Protein AF-0000000076901981 (afdb_homodimer)

pLDDT: mean 86.8, std 10.19, range [47.97, 97.75]

InterPro domains:
  IPR001841 Zinc finger, RING-type [PF13639] (237-276)
  IPR001841 Zinc finger, RING-type [PS50089] (238-276)
  IPR001841 Zinc finger, RING-type [SM00184] (238-275)
  IPR013083 Zinc finger, RING/FYVE/PHD-type [G3DSA:3.30.40.10] (215-286)
  IPR017907 Zinc finger, RING-type, conserved site [PS00518] (253-262)
  IPR044235 E3 ubiquitin-protein ligase 1/2 [PTHR15860] (2-299)

Solvent-accessible surface area (backbone atoms only — not comparable to full-atom values): 32445 Å² total; per-residue (Å²): 114,68,62,60,50,50,52,48,50,52,51,52,49,50,54,50,48,62,65,44,46,62,53,53,50,51,51,48,52,52,50,45,64,74,43,41,69,60,50,52,52,51,51,50,55,48,51,51,48,54,51,50,39,51,53,41,27,52,55,49,70,45,54,71,70,58,54,68,68,59,52,52,51,52,40,52,53,48,50,49,50,50,51,48,54,52,58,74,40,60,89,46,78,53,62,41,26,73,73,65,31,53,51,93,60,69,57,52,68,73,55,46,51,48,44,32,51,51,49,46,51,45,52,52,50,52,50,50,42,53,48,47,53,50,52,62,68,53,38,86,47,66,77,71,46,51,57,53,48,24,46,49,39,26,37,53,48,33,50,46,53,36,51,46,51,50,40,28,48,23,52,52,48,41,46,38,53,42,55,90,76,32,63,65,56,14,52,49,53,36,50,52,51,51,52,55,48,49,56,56,47,50,54,33,50,48,53,31,50,52,42,51,50,61,65,65,47,82,51,50,94,52,28,39,77,46,49,75,67,54,39,61,71,74,43,60,48,12,87,81,79,67,40,73,50,52,70,37,27,25,30,81,85,69,47,64,30,20,42,67,55,48,54,57,48,54,73,75,35,48,41,40,93,84,78,54,48,81,51,53,68,96,61,78,83,78,27,49,54,48,58,69,85,84,73,83,55,78,94,114,67,62,59,50,51,51,50,50,51,50,51,48,50,54,50,48,62,64,43,46,64,54,53,49,50,52,48,51,52,50,45,63,74,41,41,67,61,50,52,51,51,50,50,54,47,51,50,49,52,52,50,39,51,51,41,28,52,54,49,70,44,52,72,70,57,55,69,68,59,53,51,51,52,40,52,52,49,51,50,52,50,52,46,54,53,58,75,40,60,89,45,79,52,62,40,26,74,72,65,30,52,55,92,61,72,57,53,69,71,55,45,53,48,46,32,51,51,49,46,52,46,51,52,50,52,50,49,40,54,49,46,53,50,52,64,69,51,38,85,46,68,75,72,45,51,56,52,48,23,46,49,39,26,37,52,49,33,49,45,53,36,51,48,52,51,40,28,47,23,51,50,49,41,46,37,53,41,56,89,76,32,64,66,55,16,53,50,52,37,50,53,51,50,53,55,48,49,56,55,48,51,54,32,49,50,53,30,50,51,42,50,49,60,65,66,47,82,51,51,92,53,28,38,76,46,51,75,66,54,40,62,70,72,42,59,49,12,86,82,80,68,40,72,49,53,69,37,27,25,30,82,87,68,48,64,30,20,44,68,55,48,54,57,47,53,74,76,36,50,42,40,92,84,79,54,48,81,53,54,66,96,60,76,82,76,27,50,54,47,57,68,85,84,73,83,57,77,98

Organism: Aegilops tauschii subsp. strangulata (NCBI:txid200361)

Secondary structure (DSSP, 8-state):
-HHHHHHHHHHHHHHHHHHHHHHHHHHHHHHHHHTHHHHHHHHHHHHHHHHHHHHHHHHHHTGGG--HHHHHHHHHHHHHHHHHHHHHTTTTTTHHHHTT---SS---HHHHHHHHHHHHHHHHHHHHHHHHHHHHHTTT--THHHHHHHHHHHHHHHHHHHHHHHTHHHHHHHHHT-GGG-HHHHHHHHHHHHHHHHHHHHHHHHHHHHHHHHHH--S-TTEEEPPHHHHHHH-SB-TTT-SB-SSEEEETTS-EEEHHHHHHHHHH-SB-TTT--B-S-S-----TT-----S----/-HHHHHHHHHHHHHHHHHHHHHHHHHHHHHHHHHTHHHHHHHHHHHHHHHHHHHHHHHHHHTGGG--HHHHHHHHHHHHHHHHHHHHHTTTTTTHHHHTT---SS---HHHHHHHHHHHHHHHHHHHHHHHHHHHHHTTT--THHHHHHHHHHHHHHHHHHHHHHHTHHHHHHHHHT-GGG-HHHHHHHHHHHHHHHHHHHHHHHHHHHHHHHHHH--S-TTEEEPPHHHHHHH-SB-TTT-SB-SSEEEETTS-EEEHHHHHHHHHH-SB-TTT--B-S-S-----TT-----S----

Nearest PDB structures (foldseek):
  2olt-assembly1_C  TM=4.031E-01  e=3.319E+00  Shewanella oneidensis MR-1
  7sqc-assembly1_1Y  TM=2.620E-01  e=3.157E+00  Chlamydomonas reinhardtii
  2olt-assembly1_C  TM=4.031E-01  e=3.319E+00  Shewanella oneidensis MR-1
  7sqc-assembly1_1Y  TM=2.621E-01  e=3.157E+00  Chlamydomonas reinhardtii

Sequence (598 aa):
SSSSYQRYDIQQVARWVEQILPFTLLLLVVFIRQHLQGFFVTIWIAAVMFKSNDILRKQTALKGERKMLILVGITILFVVHVSGVYWCYKNGDLIRPLVMLPPKEIPPFWHAIFVILVNDTMVRQTAMIVKCILLMYYRNTKGRSYRRQGQMLTLVEYFLLLYRALLPAPVWYRFFLNKEYGSLFSSLTTGLYLTFKLTSVVEKIQSFFTSLRALSHKDFHYGSYATSEQVAAAGDMCAICQEKMHVPILLRCKHVFCEDCVSEWFERERTCPLCRALVKPADLRSFGDGSTSLFFQLFSSSSYQRYDIQQVARWVEQILPFTLLLLVVFIRQHLQGFFVTIWIAAVMFKSNDILRKQTALKGERKMLILVGITILFVVHVSGVYWCYKNGDLIRPLVMLPPKEIPPFWHAIFVILVNDTMVRQTAMIVKCILLMYYRNTKGRSYRRQGQMLTLVEYFLLLYRALLPAPVWYRFFLNKEYGSLFSSLTTGLYLTFKLTSVVEKIQSFFTSLRALSHKDFHYGSYATSEQVAAAGDMCAICQEKMHVPILLRCKHVFCEDCVSEWFERERTCPLCRALVKPADLRSFGDGSTSLFFQLF

Foldseek 3Di:
DVVVVVVVVVVVVVVVCVVCVVVVVVVVVVVCVVCVVLVVVLVVLLVVLVVLQVVQLVQLVCQQVHDLVVLVVSLVVLVCVLVVVCVVQVVPPLVQLLVPAADPAQDDDVVLQSSLSSSLSSLSSVLLSVLSVLCSVLNPPPDPSLVLNQLVLQLSQLVSVLSNLRSSLRNVLNNLCDPVVDNVRSVVVSVVVVVVSVVVNVVSVVLNVQSVVCNPPPADLFFHFDDPVLCVVQDLAAPQVRHGADRWGQGPVRHIHRPRRVVVVVVPAQADPPPGHRRNPVDDDGCSSNGHDSDRDSD/DVVVVVVVVVVVVVVVCVVCVVVVVVVVVVVCVVCVVLVVVLVVLLVVLVVLQVVQLVQLVCQQVHDLVVLVVSLVVLVCVLVVVCVVQVVPPLVQLLVPAADPAQDDDVVLQSSLSSSLSSLSSVLLSVLSVLCSVLNPPPDPSLVLNQLVLQLSQLVSVLSNLRSSLRNVLNNLCDPVVDNVRSVVVSVVVVVVSVVVNVVSVVLNVQSVVCNPPPADLFFHFDDPVLCVVQDLAAPQVRHGADRWGQGPVRHIHRPRRVVVVVVPAQADPPPGHRRNPVDDDGCSSNGHDSDRDSD

Radius of gyration: 36.84 Å; Cα contacts (8 Å, |Δi|>4): 628; chains: 2; bounding box: 62×117×72 Å

Structure (mmCIF, N/CA/C/O backbone):
data_AF-0000000076901981-model_v1
#
loop_
_entity.id
_entity.type
_entity.pdbx_description
1 polymer 'RING-type domain-containing protein'
#
loop_
_atom_site.group_PDB
_atom_site.id
_atom_site.type_symbol
_atom_site.label_atom_id
_atom_site.label_alt_id
_atom_site.label_comp_id
_atom_site.label_asym_id
_atom_site.label_entity_id
_atom_site.label_seq_id
_atom_site.pdbx_PDB_ins_code
_atom_site.Cartn_x
_atom_site.Cartn_y
_atom_site.Cartn_z
_atom_site.occupancy
_atom_site.B_iso_or_equiv
_atom_site.auth_seq_id
_atom_site.auth_comp_id
_atom_site.auth_asym_id
_atom_site.auth_atom_id
_atom_site.pdbx_PDB_model_num
ATOM 1 N N . SER A 1 1 ? -23.953 -22.469 -14.023 1 48.62 1 SER A N 1
ATOM 2 C CA . SER A 1 1 ? -22.562 -22.812 -14.32 1 48.62 1 SER A CA 1
ATOM 3 C C . SER A 1 1 ? -21.641 -21.641 -14.055 1 48.62 1 SER A C 1
ATOM 5 O O . SER A 1 1 ? -20.562 -21.812 -13.469 1 48.62 1 SER A O 1
ATOM 7 N N . SER A 1 2 ? -22.172 -20.422 -14.375 1 58.78 2 SER A N 1
ATOM 8 C CA . SER A 1 2 ? -21.391 -19.203 -14.211 1 58.78 2 SER A CA 1
ATOM 9 C C . SER A 1 2 ? -21.25 -18.812 -12.742 1 58.78 2 SER A C 1
ATOM 11 O O . SER A 1 2 ? -20.172 -18.406 -12.297 1 58.78 2 SER A O 1
ATOM 13 N N . SER A 1 3 ? -22.281 -19.141 -12.047 1 62.84 3 SER A N 1
ATOM 14 C CA . SER A 1 3 ? -22.281 -18.781 -10.633 1 62.84 3 SER A CA 1
ATOM 15 C C . SER A 1 3 ? -21.312 -19.656 -9.836 1 62.84 3 SER A C 1
ATOM 17 O O . SER A 1 3 ? -20.641 -19.172 -8.93 1 62.84 3 SER A O 1
ATOM 19 N N . SER A 1 4 ? -21.266 -20.875 -10.234 1 62 4 SER A N 1
ATOM 20 C CA . SER A 1 4 ? -20.359 -21.781 -9.539 1 62 4 SER A CA 1
ATOM 21 C C . SER A 1 4 ? -18.906 -21.406 -9.797 1 62 4 SER A C 1
ATOM 23 O O . SER A 1 4 ? -18.062 -21.469 -8.891 1 62 4 SER A O 1
ATOM 25 N N . TYR A 1 5 ? -18.672 -20.891 -10.945 1 63.75 5 TYR A N 1
ATOM 26 C CA . TYR A 1 5 ? -17.312 -20.469 -11.297 1 63.75 5 TYR A CA 1
ATOM 27 C C . TYR A 1 5 ? -16.922 -19.203 -10.531 1 63.75 5 TYR A C 1
ATOM 29 O O . TYR A 1 5 ? -15.789 -19.078 -10.062 1 63.75 5 TYR A O 1
ATOM 37 N N . GLN A 1 6 ? -17.922 -18.391 -10.383 1 68.94 6 GLN A N 1
ATOM 38 C CA . GLN A 1 6 ? -17.656 -17.156 -9.656 1 68.94 6 GLN A CA 1
ATOM 39 C C . GLN A 1 6 ? -17.359 -17.438 -8.18 1 68.94 6 GLN A C 1
ATOM 41 O O . GLN A 1 6 ? -16.469 -16.797 -7.594 1 68.94 6 GLN A O 1
ATOM 46 N N . ARG A 1 7 ? -18.109 -18.312 -7.746 1 71.5 7 ARG A N 1
ATOM 47 C CA . ARG A 1 7 ? -17.891 -18.688 -6.348 1 71.5 7 ARG A CA 1
ATOM 48 C C . ARG A 1 7 ? -16.531 -19.359 -6.164 1 71.5 7 ARG A C 1
ATOM 50 O O . ARG A 1 7 ? -15.844 -19.109 -5.172 1 71.5 7 ARG A O 1
ATOM 57 N N . TYR A 1 8 ? -16.172 -20.062 -7.121 1 69.75 8 TYR A N 1
ATOM 58 C CA . TYR A 1 8 ? -14.875 -20.734 -7.07 1 69.75 8 TYR A CA 1
ATOM 59 C C . TYR A 1 8 ? -13.742 -19.719 -7.16 1 69.75 8 TYR A C 1
ATOM 61 O O . TYR A 1 8 ? -12.742 -19.828 -6.441 1 69.75 8 TYR A O 1
ATOM 69 N N . ASP A 1 9 ? -13.992 -18.672 -7.871 1 76.81 9 ASP A N 1
ATOM 70 C CA . ASP A 1 9 ? -12.961 -17.656 -8.023 1 76.81 9 ASP A CA 1
ATOM 71 C C . ASP A 1 9 ? -12.773 -16.859 -6.734 1 76.81 9 ASP A C 1
ATOM 73 O O . ASP A 1 9 ? -11.641 -16.547 -6.352 1 76.81 9 ASP A O 1
ATOM 77 N N . ILE A 1 10 ? -13.836 -16.656 -6.109 1 78.44 10 ILE A N 1
ATOM 78 C CA . ILE A 1 10 ? -13.758 -15.891 -4.867 1 78.44 10 ILE A CA 1
ATOM 79 C C . ILE A 1 10 ? -13.078 -16.734 -3.791 1 78.44 10 ILE A C 1
ATOM 81 O O . ILE A 1 10 ? -12.289 -16.203 -2.992 1 78.44 10 ILE A O 1
ATOM 85 N N . GLN A 1 11 ? -13.383 -17.984 -3.859 1 78.06 11 GLN A N 1
ATOM 86 C CA . GLN A 1 11 ? -12.758 -18.875 -2.887 1 78.06 11 GLN A CA 1
ATOM 87 C C . GLN A 1 11 ? -11.266 -19.016 -3.15 1 78.06 11 GLN A C 1
ATOM 89 O O . GLN A 1 11 ? -10.461 -19.062 -2.213 1 78.06 11 GLN A O 1
ATOM 94 N N . GLN A 1 12 ? -10.898 -19 -4.359 1 78.81 12 GLN A N 1
ATOM 95 C CA . GLN A 1 12 ? -9.484 -19.094 -4.711 1 78.81 12 GLN A CA 1
ATOM 96 C C . GLN A 1 12 ? -8.742 -17.828 -4.305 1 78.81 12 GLN A C 1
ATOM 98 O O . GLN A 1 12 ? -7.613 -17.906 -3.809 1 78.81 12 GLN A O 1
ATOM 103 N N . VAL A 1 13 ? -9.438 -16.781 -4.438 1 83.19 13 VAL A N 1
ATOM 104 C CA . VAL A 1 13 ? -8.836 -15.5 -4.051 1 83.19 13 VAL A CA 1
ATOM 105 C C . VAL A 1 13 ? -8.688 -15.438 -2.533 1 83.19 13 VAL A C 1
ATOM 107 O O . VAL A 1 13 ? -7.66 -14.992 -2.02 1 83.19 13 VAL A O 1
ATOM 110 N N . ALA A 1 14 ? -9.711 -15.875 -1.895 1 82 14 ALA A N 1
ATOM 111 C CA . ALA A 1 14 ? -9.68 -15.875 -0.434 1 82 14 ALA A CA 1
ATOM 112 C C . ALA A 1 14 ? -8.555 -16.75 0.093 1 82 14 ALA A C 1
ATOM 114 O O . ALA A 1 14 ? -7.844 -16.375 1.029 1 82 14 ALA A O 1
ATOM 115 N N . ARG A 1 15 ? -8.359 -17.891 -0.498 1 79.38 15 ARG A N 1
ATOM 116 C CA . ARG A 1 15 ? -7.273 -18.766 -0.09 1 79.38 15 ARG A CA 1
ATOM 117 C C . ARG A 1 15 ? -5.914 -18.156 -0.399 1 79.38 15 ARG A C 1
ATOM 119 O O . ARG A 1 15 ? -4.973 -18.281 0.39 1 79.38 15 ARG A O 1
ATOM 126 N N . TRP A 1 16 ? -5.898 -17.438 -1.478 1 82.31 16 TRP A N 1
ATOM 127 C CA . TRP A 1 16 ? -4.66 -16.766 -1.859 1 82.31 16 TRP A CA 1
ATOM 128 C C . TRP A 1 16 ? -4.309 -15.664 -0.863 1 82.31 16 TRP A C 1
ATOM 130 O O . TRP A 1 16 ? -3.15 -15.539 -0.454 1 82.31 16 TRP A O 1
ATOM 140 N N . VAL A 1 17 ? -5.281 -14.992 -0.405 1 84.38 17 VAL A N 1
ATOM 141 C CA . VAL A 1 17 ? -5.078 -13.922 0.561 1 84.38 17 VAL A CA 1
ATOM 142 C C . VAL A 1 17 ? -4.664 -14.508 1.909 1 84.38 17 VAL A C 1
ATOM 144 O O . VAL A 1 17 ? -3.783 -13.969 2.584 1 84.38 17 VAL A O 1
ATOM 147 N N . GLU A 1 18 ? -5.301 -15.555 2.162 1 82.62 18 GLU A N 1
ATOM 148 C CA . GLU A 1 18 ? -4.996 -16.203 3.434 1 82.62 18 GLU A CA 1
ATOM 149 C C . GLU A 1 18 ? -3.557 -16.719 3.463 1 82.62 18 GLU A C 1
ATOM 151 O O . GLU A 1 18 ? -2.912 -16.703 4.512 1 82.62 18 GLU A O 1
ATOM 156 N N . GLN A 1 19 ? -3.045 -17.016 2.391 1 80.06 19 GLN A N 1
ATOM 157 C CA . GLN A 1 19 ? -1.686 -17.547 2.328 1 80.06 19 GLN A CA 1
ATOM 158 C C . GLN A 1 19 ? -0.66 -16.406 2.293 1 80.06 19 GLN A C 1
ATOM 160 O O . GLN A 1 19 ? 0.467 -16.578 2.766 1 80.06 19 GLN A O 1
ATOM 165 N N . ILE A 1 20 ? -1.151 -15.266 1.892 1 86.88 20 ILE A N 1
ATOM 166 C CA . ILE A 1 20 ? -0.2 -14.18 1.715 1 86.88 20 ILE A CA 1
ATOM 167 C C . ILE A 1 20 ? -0.14 -13.336 2.986 1 86.88 20 ILE A C 1
ATOM 169 O O . ILE A 1 20 ? 0.881 -12.703 3.275 1 86.88 20 ILE A O 1
ATOM 173 N N . LEU A 1 21 ? -1.132 -13.422 3.771 1 89.12 21 LEU A N 1
ATOM 174 C CA . LEU A 1 21 ? -1.294 -12.516 4.902 1 89.12 21 LEU A CA 1
ATOM 175 C C . LEU A 1 21 ? -0.183 -12.727 5.93 1 89.12 21 LEU A C 1
ATOM 177 O O . LEU A 1 21 ? 0.469 -11.766 6.344 1 89.12 21 LEU A O 1
ATOM 181 N N . PRO A 1 22 ? 0.114 -13.922 6.281 1 88.69 22 PRO A N 1
ATOM 182 C CA . PRO A 1 22 ? 1.182 -14.109 7.266 1 88.69 22 PRO A CA 1
ATOM 183 C C . PRO A 1 22 ? 2.541 -13.633 6.758 1 88.69 22 PRO A C 1
ATOM 185 O O . PRO A 1 22 ? 3.338 -13.094 7.527 1 88.69 22 PRO A O 1
ATOM 188 N N . PHE A 1 23 ? 2.715 -13.703 5.578 1 88.81 23 PHE A N 1
ATOM 189 C CA . PHE A 1 23 ? 3.994 -13.305 5.008 1 88.81 23 PHE A CA 1
ATOM 190 C C . PHE A 1 23 ? 4.094 -11.781 4.918 1 88.81 23 PHE A C 1
ATOM 192 O O . PHE A 1 23 ? 5.152 -11.211 5.184 1 88.81 23 PHE A O 1
ATOM 199 N N . THR A 1 24 ? 2.969 -11.281 4.57 1 92 24 THR A N 1
ATOM 200 C CA . THR A 1 24 ? 2.945 -9.82 4.527 1 92 24 THR A CA 1
ATOM 201 C C . THR A 1 24 ? 3.166 -9.234 5.922 1 92 24 THR A C 1
ATOM 203 O O . THR A 1 24 ? 3.846 -8.219 6.07 1 92 24 THR A O 1
ATOM 206 N N . LEU A 1 25 ? 2.674 -9.906 6.871 1 93 25 LEU A N 1
ATOM 207 C CA . LEU A 1 25 ? 2.857 -9.469 8.25 1 93 25 LEU A CA 1
ATOM 208 C C . LEU A 1 25 ? 4.312 -9.617 8.68 1 93 25 LEU A C 1
ATOM 210 O O . LEU A 1 25 ? 4.852 -8.75 9.375 1 93 25 LEU A O 1
ATOM 214 N N . LEU A 1 26 ? 4.895 -10.633 8.227 1 92.44 26 LEU A N 1
ATOM 215 C CA . LEU A 1 26 ? 6.301 -10.844 8.547 1 92.44 26 LEU A CA 1
ATOM 216 C C . LEU A 1 26 ? 7.172 -9.773 7.898 1 92.44 26 LEU A C 1
ATOM 218 O O . LEU A 1 26 ? 8.094 -9.258 8.531 1 92.44 26 LEU A O 1
ATOM 222 N N . LEU A 1 27 ? 6.828 -9.438 6.742 1 92.25 27 LEU A N 1
ATOM 223 C CA . LEU A 1 27 ? 7.574 -8.391 6.047 1 92.25 27 LEU A CA 1
ATOM 224 C C . LEU A 1 27 ? 7.379 -7.039 6.727 1 92.25 27 LEU A C 1
ATOM 226 O O . LEU A 1 27 ? 8.312 -6.242 6.816 1 92.25 27 LEU A O 1
ATOM 230 N N . LEU A 1 28 ? 6.215 -6.918 7.207 1 93.06 28 LEU A N 1
ATOM 231 C CA . LEU A 1 28 ? 5.918 -5.684 7.922 1 93.06 28 LEU A CA 1
ATOM 232 C C . LEU A 1 28 ? 6.73 -5.594 9.211 1 93.06 28 LEU A C 1
ATOM 234 O O . LEU A 1 28 ? 7.242 -4.527 9.555 1 93.06 28 LEU A O 1
ATOM 238 N N . VAL A 1 29 ? 6.867 -6.684 9.891 1 92.44 29 VAL A N 1
ATOM 239 C CA . VAL A 1 29 ? 7.645 -6.727 11.125 1 92.44 29 VAL A CA 1
ATOM 240 C C . VAL A 1 29 ? 9.109 -6.422 10.82 1 92.44 29 VAL A C 1
ATOM 242 O O . VAL A 1 29 ? 9.758 -5.672 11.555 1 92.44 29 VAL A O 1
ATOM 245 N N . VAL A 1 30 ? 9.609 -6.875 9.812 1 91.12 30 VAL A N 1
ATOM 246 C CA . VAL A 1 30 ? 10.992 -6.617 9.414 1 91.12 30 VAL A CA 1
ATOM 247 C C . VAL A 1 30 ? 11.156 -5.141 9.047 1 91.12 30 VAL A C 1
ATOM 249 O O . VAL A 1 30 ? 12.148 -4.516 9.406 1 91.12 30 VAL A O 1
ATOM 252 N N . PHE A 1 31 ? 10.172 -4.574 8.398 1 91.5 31 PHE A N 1
ATOM 253 C CA . PHE A 1 31 ? 10.203 -3.168 8.023 1 91.5 31 PHE A CA 1
ATOM 254 C C . PHE A 1 31 ? 10.211 -2.275 9.258 1 91.5 31 PHE A C 1
ATOM 256 O O . PHE A 1 31 ? 10.961 -1.304 9.328 1 91.5 31 PHE A O 1
ATOM 263 N N . ILE A 1 32 ? 9.438 -2.656 10.156 1 91.44 32 ILE A N 1
ATOM 264 C CA . ILE A 1 32 ? 9.352 -1.892 11.398 1 91.44 32 ILE A CA 1
ATOM 265 C C . ILE A 1 32 ? 10.672 -1.992 12.156 1 91.44 32 ILE A C 1
ATOM 267 O O . ILE A 1 32 ? 11.156 -1.002 12.711 1 91.44 32 ILE A O 1
ATOM 271 N N . ARG A 1 33 ? 11.266 -3.115 12.172 1 90.88 33 ARG A N 1
ATOM 272 C CA . ARG A 1 33 ? 12.539 -3.297 12.859 1 90.88 33 ARG A CA 1
ATOM 273 C C . ARG A 1 33 ? 13.648 -2.49 12.18 1 90.88 33 ARG A C 1
ATOM 275 O O . ARG A 1 33 ? 14.516 -1.927 12.852 1 90.88 33 ARG A O 1
ATOM 282 N N . GLN A 1 34 ? 13.547 -2.406 10.883 1 88.5 34 GLN A N 1
ATOM 283 C CA . GLN A 1 34 ? 14.539 -1.656 10.125 1 88.5 34 GLN A CA 1
ATOM 284 C C . GLN A 1 34 ? 14.438 -0.162 10.414 1 88.5 34 GLN A C 1
ATOM 286 O O . GLN A 1 34 ? 15.453 0.54 10.445 1 88.5 34 GLN A O 1
ATOM 291 N N . HIS A 1 35 ? 13.266 0.327 10.594 1 91.25 35 HIS A N 1
ATOM 292 C CA . HIS A 1 35 ? 13.023 1.749 10.82 1 91.25 35 HIS A CA 1
ATOM 293 C C . HIS A 1 35 ? 12.492 2.004 12.219 1 91.25 35 HIS A C 1
ATOM 295 O O . HIS A 1 35 ? 11.625 2.859 12.414 1 91.25 35 HIS A O 1
ATOM 301 N N . LEU A 1 36 ? 12.961 1.283 13.18 1 90.62 36 LEU A N 1
ATOM 302 C CA . LEU A 1 36 ? 12.438 1.29 14.539 1 90.62 36 LEU A CA 1
ATOM 303 C C . LEU A 1 36 ? 12.539 2.684 15.148 1 90.62 36 LEU A C 1
ATOM 305 O O . LEU A 1 36 ? 11.57 3.174 15.742 1 90.62 36 LEU A O 1
ATOM 309 N N . GLN A 1 37 ? 13.656 3.342 14.992 1 90.94 37 GLN A N 1
ATOM 310 C CA . GLN A 1 37 ? 13.867 4.656 15.586 1 90.94 37 GLN A CA 1
ATOM 311 C C . GLN A 1 37 ? 12.906 5.684 14.992 1 90.94 37 GLN A C 1
ATOM 313 O O . GLN A 1 37 ? 12.312 6.48 15.727 1 90.94 37 GLN A O 1
ATOM 318 N N . GLY A 1 38 ? 12.734 5.645 13.68 1 92.38 38 GLY A N 1
ATOM 319 C CA . GLY A 1 38 ? 11.812 6.566 13.031 1 92.38 38 GLY A CA 1
ATOM 320 C C . GLY A 1 38 ? 10.375 6.383 13.484 1 92.38 38 GLY A C 1
ATOM 321 O O . GLY A 1 38 ? 9.672 7.363 13.734 1 92.38 38 GLY A O 1
ATOM 322 N N . PHE A 1 39 ? 10.039 5.211 13.68 1 94.38 39 PHE A N 1
ATOM 323 C CA . PHE A 1 39 ? 8.672 4.93 14.094 1 94.38 39 PHE A CA 1
ATOM 324 C C . PHE A 1 39 ? 8.438 5.379 15.531 1 94.38 39 PHE A C 1
ATOM 326 O O . PHE A 1 39 ? 7.402 5.969 15.844 1 94.38 39 PHE A O 1
ATOM 333 N N . PHE A 1 40 ? 9.352 5.152 16.312 1 94.44 40 PHE A N 1
ATOM 334 C CA . PHE A 1 40 ? 9.211 5.531 17.719 1 94.44 40 PHE A CA 1
ATOM 335 C C . PHE A 1 40 ? 9.094 7.043 17.859 1 94.44 40 PHE A C 1
ATOM 337 O O . PHE A 1 40 ? 8.219 7.539 18.562 1 94.44 40 PHE A O 1
ATOM 344 N N . VAL A 1 41 ? 9.945 7.746 17.156 1 94.75 41 VAL A N 1
ATOM 345 C CA . VAL A 1 41 ? 9.938 9.203 17.25 1 94.75 41 VAL A CA 1
ATOM 346 C C . VAL A 1 41 ? 8.641 9.75 16.656 1 94.75 41 VAL A C 1
ATOM 348 O O . VAL A 1 41 ? 8.008 10.633 17.25 1 94.75 41 VAL A O 1
ATOM 351 N N . THR A 1 42 ? 8.211 9.203 15.586 1 95 42 THR A N 1
ATOM 352 C CA . THR A 1 42 ? 6.992 9.68 14.945 1 95 42 THR A CA 1
ATOM 353 C C . THR A 1 42 ? 5.781 9.43 15.836 1 95 42 THR A C 1
ATOM 355 O O . THR A 1 42 ? 4.902 10.281 15.953 1 95 42 THR A O 1
ATOM 358 N N . ILE A 1 43 ? 5.785 8.367 16.484 1 95.75 43 ILE A N 1
ATOM 359 C CA . ILE A 1 43 ? 4.668 8.047 17.359 1 95.75 43 ILE A CA 1
ATOM 360 C C . ILE A 1 43 ? 4.684 8.969 18.578 1 95.75 43 ILE A C 1
ATOM 362 O O . ILE A 1 43 ? 3.645 9.484 18.984 1 95.75 43 ILE A O 1
ATOM 366 N N . TRP A 1 44 ? 5.848 9.188 19.047 1 96.56 44 TRP A N 1
ATOM 367 C CA . TRP A 1 44 ? 6 10.062 20.219 1 96.56 44 TRP A CA 1
ATOM 368 C C . TRP A 1 44 ? 5.547 11.477 19.891 1 96.56 44 TRP A C 1
ATOM 370 O O . TRP A 1 44 ? 4.711 12.047 20.594 1 96.56 44 TRP A O 1
ATOM 380 N N . ILE A 1 45 ? 6.047 11.992 18.828 1 96.12 45 ILE A N 1
ATOM 381 C CA . ILE A 1 45 ? 5.738 13.383 18.516 1 96.12 45 ILE A CA 1
ATOM 382 C C . ILE A 1 45 ? 4.27 13.516 18.125 1 96.12 45 ILE A C 1
ATOM 384 O O . ILE A 1 45 ? 3.633 14.531 18.406 1 96.12 45 ILE A O 1
ATOM 388 N N . ALA A 1 46 ? 3.723 12.516 17.547 1 96.19 46 ALA A N 1
ATOM 389 C CA . ALA A 1 46 ? 2.299 12.539 17.219 1 96.19 46 AL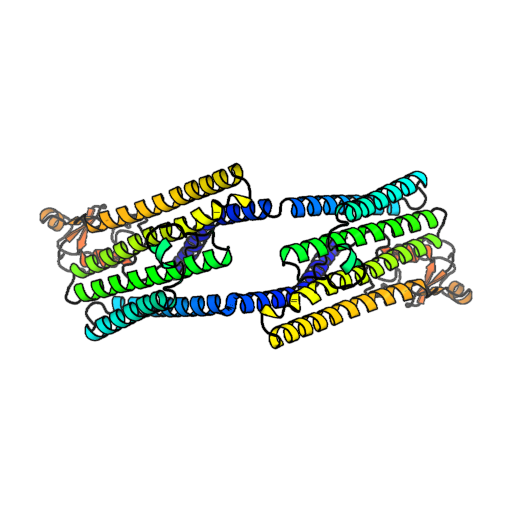A A CA 1
ATOM 390 C C . ALA A 1 46 ? 1.443 12.516 18.484 1 96.19 46 ALA A C 1
ATOM 392 O O . ALA A 1 46 ? 0.463 13.258 18.594 1 96.19 46 ALA A O 1
ATOM 393 N N . ALA A 1 47 ? 1.823 11.711 19.391 1 96.75 47 ALA A N 1
ATOM 394 C CA . ALA A 1 47 ? 1.082 11.617 20.641 1 96.75 47 ALA A CA 1
ATOM 395 C C . ALA A 1 47 ? 1.105 12.945 21.391 1 96.75 47 ALA A C 1
ATOM 397 O O . ALA A 1 47 ? 0.073 13.406 21.891 1 96.75 47 ALA A O 1
ATOM 398 N N . VAL A 1 48 ? 2.232 13.523 21.422 1 96.88 48 VAL A N 1
ATOM 399 C CA . VAL A 1 48 ? 2.369 14.812 22.109 1 96.88 48 VAL A CA 1
ATOM 400 C C . VAL A 1 48 ? 1.543 15.867 21.375 1 96.88 48 VAL A C 1
ATOM 402 O O . VAL A 1 48 ? 0.891 16.703 22.016 1 96.88 48 VAL A O 1
ATOM 405 N N . MET A 1 49 ? 1.554 15.805 20.078 1 95.75 49 MET A N 1
ATOM 406 C CA . MET A 1 49 ? 0.787 16.766 19.297 1 95.75 49 MET A CA 1
ATOM 407 C C . MET A 1 49 ? -0.707 16.625 19.562 1 95.75 49 MET A C 1
ATOM 409 O O . MET A 1 49 ? -1.408 17.609 19.75 1 95.75 49 MET A O 1
ATOM 413 N N . PHE A 1 50 ? -1.186 15.469 19.672 1 95.88 50 PHE A N 1
ATOM 414 C CA . PHE A 1 50 ? -2.602 15.242 19.938 1 95.88 50 PHE A CA 1
ATOM 415 C C . PHE A 1 50 ? -2.977 15.727 21.344 1 95.88 50 PHE A C 1
ATOM 417 O O . PHE A 1 50 ? -4.004 16.375 21.516 1 95.88 50 PHE A O 1
ATOM 424 N N . LYS A 1 51 ? -2.168 15.406 22.219 1 96.31 51 LYS A N 1
ATOM 425 C CA . LYS A 1 51 ? -2.426 15.852 23.594 1 96.31 51 LYS A CA 1
ATOM 426 C C . LYS A 1 51 ? -2.355 17.375 23.688 1 96.31 51 LYS A C 1
ATOM 428 O O . LYS A 1 51 ? -3.172 18 24.375 1 96.31 51 LYS A O 1
ATOM 433 N N . SER A 1 52 ? -1.32 17.922 23.062 1 96.44 52 SER A N 1
ATOM 434 C CA . SER A 1 52 ? -1.174 19.375 23.078 1 96.44 52 SER A CA 1
ATOM 435 C C . SER A 1 52 ? -2.385 20.062 22.453 1 96.44 52 SER A C 1
ATOM 437 O O . SER A 1 52 ? -2.832 21.109 22.922 1 96.44 52 SER A O 1
ATOM 439 N N . ASN A 1 53 ? -2.871 19.5 21.375 1 95.69 53 ASN A N 1
ATOM 440 C CA . ASN A 1 53 ? -4.07 20.047 20.75 1 95.69 53 ASN A CA 1
ATOM 441 C C . ASN A 1 53 ? -5.27 20 21.688 1 95.69 53 ASN A C 1
ATOM 443 O O . ASN A 1 53 ? -6.047 20.953 21.75 1 95.69 53 ASN A O 1
ATOM 447 N N . ASP A 1 54 ? -5.387 19 22.375 1 96.06 54 ASP A N 1
ATOM 448 C CA . ASP A 1 54 ? -6.477 18.844 23.344 1 96.06 54 ASP A CA 1
ATOM 449 C C . ASP A 1 54 ? -6.359 19.875 24.453 1 96.06 54 ASP A C 1
ATOM 451 O O . ASP A 1 54 ? -7.355 20.484 24.844 1 96.06 54 ASP A O 1
ATOM 455 N N . ILE A 1 55 ? -5.211 20.031 24.953 1 95.94 55 ILE A N 1
ATOM 456 C CA . ILE A 1 55 ? -4.965 21 26.016 1 95.94 55 ILE A CA 1
ATOM 457 C C . ILE A 1 55 ? -5.309 22.406 25.547 1 95.94 55 ILE A C 1
ATOM 459 O O . ILE A 1 55 ? -5.965 23.172 26.25 1 95.94 55 ILE A O 1
ATOM 463 N N . LEU A 1 56 ? -4.855 22.75 24.344 1 95.06 56 LEU A N 1
ATOM 464 C CA . LEU A 1 56 ? -5.094 24.094 23.812 1 95.06 56 LEU A CA 1
ATOM 465 C C . LEU A 1 56 ? -6.586 24.344 23.609 1 95.06 56 LEU A C 1
ATOM 467 O O . LEU A 1 56 ? -7.082 25.422 23.891 1 95.06 56 LEU A O 1
ATOM 471 N N . ARG A 1 57 ? -7.281 23.375 23.125 1 93.75 57 ARG A N 1
ATOM 472 C CA . ARG A 1 57 ? -8.719 23.516 22.938 1 93.75 57 ARG A CA 1
ATOM 473 C C . ARG A 1 57 ? -9.43 23.734 24.266 1 93.75 57 ARG A C 1
ATOM 475 O O . ARG A 1 57 ? -10.336 24.562 24.375 1 93.75 57 ARG A O 1
ATOM 482 N N . LYS A 1 58 ? -9.016 23.047 25.25 1 94.12 58 LYS A N 1
ATOM 483 C CA . LYS A 1 58 ? -9.602 23.203 26.578 1 94.12 58 LYS A CA 1
ATOM 484 C C . LYS A 1 58 ? -9.312 24.578 27.156 1 94.12 58 LYS A C 1
ATOM 486 O O . LYS A 1 58 ? -10.195 25.203 27.734 1 94.12 58 LYS A O 1
ATOM 491 N N . GLN A 1 59 ? -8.078 25 26.984 1 92.56 59 GLN A N 1
ATOM 492 C CA . GLN A 1 59 ? -7.707 26.297 27.516 1 92.56 59 GLN A CA 1
ATOM 493 C C . GLN A 1 59 ? -8.438 27.422 26.781 1 92.56 59 GLN A C 1
ATOM 495 O O . GLN A 1 59 ? -8.789 28.438 27.375 1 92.56 59 GLN A O 1
ATOM 500 N N . THR A 1 60 ? -8.711 27.25 25.469 1 90.94 60 THR A N 1
ATOM 501 C CA . THR A 1 60 ? -9.445 28.25 24.703 1 90.94 60 THR A CA 1
ATOM 502 C C . THR A 1 60 ? -10.906 28.297 25.141 1 90.94 60 THR A C 1
ATOM 504 O O . THR A 1 60 ? -11.516 29.375 25.156 1 90.94 60 THR A O 1
ATOM 507 N N . ALA A 1 61 ? -11.414 27.203 25.5 1 87.88 61 ALA A N 1
ATOM 508 C CA . ALA A 1 61 ? -12.812 27.125 25.906 1 87.88 61 ALA A CA 1
ATOM 509 C C . ALA A 1 61 ? -13.031 27.781 27.25 1 87.88 61 ALA A C 1
ATOM 511 O O . ALA A 1 61 ? -14.133 28.234 27.562 1 87.88 61 ALA A O 1
ATOM 512 N N . LEU A 1 62 ? -12.023 27.938 28.109 1 88.44 62 LEU A N 1
ATOM 513 C CA . LEU A 1 62 ? -12.141 28.516 29.453 1 88.44 62 LEU A CA 1
ATOM 514 C C . LEU A 1 62 ? -12.328 30.031 29.375 1 88.44 62 LEU A C 1
ATOM 516 O O . LEU A 1 62 ? -12.805 30.656 30.328 1 88.44 62 LEU A O 1
ATOM 520 N N . LYS A 1 63 ? -12.078 30.688 28.25 1 79.31 63 LYS A N 1
ATOM 521 C CA . LYS A 1 63 ? -12.258 32.094 28 1 79.31 63 LYS A CA 1
ATOM 522 C C . LYS A 1 63 ? -11.688 32.938 29.125 1 79.31 63 LYS A C 1
ATOM 524 O O . LYS A 1 63 ? -10.484 32.906 29.406 1 79.31 63 LYS A O 1
ATOM 529 N N . GLY A 1 64 ? -12.383 33.562 29.938 1 77.56 64 GLY A N 1
ATOM 530 C CA . GLY A 1 64 ? -11.969 34.469 31 1 77.56 64 GLY A CA 1
ATOM 531 C C . GLY A 1 64 ? -11.531 33.719 32.25 1 77.56 64 GLY A C 1
ATOM 532 O O . GLY A 1 64 ? -10.875 34.312 33.125 1 77.56 64 GLY A O 1
ATOM 533 N N . GLU A 1 65 ? -11.688 32.5 32.375 1 85.5 65 GLU A N 1
ATOM 534 C CA . GLU A 1 65 ? -11.359 31.719 33.562 1 85.5 65 GLU A CA 1
ATOM 535 C C . GLU A 1 65 ? -9.969 31.109 33.469 1 85.5 65 GLU A C 1
ATOM 537 O O . GLU A 1 65 ? -9.531 30.375 34.344 1 85.5 65 GLU A O 1
ATOM 542 N N . ARG A 1 66 ? -9.227 31.469 32.469 1 89.56 66 ARG A N 1
ATOM 543 C CA . ARG A 1 66 ? -7.898 30.906 32.281 1 89.56 66 ARG A CA 1
ATOM 544 C C . ARG A 1 66 ? -6.918 31.438 33.312 1 89.56 66 ARG A C 1
ATOM 546 O O . ARG A 1 66 ? -6.973 32.625 33.688 1 89.56 66 ARG A O 1
ATOM 553 N N . LYS A 1 67 ? -6.168 30.531 33.844 1 90.81 67 LYS A N 1
ATOM 554 C CA . LYS A 1 67 ? -5.117 30.938 34.781 1 90.81 67 LYS A CA 1
ATOM 555 C C . LYS A 1 67 ? -3.805 31.203 34.031 1 90.81 67 LYS A C 1
ATOM 557 O O . LYS A 1 67 ? -3.332 30.359 33.281 1 90.81 67 LYS A O 1
ATOM 562 N N . MET A 1 68 ? -3.16 32.25 34.281 1 92.81 68 MET A N 1
ATOM 563 C CA . MET A 1 68 ? -1.934 32.656 33.625 1 92.81 68 MET A CA 1
ATOM 564 C C . MET A 1 68 ? -0.79 31.703 33.906 1 92.81 68 MET A C 1
ATOM 566 O O . MET A 1 68 ? 0.014 31.391 33.031 1 92.81 68 MET A O 1
ATOM 570 N N . LEU A 1 69 ? -0.732 31.172 35.062 1 94.12 69 LEU A N 1
ATOM 571 C CA . LEU A 1 69 ? 0.354 30.297 35.469 1 94.12 69 LEU A CA 1
ATOM 572 C C . LEU A 1 69 ? 0.297 28.984 34.688 1 94.12 69 LEU A C 1
ATOM 574 O O . LEU A 1 69 ? 1.334 28.438 34.312 1 94.12 69 LEU A O 1
ATOM 578 N N . ILE A 1 70 ? -0.889 28.5 34.438 1 94.31 70 ILE A N 1
ATOM 579 C CA . ILE A 1 70 ? -1.068 27.25 33.719 1 94.31 70 ILE A CA 1
ATOM 580 C C . ILE A 1 70 ? -0.684 27.453 32.25 1 94.31 70 ILE A C 1
ATOM 582 O O . ILE A 1 70 ? -0.01 26.609 31.656 1 94.31 70 ILE A O 1
ATOM 586 N N . LEU A 1 71 ? -1.011 28.547 31.719 1 94.94 71 LEU A N 1
ATOM 587 C CA . LEU A 1 71 ? -0.692 28.844 30.328 1 94.94 71 LEU A CA 1
ATOM 588 C C . LEU A 1 71 ? 0.813 28.984 30.125 1 94.94 71 LEU A C 1
ATOM 590 O O . LEU A 1 71 ? 1.366 28.516 29.141 1 94.94 71 LEU A O 1
ATOM 594 N N . VAL A 1 72 ? 1.411 29.703 31.109 1 96.31 72 VAL A N 1
ATOM 595 C CA . VAL A 1 72 ? 2.859 29.875 31.031 1 96.31 72 VAL A CA 1
ATOM 596 C C . VAL A 1 72 ? 3.545 28.516 31.141 1 96.31 72 VAL A C 1
ATOM 598 O O . VAL A 1 72 ? 4.5 28.234 30.422 1 96.31 72 VAL A O 1
ATOM 601 N N . GLY A 1 73 ? 3.059 27.641 32 1 96.75 73 GLY A N 1
ATOM 602 C CA . GLY A 1 73 ? 3.605 26.297 32.125 1 96.75 73 GLY A CA 1
ATOM 603 C C . GLY A 1 73 ? 3.482 25.469 30.859 1 96.75 73 GLY A C 1
ATOM 604 O O . GLY A 1 73 ? 4.434 24.797 30.469 1 96.75 73 GLY A O 1
ATOM 605 N N . ILE A 1 74 ? 2.344 25.562 30.25 1 96.06 74 ILE A N 1
ATOM 606 C CA . ILE A 1 74 ? 2.104 24.828 29 1 96.06 74 ILE A CA 1
ATOM 607 C C . ILE A 1 74 ? 3.025 25.359 27.906 1 96.06 74 ILE A C 1
ATOM 609 O O . ILE A 1 74 ? 3.605 24.578 27.156 1 96.06 74 ILE A O 1
ATOM 613 N N . THR A 1 75 ? 3.195 26.641 27.797 1 97.19 75 THR A N 1
ATOM 614 C CA . THR A 1 75 ? 4.059 27.25 26.797 1 97.19 75 THR A CA 1
ATOM 615 C C . THR A 1 75 ? 5.504 26.797 26.984 1 97.19 75 THR A C 1
ATOM 617 O O . THR A 1 75 ? 6.18 26.453 26 1 97.19 75 THR A O 1
ATOM 620 N N . ILE A 1 76 ? 5.945 26.75 28.219 1 97.75 76 ILE A N 1
ATOM 621 C CA . ILE A 1 76 ? 7.309 26.312 28.5 1 97.75 76 ILE A CA 1
ATOM 622 C C . ILE A 1 76 ? 7.473 24.859 28.109 1 97.75 76 ILE A C 1
ATOM 624 O O . ILE A 1 76 ? 8.484 24.469 27.516 1 97.75 76 ILE A O 1
ATOM 628 N N . LEU A 1 77 ? 6.516 24 28.375 1 97.25 77 LEU A N 1
ATOM 629 C CA . LEU A 1 77 ? 6.555 22.594 28.031 1 97.25 77 LEU A CA 1
ATOM 630 C C . LEU A 1 77 ? 6.637 22.406 26.516 1 97.25 77 LEU A C 1
ATOM 632 O O . LEU A 1 77 ? 7.41 21.578 26.031 1 97.25 77 LEU A O 1
ATOM 636 N N . PHE A 1 78 ? 5.879 23.219 25.812 1 97.62 78 PHE A N 1
ATOM 637 C CA . PHE A 1 78 ? 5.887 23.125 24.359 1 97.62 78 PHE A CA 1
ATOM 638 C C . PHE A 1 78 ? 7.234 23.562 23.797 1 97.62 78 PHE A C 1
ATOM 640 O O . PHE A 1 78 ? 7.77 22.922 22.891 1 97.62 78 PHE A O 1
ATOM 647 N N . VAL A 1 79 ? 7.781 24.641 24.328 1 97.75 79 VAL A N 1
ATOM 648 C CA . VAL A 1 79 ? 9.062 25.156 23.844 1 97.75 79 VAL A CA 1
ATOM 649 C C . VAL A 1 79 ? 10.164 24.125 24.125 1 97.75 79 VAL A C 1
ATOM 651 O O . VAL A 1 79 ? 11.008 23.875 23.266 1 97.75 79 VAL A O 1
ATOM 654 N N . VAL A 1 80 ? 10.117 23.5 25.234 1 97.62 80 VAL A N 1
ATOM 655 C CA . VAL A 1 80 ? 11.125 22.516 25.609 1 97.62 80 VAL A CA 1
ATOM 656 C C . VAL A 1 80 ? 11.023 21.297 24.703 1 97.62 80 VAL A C 1
ATOM 658 O O . VAL A 1 80 ? 12.039 20.734 24.266 1 97.62 80 VAL A O 1
ATOM 661 N N . HIS A 1 81 ? 9.828 20.891 24.406 1 97.56 81 HIS A N 1
ATOM 662 C CA . HIS A 1 81 ? 9.641 19.734 23.547 1 97.56 81 HIS A CA 1
ATOM 663 C C . HIS A 1 81 ? 10.164 20 22.141 1 97.56 81 HIS A C 1
ATOM 665 O O . HIS A 1 81 ? 10.891 19.172 21.578 1 97.56 81 HIS A O 1
ATOM 671 N N . VAL A 1 82 ? 9.883 21.125 21.531 1 96.38 82 VAL A N 1
ATOM 672 C CA . VAL A 1 82 ? 10.312 21.453 20.188 1 96.38 82 VAL A CA 1
ATOM 673 C C . VAL A 1 82 ? 11.828 21.609 20.141 1 96.38 82 VAL A C 1
ATOM 675 O O . VAL A 1 82 ? 12.492 21.062 19.266 1 96.38 82 VAL A O 1
ATOM 678 N N . SER A 1 83 ? 12.32 22.328 21.125 1 95.94 83 SER A N 1
ATOM 679 C CA . SER A 1 83 ? 13.766 22.516 21.172 1 95.94 83 SER A CA 1
ATOM 680 C C . SER A 1 83 ? 14.484 21.203 21.422 1 95.94 83 SER A C 1
ATOM 682 O O . SER A 1 83 ? 15.57 20.969 20.891 1 95.94 83 SER A O 1
ATOM 684 N N . GLY A 1 84 ? 13.906 20.344 22.203 1 95.12 84 GLY A N 1
ATOM 685 C CA . GLY A 1 84 ? 14.484 19.047 22.484 1 95.12 84 GLY A CA 1
ATOM 686 C C . GLY A 1 84 ? 14.562 18.141 21.266 1 95.12 84 GLY A C 1
ATOM 687 O O . GLY A 1 84 ? 15.586 17.484 21.047 1 95.12 84 GLY A O 1
ATOM 688 N N . VAL A 1 85 ? 13.523 18.141 20.484 1 93.75 85 VAL A N 1
ATOM 689 C CA . VAL A 1 85 ? 13.508 17.312 19.297 1 93.75 85 VAL A CA 1
ATOM 690 C C . VAL A 1 85 ? 14.555 17.797 18.297 1 93.75 85 VAL A C 1
ATOM 692 O O . VAL A 1 85 ? 15.305 17 17.734 1 93.75 85 VAL A O 1
ATOM 695 N N . TYR A 1 86 ? 14.688 19.094 18.047 1 93.5 86 TYR A N 1
ATOM 696 C CA . TYR A 1 86 ? 15.664 19.625 17.109 1 93.5 86 TYR A CA 1
ATOM 697 C C . TYR A 1 86 ? 17.078 19.484 17.641 1 93.5 86 TYR A C 1
ATOM 699 O O . TYR A 1 86 ? 18.031 19.344 16.875 1 93.5 86 TYR A O 1
ATOM 707 N N . TRP A 1 87 ? 17.156 19.469 18.984 1 92.75 87 TRP A N 1
ATOM 708 C CA . TRP A 1 87 ? 18.469 19.25 19.594 1 92.75 87 TRP A CA 1
ATOM 709 C C . TRP A 1 87 ? 18.922 17.812 19.422 1 92.75 87 TRP A C 1
ATOM 711 O O . TRP A 1 87 ? 20.094 17.547 19.141 1 92.75 87 TRP A O 1
ATOM 721 N N . CYS A 1 88 ? 18.016 16.891 19.516 1 90 88 CYS A N 1
ATOM 722 C CA . CYS A 1 88 ? 18.328 15.477 19.375 1 90 88 CYS A CA 1
ATOM 723 C C . CYS A 1 88 ? 18.734 15.148 17.953 1 90 88 CYS A C 1
ATOM 725 O O . CYS A 1 88 ? 19.547 14.25 17.719 1 90 88 CYS A O 1
ATOM 727 N N . TYR A 1 89 ? 18.203 15.898 16.984 1 88.38 89 TYR A N 1
ATOM 728 C CA . TYR A 1 89 ? 18.5 15.633 15.578 1 88.38 89 TYR A CA 1
ATOM 729 C C . TYR A 1 89 ? 19.312 16.75 14.969 1 88.38 89 TYR A C 1
ATOM 731 O O . TYR A 1 89 ? 19.141 17.094 13.797 1 88.38 89 TYR A O 1
ATOM 739 N N . LYS A 1 90 ? 20.141 17.391 15.703 1 82.88 90 LYS A N 1
ATOM 740 C CA . LYS A 1 90 ? 20.969 18.516 15.273 1 82.88 90 LYS A CA 1
ATOM 741 C C . LYS A 1 90 ? 21.906 18.109 14.133 1 82.88 90 LYS A C 1
ATOM 743 O O . LYS A 1 90 ? 22.141 18.875 13.211 1 82.88 90 LYS A O 1
ATOM 748 N N . ASN A 1 91 ? 22.266 16.891 14.156 1 77.56 91 ASN A N 1
ATOM 749 C CA . ASN A 1 91 ? 23.203 16.422 13.148 1 77.56 91 ASN A CA 1
ATOM 750 C C . ASN A 1 91 ? 22.484 15.938 11.891 1 77.56 91 ASN A C 1
ATOM 752 O O . ASN A 1 91 ? 23.125 15.656 10.875 1 77.56 91 ASN A O 1
ATOM 756 N N . GLY A 1 92 ? 21.172 15.984 12.039 1 71.69 92 GLY A N 1
ATOM 757 C CA . GLY A 1 92 ? 20.422 15.516 10.883 1 71.69 92 GLY A CA 1
ATOM 758 C C . GLY A 1 92 ? 20.031 16.625 9.938 1 71.69 92 GLY A C 1
ATOM 759 O O . GLY A 1 92 ? 20.344 17.797 10.172 1 71.69 92 GLY A O 1
ATOM 760 N N . ASP A 1 93 ? 19.625 16.359 8.75 1 79.44 93 ASP A N 1
ATOM 761 C CA . ASP A 1 93 ? 19.188 17.297 7.723 1 79.44 93 ASP A CA 1
ATOM 762 C C . ASP A 1 93 ? 17.75 17.75 7.98 1 79.44 93 ASP A C 1
ATOM 764 O O . ASP A 1 93 ? 17 18 7.039 1 79.44 93 ASP A O 1
ATOM 768 N N . LEU A 1 94 ? 17.469 17.922 9.328 1 86.56 94 LEU A N 1
ATOM 769 C CA . LEU A 1 94 ? 16.094 18.297 9.617 1 86.56 94 LEU A CA 1
ATOM 770 C C . LEU A 1 94 ? 15.891 19.797 9.484 1 86.56 94 LEU A C 1
ATOM 772 O O . LEU A 1 94 ? 14.82 20.25 9.086 1 86.56 94 LEU A O 1
ATOM 776 N N . ILE A 1 95 ? 16.953 20.609 9.711 1 86.75 95 ILE A N 1
ATOM 777 C CA . ILE A 1 95 ? 16.797 22.047 9.852 1 86.75 95 ILE A CA 1
ATOM 778 C C . ILE A 1 95 ? 16.781 22.703 8.469 1 86.75 95 ILE A C 1
ATOM 780 O O . ILE A 1 95 ? 16.109 23.719 8.258 1 86.75 95 ILE A O 1
ATOM 784 N N . ARG A 1 96 ? 17.375 22.156 7.539 1 87.31 96 ARG A N 1
ATOM 785 C CA . ARG A 1 96 ? 17.5 22.781 6.223 1 87.31 96 ARG A CA 1
ATOM 786 C C . ARG A 1 96 ? 16.141 22.922 5.547 1 87.31 96 ARG A C 1
ATOM 788 O O . ARG A 1 96 ? 15.797 24.016 5.094 1 87.31 96 ARG A O 1
ATOM 795 N N . PRO A 1 97 ? 15.406 21.891 5.637 1 87.19 97 PRO A N 1
ATOM 796 C CA . PRO A 1 97 ? 14.094 22.047 5 1 87.19 97 PRO A CA 1
ATOM 797 C C . PRO A 1 97 ? 13.172 22.984 5.77 1 87.19 97 PRO A C 1
ATOM 799 O O . PRO A 1 97 ? 12.234 23.547 5.199 1 87.19 97 PRO A O 1
ATOM 802 N N . LEU A 1 98 ? 13.523 23.156 7.008 1 88.81 98 LEU A N 1
ATOM 803 C CA . LEU A 1 98 ? 12.711 24.062 7.816 1 88.81 98 LEU A CA 1
ATOM 804 C C . LEU A 1 98 ? 12.828 25.5 7.305 1 88.81 98 LEU A C 1
ATOM 806 O O . LEU A 1 98 ? 11.852 26.25 7.348 1 88.81 98 LEU A O 1
ATOM 810 N N . VAL A 1 99 ? 14.031 25.781 6.727 1 88.06 99 VAL A N 1
ATOM 811 C CA . VAL A 1 99 ? 14.266 27.125 6.195 1 88.06 99 VAL A CA 1
ATOM 812 C C . VAL A 1 99 ? 14.109 27.109 4.676 1 88.06 99 VAL A C 1
ATOM 814 O O . VAL A 1 99 ? 14.703 27.938 3.979 1 88.06 99 VAL A O 1
ATOM 817 N N . MET A 1 100 ? 13.516 26.156 4.055 1 90.12 100 MET A N 1
ATOM 818 C CA . MET A 1 100 ? 13.188 26.047 2.635 1 90.12 100 MET A CA 1
ATOM 819 C C . MET A 1 100 ? 14.445 25.828 1.801 1 90.12 100 MET A C 1
ATOM 821 O O . MET A 1 100 ? 14.531 26.312 0.67 1 90.12 100 MET A O 1
ATOM 825 N N . LEU A 1 101 ? 15.375 25.141 2.396 1 90.19 101 LEU A N 1
ATOM 826 C CA . LEU A 1 101 ? 16.578 24.781 1.664 1 90.19 101 LEU A CA 1
ATOM 827 C C . LEU A 1 101 ? 16.625 23.281 1.4 1 90.19 101 LEU A C 1
ATOM 829 O O . LEU A 1 101 ? 16.266 22.484 2.27 1 90.19 101 LEU A O 1
ATOM 833 N N . PRO A 1 102 ? 17.016 22.953 0.212 1 89.62 102 PRO A N 1
ATOM 834 C CA . PRO A 1 102 ? 17.094 21.531 -0.096 1 89.62 102 PRO A CA 1
ATOM 835 C C . PRO A 1 102 ? 18.25 20.844 0.634 1 89.62 102 PRO A C 1
ATOM 837 O O . PRO A 1 102 ? 19.266 21.469 0.943 1 89.62 102 PRO A O 1
ATOM 840 N N . PRO A 1 103 ? 18 19.625 0.969 1 88.25 103 PRO A N 1
ATOM 841 C CA . PRO A 1 103 ? 19.094 18.859 1.592 1 88.25 103 PRO A CA 1
ATOM 842 C C . PRO A 1 103 ? 20.312 18.75 0.687 1 88.25 103 PRO A C 1
ATOM 844 O O . PRO A 1 103 ? 20.203 18.859 -0.535 1 88.25 103 PRO A O 1
ATOM 847 N N . LYS A 1 104 ? 21.391 18.547 1.263 1 87.56 104 LYS A N 1
ATOM 848 C CA . LYS A 1 104 ? 22.656 18.484 0.536 1 87.56 104 LYS A CA 1
ATOM 849 C C . LYS A 1 104 ? 22.719 17.25 -0.35 1 87.56 104 LYS A C 1
ATOM 851 O O . LYS A 1 104 ? 23.156 17.328 -1.503 1 87.56 104 LYS A O 1
ATOM 856 N N . GLU A 1 105 ? 22.25 16.156 0.187 1 89.19 105 GLU A N 1
ATOM 857 C CA . GLU A 1 105 ? 22.25 14.898 -0.555 1 89.19 105 GLU A CA 1
ATOM 858 C C . GLU A 1 105 ? 20.828 14.414 -0.844 1 89.19 105 GLU A C 1
ATOM 860 O O . GLU A 1 105 ? 19.875 14.875 -0.213 1 89.19 105 GLU A O 1
ATOM 865 N N . ILE A 1 106 ? 20.75 13.672 -1.818 1 89.94 106 ILE A N 1
ATOM 866 C CA . ILE A 1 106 ? 19.453 13.07 -2.143 1 89.94 106 ILE A CA 1
ATOM 867 C C . ILE A 1 106 ? 19.062 12.086 -1.045 1 89.94 106 ILE A C 1
ATOM 869 O O . ILE A 1 106 ? 19.734 11.07 -0.835 1 89.94 106 ILE A O 1
ATOM 873 N N . PRO A 1 107 ? 17.984 12.43 -0.372 1 89.75 107 PRO A N 1
ATOM 874 C CA . PRO A 1 107 ? 17.578 11.531 0.706 1 89.75 107 PRO A CA 1
ATOM 875 C C . PRO A 1 107 ? 16.891 10.266 0.188 1 89.75 107 PRO A C 1
ATOM 877 O O . PRO A 1 107 ? 16.188 10.305 -0.828 1 89.75 107 PRO A O 1
ATOM 880 N N . PRO A 1 108 ? 17.188 9.234 0.914 1 90.38 108 PRO A N 1
ATOM 881 C CA . PRO A 1 108 ? 16.375 8.055 0.605 1 90.38 108 PRO A CA 1
ATOM 882 C C . PRO A 1 108 ? 14.883 8.273 0.872 1 90.38 108 PRO A C 1
ATOM 884 O O . PRO A 1 108 ? 14.516 9.148 1.668 1 90.38 108 PRO A O 1
ATOM 887 N N . PHE A 1 109 ? 14.141 7.562 0.271 1 90.44 109 PHE A N 1
ATOM 888 C CA . PHE A 1 109 ? 12.703 7.781 0.273 1 90.44 109 PHE A CA 1
ATOM 889 C C . PHE A 1 109 ? 12.164 7.82 1.698 1 90.44 109 PHE A C 1
ATOM 891 O O . PHE A 1 109 ? 11.461 8.758 2.076 1 90.44 109 PHE A O 1
ATOM 898 N N . TRP A 1 110 ? 12.406 6.832 2.523 1 90.25 110 TRP A N 1
ATOM 899 C CA . TRP A 1 110 ? 11.836 6.738 3.863 1 90.25 110 TRP A CA 1
ATOM 900 C C . TRP A 1 110 ? 12.406 7.812 4.777 1 90.25 110 TRP A C 1
ATOM 902 O O . TRP A 1 110 ? 11.75 8.25 5.723 1 90.25 110 TRP A O 1
ATOM 912 N N . HIS A 1 111 ? 13.633 8.234 4.461 1 91.94 111 HIS A N 1
ATOM 913 C CA . HIS A 1 111 ? 14.203 9.336 5.234 1 91.94 111 HIS A CA 1
ATOM 914 C C . HIS A 1 111 ? 13.539 10.656 4.887 1 91.94 111 HIS A C 1
ATOM 916 O O . HIS A 1 111 ? 13.344 11.508 5.758 1 91.94 111 HIS A O 1
ATOM 922 N N . ALA A 1 112 ? 13.203 10.812 3.588 1 93.06 112 ALA A N 1
ATOM 923 C CA . ALA A 1 112 ? 12.484 12.008 3.172 1 93.06 112 ALA A CA 1
ATOM 924 C C . ALA A 1 112 ? 11.133 12.109 3.885 1 93.06 112 ALA A C 1
ATOM 926 O O . ALA A 1 112 ? 10.781 13.172 4.395 1 93.06 112 ALA A O 1
ATOM 927 N N . ILE A 1 113 ? 10.453 11 4 1 94.19 113 ILE A N 1
ATOM 928 C CA . ILE A 1 113 ? 9.148 10.977 4.66 1 94.19 113 ILE A CA 1
ATOM 929 C C . ILE A 1 113 ? 9.32 11.312 6.141 1 94.19 113 ILE A C 1
ATOM 931 O O . ILE A 1 113 ? 8.531 12.07 6.703 1 94.19 113 ILE A O 1
ATOM 935 N N . PHE A 1 114 ? 10.344 10.773 6.719 1 94.06 114 PHE A N 1
ATOM 936 C CA . PHE A 1 114 ? 10.609 11 8.133 1 94.06 114 PHE A CA 1
ATOM 937 C C . PHE A 1 114 ? 10.867 12.469 8.414 1 94.06 114 PHE A C 1
ATOM 939 O O . PHE A 1 114 ? 10.273 13.055 9.32 1 94.06 114 PHE A O 1
ATOM 946 N N . VAL A 1 115 ? 11.688 13.07 7.598 1 94.12 115 VAL A N 1
ATOM 947 C CA . VAL A 1 115 ? 12.055 14.469 7.781 1 94.12 115 VAL A CA 1
ATOM 948 C C . VAL A 1 115 ? 10.82 15.352 7.621 1 94.12 115 VAL A C 1
ATOM 950 O O . VAL A 1 115 ? 10.602 16.266 8.414 1 94.12 115 VAL A O 1
ATOM 953 N N . ILE A 1 116 ? 10.016 15.055 6.637 1 95.06 116 ILE A N 1
ATOM 954 C CA . ILE A 1 116 ? 8.828 15.859 6.359 1 95.06 116 ILE A CA 1
ATOM 955 C C . ILE A 1 116 ? 7.824 15.719 7.5 1 95.06 116 ILE A C 1
ATOM 957 O O . ILE A 1 116 ? 7.258 16.719 7.965 1 95.06 116 ILE A O 1
ATOM 961 N N . LEU A 1 117 ? 7.672 14.523 8.008 1 95.31 117 LEU A N 1
ATOM 962 C CA . LEU A 1 117 ? 6.703 14.273 9.062 1 95.31 117 LEU A CA 1
ATOM 963 C C . LEU A 1 117 ? 7.117 14.961 10.359 1 95.31 117 LEU A C 1
ATOM 965 O O . LEU A 1 117 ? 6.289 15.57 11.039 1 95.31 117 LEU A O 1
ATOM 969 N N . VAL A 1 118 ? 8.375 14.852 10.648 1 95.12 118 VAL A N 1
ATOM 970 C CA . VAL A 1 118 ? 8.875 15.445 11.883 1 95.12 118 VAL A CA 1
ATOM 971 C C . VAL A 1 118 ? 8.766 16.969 11.805 1 95.12 118 VAL A C 1
ATOM 973 O O . VAL A 1 118 ? 8.273 17.609 12.734 1 95.12 118 VAL A O 1
ATOM 976 N N . ASN A 1 119 ? 9.188 17.5 10.719 1 95.69 119 ASN A N 1
ATOM 977 C CA . ASN A 1 119 ? 9.133 18.953 10.562 1 95.69 119 ASN A CA 1
ATOM 978 C C . ASN A 1 119 ? 7.695 19.453 10.547 1 95.69 119 ASN A C 1
ATOM 980 O O . ASN A 1 119 ? 7.402 20.531 11.094 1 95.69 119 ASN A O 1
ATOM 984 N N . ASP A 1 120 ? 6.82 18.766 9.891 1 96.19 120 ASP A N 1
ATOM 985 C CA . ASP A 1 120 ? 5.41 19.141 9.867 1 96.19 120 ASP A CA 1
ATOM 986 C C . ASP A 1 120 ? 4.836 19.188 11.281 1 96.19 120 ASP A C 1
ATOM 988 O O . ASP A 1 120 ? 4.137 20.141 11.641 1 96.19 120 ASP A O 1
ATOM 992 N N . THR A 1 121 ? 5.16 18.219 12.086 1 96.5 121 THR A N 1
ATOM 993 C CA . THR A 1 121 ? 4.625 18.141 13.438 1 96.5 121 THR A CA 1
ATOM 994 C C . THR A 1 121 ? 5.25 19.203 14.336 1 96.5 121 THR A C 1
ATOM 996 O O . THR A 1 121 ? 4.559 19.828 15.148 1 96.5 121 THR A O 1
ATOM 999 N N . MET A 1 122 ? 6.535 19.422 14.148 1 95.44 122 MET A N 1
ATOM 1000 C CA . MET A 1 122 ? 7.211 20.406 14.984 1 95.44 122 MET A CA 1
ATOM 1001 C C . MET A 1 122 ? 6.727 21.812 14.664 1 95.44 122 MET A C 1
ATOM 1003 O O . MET A 1 122 ? 6.586 22.641 15.562 1 95.44 122 MET A O 1
ATOM 1007 N N . VAL A 1 123 ? 6.484 22.109 13.469 1 96 123 VAL A N 1
ATOM 1008 C CA . VAL A 1 123 ? 5.977 23.422 13.086 1 96 123 VAL A CA 1
ATOM 1009 C C . VAL A 1 123 ? 4.57 23.625 13.656 1 96 123 VAL A C 1
ATOM 1011 O O . VAL A 1 123 ? 4.219 24.719 14.086 1 96 123 VAL A O 1
ATOM 1014 N N . ARG A 1 124 ? 3.754 22.578 13.633 1 96.88 124 ARG A N 1
ATOM 1015 C CA . ARG A 1 124 ? 2.43 22.656 14.242 1 96.88 124 ARG A CA 1
ATOM 1016 C C . ARG A 1 124 ? 2.529 22.938 15.742 1 96.88 124 ARG A C 1
ATOM 1018 O O . ARG A 1 124 ? 1.772 23.734 16.281 1 96.88 124 ARG A O 1
ATOM 1025 N N . GLN A 1 125 ? 3.492 22.297 16.344 1 96.25 125 GLN A N 1
ATOM 1026 C CA . GLN A 1 125 ? 3.691 22.516 17.766 1 96.25 125 GLN A CA 1
ATOM 1027 C C . GLN A 1 125 ? 4.172 23.953 18.031 1 96.25 125 GLN A C 1
ATOM 1029 O O . GLN A 1 125 ? 3.803 24.547 19.047 1 96.25 125 GLN A O 1
ATOM 1034 N N . THR A 1 126 ? 4.98 24.453 17.172 1 96.12 126 THR A N 1
ATOM 1035 C CA . THR A 1 126 ? 5.434 25.828 17.312 1 96.12 126 THR A CA 1
ATOM 1036 C C . THR A 1 126 ? 4.266 26.797 17.172 1 96.12 126 THR A C 1
ATOM 1038 O O . THR A 1 126 ? 4.188 27.797 17.891 1 96.12 126 THR A O 1
ATOM 1041 N N . ALA A 1 127 ? 3.398 26.5 16.219 1 96.69 127 ALA A N 1
ATOM 1042 C CA . ALA A 1 127 ? 2.211 27.328 16.062 1 96.69 127 ALA A CA 1
ATOM 1043 C C . ALA A 1 127 ? 1.352 27.297 17.328 1 96.69 127 ALA A C 1
ATOM 1045 O O . ALA A 1 127 ? 0.7 28.297 17.672 1 96.69 127 ALA A O 1
ATOM 1046 N N . MET A 1 128 ? 1.329 26.188 18 1 96.75 128 MET A N 1
ATOM 1047 C CA . MET A 1 128 ? 0.569 26.078 19.234 1 96.75 128 MET A CA 1
ATOM 1048 C C . MET A 1 128 ? 1.173 26.969 20.328 1 96.75 128 MET A C 1
ATOM 1050 O O . MET A 1 128 ? 0.454 27.484 21.188 1 96.75 128 MET A O 1
ATOM 1054 N N . ILE A 1 129 ? 2.473 27.172 20.312 1 97 129 ILE A N 1
ATOM 1055 C CA . ILE A 1 129 ? 3.129 28.094 21.234 1 97 129 ILE A CA 1
ATOM 1056 C C . ILE A 1 129 ? 2.641 29.516 20.984 1 97 129 ILE A C 1
ATOM 1058 O O . ILE A 1 129 ? 2.309 30.234 21.938 1 97 129 ILE A O 1
ATOM 1062 N N . VAL A 1 130 ? 2.561 29.875 19.75 1 97 130 VAL A N 1
ATOM 1063 C CA . VAL A 1 130 ? 2.092 31.203 19.391 1 97 130 VAL A CA 1
ATOM 1064 C C . VAL A 1 130 ? 0.637 31.375 19.812 1 97 130 VAL A C 1
ATOM 1066 O O . VAL A 1 130 ? 0.259 32.406 20.344 1 97 130 VAL A O 1
ATOM 1069 N N . LYS A 1 131 ? -0.143 30.375 19.625 1 96.31 131 LYS A N 1
ATOM 1070 C CA . LYS A 1 131 ? -1.544 30.422 20.047 1 96.31 131 LYS A CA 1
ATOM 1071 C C . LYS A 1 131 ? -1.669 30.594 21.547 1 96.31 131 LYS A C 1
ATOM 1073 O O . LYS A 1 131 ? -2.543 31.312 22.031 1 96.31 131 LYS A O 1
ATOM 1078 N N . CYS A 1 132 ? -0.769 29.922 22.25 1 95.31 132 CYS A N 1
ATOM 1079 C CA . CYS A 1 132 ? -0.789 30.062 23.703 1 95.31 132 CYS A CA 1
ATOM 1080 C C . CYS A 1 132 ? -0.436 31.484 24.125 1 95.31 132 CYS A C 1
ATOM 1082 O O . CYS A 1 132 ? -1.045 32.031 25.047 1 95.31 132 CYS A O 1
ATOM 1084 N N . ILE A 1 133 ? 0.522 32.062 23.484 1 95.56 133 ILE A N 1
ATOM 1085 C CA . ILE A 1 133 ? 0.914 33.438 23.781 1 95.56 133 ILE A CA 1
ATOM 1086 C C . ILE A 1 133 ? -0.248 34.375 23.484 1 95.56 133 ILE A C 1
ATOM 1088 O O . ILE A 1 133 ? -0.501 35.344 24.234 1 95.56 133 ILE A O 1
ATOM 1092 N N . LEU A 1 134 ? -0.992 34.094 22.422 1 94.25 134 LEU A N 1
ATOM 1093 C CA . LEU A 1 134 ? -2.154 34.906 22.078 1 94.25 134 LEU A CA 1
ATOM 1094 C C . LEU A 1 134 ? -3.242 34.781 23.141 1 94.25 134 LEU A C 1
ATOM 1096 O O . LEU A 1 134 ? -3.9 35.781 23.469 1 94.25 134 LEU A O 1
ATOM 1100 N N . LEU A 1 135 ? -3.404 33.562 23.641 1 93 135 LEU A N 1
ATOM 1101 C CA . LEU A 1 135 ? -4.402 33.375 24.688 1 93 135 LEU A CA 1
ATOM 1102 C C . LEU A 1 135 ? -4.016 34.125 25.953 1 93 135 LEU A C 1
ATOM 1104 O O . LEU A 1 135 ? -4.883 34.594 26.688 1 93 135 LEU A O 1
ATOM 1108 N N . MET A 1 136 ? -2.711 34.188 26.25 1 92.44 136 MET A N 1
ATOM 1109 C CA . MET A 1 136 ? -2.24 34.969 27.406 1 92.44 136 MET A CA 1
ATOM 1110 C C . MET A 1 136 ? -2.467 36.438 27.219 1 92.44 136 MET A C 1
ATOM 1112 O O . MET A 1 136 ? -2.854 37.156 28.156 1 92.44 136 MET A O 1
ATOM 1116 N N . TYR A 1 137 ? -2.279 36.875 26 1 90.69 137 TYR A N 1
ATOM 1117 C CA . TYR A 1 137 ? -2.426 38.312 25.688 1 90.69 137 TYR A CA 1
ATOM 1118 C C . TYR A 1 137 ? -3.883 38.75 25.797 1 90.69 137 TYR A C 1
ATOM 1120 O O . TYR A 1 137 ? -4.176 39.812 26.312 1 90.69 137 TYR A O 1
ATOM 1128 N N . TYR A 1 138 ? -4.879 37.938 25.375 1 86.06 138 TYR A N 1
ATOM 1129 C CA . TYR A 1 138 ? -6.293 38.312 25.359 1 86.06 138 TYR A CA 1
ATOM 1130 C C . TYR A 1 138 ? -6.996 37.781 26.609 1 86.06 138 TYR A C 1
ATOM 1132 O O . TYR A 1 138 ? -8.219 37.625 26.625 1 86.06 138 TYR A O 1
ATOM 1140 N N . ARG A 1 139 ? -6.375 37.469 27.656 1 80.56 139 ARG A N 1
ATOM 1141 C CA . ARG A 1 139 ? -6.949 36.875 28.859 1 80.56 139 ARG A CA 1
ATOM 1142 C C . ARG A 1 139 ? -7.961 37.812 29.5 1 80.56 139 ARG A C 1
ATOM 1144 O O . ARG A 1 139 ? -9.023 37.375 29.953 1 80.56 139 ARG A O 1
ATOM 1151 N N . ASN A 1 140 ? -7.641 39.156 29.609 1 72 140 ASN A N 1
ATOM 1152 C CA . ASN A 1 140 ? -8.461 40.062 30.375 1 72 140 ASN A CA 1
ATOM 1153 C C . ASN A 1 140 ? -9.469 40.812 29.5 1 72 140 ASN A C 1
ATOM 1155 O O . ASN A 1 140 ? -10.062 41.812 29.906 1 72 140 ASN A O 1
ATOM 1159 N N . THR A 1 141 ? -9.594 40.25 28.328 1 66.5 141 THR A N 1
ATOM 1160 C CA . THR A 1 141 ? -10.422 41.094 27.453 1 66.5 141 THR A CA 1
ATOM 1161 C C . THR A 1 141 ? -11.875 40.594 27.484 1 66.5 141 THR A C 1
ATOM 1163 O O . THR A 1 141 ? -12.141 39.438 27.734 1 66.5 141 THR A O 1
ATOM 1166 N N . LYS A 1 142 ? -12.812 41.5 27.75 1 64.56 142 LYS A N 1
ATOM 1167 C CA . LYS A 1 142 ? -14.25 41.25 27.75 1 64.56 142 LYS A CA 1
ATOM 1168 C C . LYS A 1 142 ? -14.875 41.656 26.422 1 64.56 142 LYS A C 1
ATOM 1170 O O . LYS A 1 142 ? -14.32 42.469 25.688 1 64.56 142 LYS A O 1
ATOM 1175 N N . GLY A 1 143 ? -15.875 41.031 25.938 1 58.88 143 GLY A N 1
ATOM 1176 C CA . GLY A 1 143 ? -16.812 41.188 24.844 1 58.88 143 GLY A CA 1
ATOM 1177 C C . GLY A 1 143 ? -16.156 41.188 23.469 1 58.88 143 GLY A C 1
ATOM 1178 O O . GLY A 1 143 ? -15.977 40.125 22.859 1 58.88 143 GLY A O 1
ATOM 1179 N N . ARG A 1 144 ? -15.758 42.438 22.938 1 60.59 144 ARG A N 1
ATOM 1180 C CA . ARG A 1 144 ? -15.188 42.688 21.625 1 60.59 144 ARG A CA 1
ATOM 1181 C C . ARG A 1 144 ? -13.82 42.031 21.484 1 60.59 144 ARG A C 1
ATOM 1183 O O . ARG A 1 144 ? -13.469 41.531 20.406 1 60.59 144 ARG A O 1
ATOM 1190 N N . SER A 1 145 ? -13.203 41.844 22.469 1 70.88 145 SER A N 1
ATOM 1191 C CA . SER A 1 145 ? -11.836 41.344 22.438 1 70.88 145 SER A CA 1
ATOM 1192 C C . SER A 1 145 ? -11.797 39.844 22.266 1 70.88 145 SER A C 1
ATOM 1194 O O . SER A 1 145 ? -10.852 39.281 21.688 1 70.88 145 SER A O 1
ATOM 1196 N N . TYR A 1 146 ? -12.938 39.188 22.484 1 74.88 146 TYR A N 1
ATOM 1197 C CA . TYR A 1 146 ? -12.984 37.75 22.312 1 74.88 146 TYR A CA 1
ATOM 1198 C C . TYR A 1 146 ? -13.102 37.375 20.844 1 74.88 146 TYR A C 1
ATOM 1200 O O . TYR A 1 146 ? -12.516 36.375 20.406 1 74.88 146 TYR A O 1
ATOM 1208 N N . ARG A 1 147 ? -13.781 38.188 20.156 1 74.5 147 ARG A N 1
ATOM 1209 C CA . ARG A 1 147 ? -13.898 37.969 18.719 1 74.5 147 ARG A CA 1
ATOM 1210 C C . ARG A 1 147 ? -12.555 38.156 18.016 1 74.5 147 ARG A C 1
ATOM 1212 O O . ARG A 1 147 ? -12.195 37.375 17.141 1 74.5 147 ARG A O 1
ATOM 1219 N N . ARG A 1 148 ? -11.898 39.156 18.438 1 82.62 148 ARG A N 1
ATOM 1220 C CA . ARG A 1 148 ? -10.578 39.406 17.844 1 82.62 148 ARG A CA 1
ATOM 1221 C C . ARG A 1 148 ? -9.617 38.25 18.156 1 82.62 148 ARG A C 1
ATOM 1223 O O . ARG A 1 148 ? -8.781 37.906 17.328 1 82.62 148 ARG A O 1
ATOM 1230 N N . GLN A 1 149 ? -9.805 37.656 19.359 1 87.19 149 GLN A N 1
ATOM 1231 C CA . GLN A 1 149 ? -8.984 36.5 19.734 1 87.19 149 GLN A CA 1
ATOM 1232 C C . GLN A 1 149 ? -9.219 35.344 18.766 1 87.19 149 GLN A C 1
ATOM 1234 O O . GLN A 1 149 ? -8.258 34.719 18.297 1 87.19 149 GLN A O 1
ATOM 1239 N N . GLY A 1 150 ? -10.453 35.062 18.484 1 86.44 150 GLY A N 1
ATOM 1240 C CA . GLY A 1 150 ? -10.781 33.969 17.562 1 86.44 150 GLY A CA 1
ATOM 1241 C C . GLY A 1 150 ? -10.273 34.219 16.156 1 86.44 150 GLY A C 1
ATOM 1242 O O . GLY A 1 150 ? -9.82 33.281 15.492 1 86.44 150 GLY A O 1
ATOM 1243 N N . GLN A 1 151 ? -10.352 35.406 15.727 1 86.5 151 GLN A N 1
ATOM 1244 C CA . GLN A 1 151 ? -9.875 35.75 14.391 1 86.5 151 GLN A CA 1
ATOM 1245 C C . GLN A 1 151 ? -8.352 35.625 14.305 1 86.5 151 GLN A C 1
ATOM 1247 O O . GLN A 1 151 ? -7.82 35.156 13.289 1 86.5 151 GLN A O 1
ATOM 1252 N N . MET A 1 152 ? -7.703 36 15.398 1 92 152 MET A N 1
ATOM 1253 C CA . MET A 1 152 ? -6.246 35.906 15.414 1 92 152 MET A CA 1
ATOM 1254 C C . MET A 1 152 ? -5.812 34.438 15.422 1 92 152 MET A C 1
ATOM 1256 O O . MET A 1 152 ? -4.844 34.062 14.758 1 92 152 MET A O 1
ATOM 1260 N N . LEU A 1 153 ? -6.547 33.594 16.203 1 94.06 153 LEU A N 1
ATOM 1261 C CA . LEU A 1 153 ? -6.246 32.188 16.219 1 94.06 153 LEU A CA 1
ATOM 1262 C C . LEU A 1 153 ? -6.445 31.562 14.844 1 94.06 153 LEU A C 1
ATOM 1264 O O . LEU A 1 153 ? -5.652 30.719 14.406 1 94.06 153 LEU A O 1
ATOM 1268 N N . THR A 1 154 ? -7.445 31.984 14.156 1 92.5 154 THR A N 1
ATOM 1269 C CA . THR A 1 154 ? -7.727 31.5 12.805 1 92.5 154 THR A CA 1
ATOM 1270 C C . THR A 1 154 ? -6.641 31.953 11.836 1 92.5 154 THR A C 1
ATOM 1272 O O . THR A 1 154 ? -6.223 31.188 10.961 1 92.5 154 THR A O 1
ATOM 1275 N N . LEU A 1 155 ? -6.219 33.156 12.016 1 93.44 155 LEU A N 1
ATOM 1276 C CA . LEU A 1 155 ? -5.164 33.688 11.156 1 93.44 155 LEU A CA 1
ATOM 1277 C C . LEU A 1 155 ? -3.869 32.906 11.344 1 93.44 155 LEU A C 1
ATOM 1279 O O . LEU A 1 155 ? -3.195 32.562 10.367 1 93.44 155 LEU A O 1
ATOM 1283 N N . VAL A 1 156 ? -3.521 32.562 12.594 1 96.19 156 VAL A N 1
ATOM 1284 C CA . VAL A 1 156 ? -2.316 31.781 12.891 1 96.19 156 VAL A CA 1
ATOM 1285 C C . VAL A 1 156 ? -2.41 30.406 12.242 1 96.19 156 VAL A C 1
ATOM 1287 O O . VAL A 1 156 ? -1.428 29.906 11.688 1 96.19 156 VAL A O 1
ATOM 1290 N N . GLU A 1 157 ? -3.58 29.859 12.25 1 95.19 157 GLU A N 1
ATOM 1291 C CA . GLU A 1 157 ? -3.758 28.531 11.664 1 95.19 157 GLU A CA 1
ATOM 1292 C C . GLU A 1 157 ? -3.607 28.562 10.148 1 95.19 157 GLU A C 1
ATOM 1294 O O . GLU A 1 157 ? -3.002 27.672 9.555 1 95.19 157 GLU A O 1
ATOM 1299 N N . TYR A 1 158 ? -4.133 29.562 9.547 1 94.81 158 TYR A N 1
ATOM 1300 C CA . TYR A 1 158 ? -4.023 29.641 8.094 1 94.81 158 TYR A CA 1
ATOM 1301 C C . TYR A 1 158 ? -2.596 29.953 7.664 1 94.81 158 TYR A C 1
ATOM 1303 O O . TYR A 1 158 ? -2.135 29.5 6.621 1 94.81 158 TYR A O 1
ATOM 1311 N N . PHE A 1 159 ? -1.938 30.75 8.477 1 96.31 159 PHE A N 1
ATOM 1312 C CA . PHE A 1 159 ? -0.517 30.953 8.219 1 96.31 159 PHE A CA 1
ATOM 1313 C C . PHE A 1 159 ? 0.246 29.641 8.359 1 96.31 159 PHE A C 1
ATOM 1315 O O . PHE A 1 159 ? 1.141 29.344 7.566 1 96.31 159 PHE A O 1
ATOM 1322 N N . LEU A 1 160 ? -0.12 28.891 9.359 1 96.44 160 LEU A N 1
ATOM 1323 C CA . LEU A 1 160 ? 0.495 27.578 9.578 1 96.44 160 LEU A CA 1
ATOM 1324 C C . LEU A 1 160 ? 0.241 26.656 8.391 1 96.44 160 LEU A C 1
ATOM 1326 O O . LEU A 1 160 ? 1.157 25.969 7.922 1 96.44 160 LEU A O 1
ATOM 1330 N N . LEU A 1 161 ? -0.982 26.625 7.902 1 94.56 161 LEU A N 1
ATOM 1331 C CA . LEU A 1 161 ? -1.341 25.766 6.785 1 94.56 161 LEU A CA 1
ATOM 1332 C C . LEU A 1 161 ? -0.528 26.125 5.543 1 94.56 161 LEU A C 1
ATOM 1334 O O . LEU A 1 161 ? -0.111 25.234 4.793 1 94.56 161 LEU A O 1
ATOM 1338 N N . LEU A 1 162 ? -0.322 27.375 5.383 1 95.25 162 LEU A N 1
ATOM 1339 C CA . LEU A 1 162 ? 0.489 27.828 4.262 1 95.25 162 LEU A CA 1
ATOM 1340 C C . LEU A 1 162 ? 1.938 27.391 4.418 1 95.25 162 LEU A C 1
ATOM 1342 O O . LEU A 1 162 ? 2.529 26.844 3.48 1 95.25 162 LEU A O 1
ATOM 1346 N N . TYR A 1 163 ? 2.494 27.562 5.555 1 96.19 163 TYR A N 1
ATOM 1347 C CA . TYR A 1 163 ? 3.877 27.172 5.801 1 96.19 163 TYR A CA 1
ATOM 1348 C C . TYR A 1 163 ? 4.047 25.656 5.68 1 96.19 163 TYR A C 1
ATOM 1350 O O . TYR A 1 163 ? 5.043 25.172 5.129 1 96.19 163 TYR A O 1
ATOM 1358 N N . ARG A 1 164 ? 3.086 24.906 6.188 1 95.19 164 ARG A N 1
ATOM 1359 C CA . ARG A 1 164 ? 3.119 23.438 6.109 1 95.19 164 ARG A CA 1
ATOM 1360 C C . ARG A 1 164 ? 3.115 22.969 4.66 1 95.19 164 ARG A C 1
ATOM 1362 O O . ARG A 1 164 ? 3.688 21.922 4.336 1 95.19 164 ARG A O 1
ATOM 1369 N N . ALA A 1 165 ? 2.447 23.719 3.826 1 93.56 165 ALA A N 1
ATOM 1370 C CA . ALA A 1 165 ? 2.369 23.359 2.412 1 93.56 165 ALA A CA 1
ATOM 1371 C C . ALA A 1 165 ? 3.717 23.547 1.723 1 93.56 165 ALA A C 1
ATOM 1373 O O . ALA A 1 165 ? 4.023 22.859 0.742 1 93.56 165 ALA A O 1
ATOM 1374 N N . LEU A 1 166 ? 4.551 24.359 2.244 1 94.94 166 LEU A N 1
ATOM 1375 C CA . LEU A 1 166 ? 5.82 24.688 1.611 1 94.94 166 LEU A CA 1
ATOM 1376 C C . LEU A 1 166 ? 6.941 23.812 2.148 1 94.94 166 LEU A C 1
ATOM 1378 O O . LEU A 1 166 ? 7.949 23.594 1.469 1 94.94 166 LEU A O 1
ATOM 1382 N N . LEU A 1 167 ? 6.766 23.234 3.26 1 94.38 167 LEU A N 1
ATOM 1383 C CA . LEU A 1 167 ? 7.828 22.562 3.988 1 94.38 167 LEU A CA 1
ATOM 1384 C C . LEU A 1 167 ? 8.328 21.344 3.207 1 94.38 167 LEU A C 1
ATOM 1386 O O . LEU A 1 167 ? 9.531 21.109 3.121 1 94.38 167 LEU A O 1
ATOM 1390 N N . PRO A 1 168 ? 7.441 20.562 2.566 1 94.81 168 PRO A N 1
ATOM 1391 C CA . PRO A 1 168 ? 7.926 19.359 1.883 1 94.81 168 PRO A CA 1
ATOM 1392 C C . PRO A 1 168 ? 8.609 19.672 0.552 1 94.81 168 PRO A C 1
ATOM 1394 O O . PRO A 1 168 ? 9.312 18.828 0.004 1 94.81 168 PRO A O 1
ATOM 1397 N N . ALA A 1 169 ? 8.484 20.828 0.025 1 94.69 169 ALA A N 1
ATOM 1398 C CA . ALA A 1 169 ? 8.867 21.172 -1.342 1 94.69 169 ALA A CA 1
ATOM 1399 C C . ALA A 1 169 ? 10.375 21.031 -1.536 1 94.69 169 ALA A C 1
ATOM 1401 O O . ALA A 1 169 ? 10.828 20.391 -2.496 1 94.69 169 ALA A O 1
ATOM 1402 N N . PRO A 1 170 ? 11.195 21.5 -0.584 1 94.5 170 PRO A N 1
ATOM 1403 C CA . PRO A 1 170 ? 12.641 21.375 -0.807 1 94.5 170 PRO A CA 1
ATOM 1404 C C . PRO A 1 170 ? 13.117 19.922 -0.738 1 94.5 170 PRO A C 1
ATOM 1406 O O . PRO A 1 170 ? 14.047 19.547 -1.45 1 94.5 170 PRO A O 1
ATOM 1409 N N . VAL A 1 171 ? 12.5 19.172 0.065 1 94.44 171 VAL A N 1
ATOM 1410 C CA . VAL A 1 171 ? 12.906 17.781 0.228 1 94.44 171 VAL A CA 1
ATOM 1411 C C . VAL A 1 171 ? 12.547 16.984 -1.025 1 94.44 171 VAL A C 1
ATOM 1413 O O . VAL A 1 171 ? 13.383 16.281 -1.581 1 94.44 171 VAL A O 1
ATOM 1416 N N . TRP A 1 172 ? 11.281 17.188 -1.529 1 93.75 172 TRP A N 1
ATOM 1417 C CA . TRP A 1 172 ? 10.852 16.469 -2.717 1 93.75 172 TRP A CA 1
ATOM 1418 C C . TRP A 1 172 ? 11.531 17 -3.969 1 93.75 172 TRP A C 1
ATOM 1420 O O . TRP A 1 172 ? 11.789 16.266 -4.918 1 93.75 172 TRP A O 1
ATOM 1430 N N . TYR A 1 173 ? 11.82 18.312 -3.926 1 93.56 173 TYR A N 1
ATOM 1431 C CA . TYR A 1 173 ? 12.57 18.891 -5.031 1 93.56 173 TYR A CA 1
ATOM 1432 C C . TYR A 1 173 ? 13.914 18.203 -5.199 1 93.56 173 TYR A C 1
ATOM 1434 O O . TYR A 1 173 ? 14.281 17.797 -6.309 1 93.56 173 TYR A O 1
ATOM 1442 N N . ARG A 1 174 ? 14.633 17.969 -4.141 1 92.69 174 ARG A N 1
ATOM 1443 C CA . ARG A 1 174 ? 15.922 17.297 -4.188 1 92.69 174 ARG A CA 1
ATOM 1444 C C . ARG A 1 174 ? 15.75 15.82 -4.543 1 92.69 174 ARG A C 1
ATOM 1446 O O . ARG A 1 174 ? 16.578 15.25 -5.254 1 92.69 174 ARG A O 1
ATOM 1453 N N . PHE A 1 175 ? 14.664 15.25 -4.113 1 92.94 175 PHE A N 1
ATOM 1454 C CA . PHE A 1 175 ? 14.406 13.844 -4.367 1 92.94 175 PHE A CA 1
ATOM 1455 C C . PHE A 1 175 ? 14.164 13.594 -5.852 1 92.94 175 PHE A C 1
ATOM 1457 O O . PHE A 1 175 ? 14.711 12.641 -6.422 1 92.94 175 PHE A O 1
ATOM 1464 N N . PHE A 1 176 ? 13.414 14.469 -6.48 1 92 176 PHE A N 1
ATOM 1465 C CA . PHE A 1 176 ? 13.047 14.266 -7.879 1 92 176 PHE A CA 1
ATOM 1466 C C . PHE A 1 176 ? 14.18 14.695 -8.805 1 92 176 PHE A C 1
ATOM 1468 O O . PHE A 1 176 ? 14.258 14.242 -9.945 1 92 176 PHE A O 1
ATOM 1475 N N . LEU A 1 177 ? 15.055 15.508 -8.305 1 90 177 LEU A N 1
ATOM 1476 C CA . LEU A 1 177 ? 16.156 15.984 -9.141 1 90 177 LEU A CA 1
ATOM 1477 C C . LEU A 1 177 ? 17.266 14.938 -9.234 1 90 177 LEU A C 1
ATOM 1479 O O . LEU A 1 177 ? 18.266 15.164 -9.906 1 90 177 LEU A O 1
ATOM 1483 N N . ASN A 1 178 ? 16.969 13.758 -8.922 1 86 178 ASN A 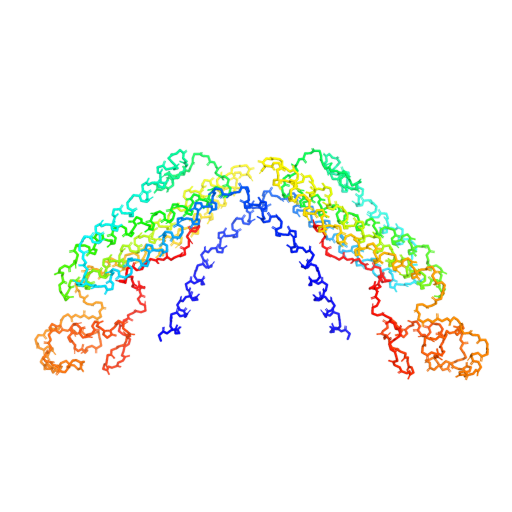N 1
ATOM 1484 C CA . ASN A 1 178 ? 17.938 12.672 -9.031 1 86 178 ASN A CA 1
ATOM 1485 C C . ASN A 1 178 ? 18.281 12.375 -10.492 1 86 178 ASN A C 1
ATOM 1487 O O . ASN A 1 178 ? 17.422 11.891 -11.242 1 86 178 ASN A O 1
ATOM 1491 N N . LYS A 1 179 ? 19.5 12.609 -10.906 1 85.44 179 LYS A N 1
ATOM 1492 C CA . LYS A 1 179 ? 19.938 12.484 -12.289 1 85.44 179 LYS A CA 1
ATOM 1493 C C . LYS A 1 179 ? 20.25 11.031 -12.641 1 85.44 179 LYS A C 1
ATOM 1495 O O . LYS A 1 179 ? 20.469 10.703 -13.812 1 85.44 179 LYS A O 1
ATOM 1500 N N . GLU A 1 180 ? 20.203 10.203 -11.656 1 83.75 180 GLU A N 1
ATOM 1501 C CA . GLU A 1 180 ? 20.5 8.797 -11.914 1 83.75 180 GLU A CA 1
ATOM 1502 C C . GLU A 1 180 ? 19.5 8.18 -12.875 1 83.75 180 GLU A C 1
ATOM 1504 O O . GLU A 1 180 ? 19.812 7.234 -13.602 1 83.75 180 GLU A O 1
ATOM 1509 N N . TYR A 1 181 ? 18.375 8.773 -13.031 1 81.69 181 TYR A N 1
ATOM 1510 C CA . TYR A 1 181 ? 17.328 8.203 -13.867 1 81.69 181 TYR A CA 1
ATOM 1511 C C . TYR A 1 181 ? 17.297 8.891 -15.234 1 81.69 181 TYR A C 1
ATOM 1513 O O . TYR A 1 181 ? 16.453 8.562 -16.078 1 81.69 181 TYR A O 1
ATOM 1521 N N . GLY A 1 182 ? 18.078 9.852 -15.531 1 88.44 182 GLY A N 1
ATOM 1522 C CA . GLY A 1 182 ? 18.078 10.641 -16.75 1 88.44 182 GLY A CA 1
ATOM 1523 C C . GLY A 1 182 ? 17.781 12.109 -16.516 1 88.44 182 GLY A C 1
ATOM 1524 O O . GLY A 1 182 ? 16.906 12.453 -15.727 1 88.44 182 GLY A O 1
ATOM 1525 N N . SER A 1 183 ? 18.516 12.883 -17.172 1 90.81 183 SER A N 1
ATOM 1526 C CA . SER A 1 183 ? 18.391 14.32 -16.984 1 90.81 183 SER A CA 1
ATOM 1527 C C . SER A 1 183 ? 17.031 14.82 -17.453 1 90.81 183 SER A C 1
ATOM 1529 O O . SER A 1 183 ? 16.391 15.641 -16.797 1 90.81 183 SER A O 1
ATOM 1531 N N . LEU A 1 184 ? 16.609 14.266 -18.5 1 92.69 184 LEU A N 1
ATOM 1532 C CA . LEU A 1 184 ? 15.328 14.703 -19.047 1 92.69 184 LEU A CA 1
ATOM 1533 C C . LEU A 1 184 ? 14.18 14.234 -18.156 1 92.69 184 LEU A C 1
ATOM 1535 O O . LEU A 1 184 ? 13.266 15.008 -17.859 1 92.69 184 LEU A O 1
ATOM 1539 N N . PHE A 1 185 ? 14.227 13.023 -17.781 1 92.56 185 PHE A N 1
ATOM 1540 C CA . PHE A 1 185 ? 13.188 12.469 -16.922 1 92.56 185 PHE A CA 1
ATOM 1541 C C . PHE A 1 185 ? 13.133 13.203 -15.586 1 92.56 185 PHE A C 1
ATOM 1543 O O . PHE A 1 185 ? 12.055 13.539 -15.102 1 92.56 185 PHE A O 1
ATOM 1550 N N . SER A 1 186 ? 14.266 13.445 -15.055 1 92.62 186 SER A N 1
ATOM 1551 C CA . SER A 1 186 ? 14.336 14.141 -13.773 1 92.62 186 SER A CA 1
ATOM 1552 C C . SER A 1 186 ? 13.797 15.562 -13.883 1 92.62 186 SER A C 1
ATOM 1554 O O . SER A 1 186 ? 13.062 16.016 -13 1 92.62 186 SER A O 1
ATOM 1556 N N . SER A 1 187 ? 14.102 16.266 -14.938 1 94.31 187 SER A N 1
ATOM 1557 C CA . SER A 1 187 ? 13.625 17.625 -15.141 1 94.31 187 SER A CA 1
ATOM 1558 C C . SER A 1 187 ? 12.109 17.656 -15.352 1 94.31 187 SER A C 1
ATOM 1560 O O . SER A 1 187 ? 11.43 18.547 -14.836 1 94.31 187 SER A O 1
ATOM 1562 N N . LEU A 1 188 ? 11.633 16.672 -16.016 1 94 188 LEU A N 1
ATOM 1563 C CA . LEU A 1 188 ? 10.203 16.625 -16.281 1 94 188 LEU A CA 1
ATOM 1564 C C . LEU A 1 188 ? 9.422 16.328 -15.008 1 94 188 LEU A C 1
ATOM 1566 O O . LEU A 1 188 ? 8.422 16.984 -14.727 1 94 188 LEU A O 1
ATOM 1570 N N . THR A 1 189 ? 9.922 15.336 -14.273 1 94 189 THR A N 1
ATOM 1571 C CA . THR A 1 189 ? 9.242 14.977 -13.031 1 94 189 THR A CA 1
ATOM 1572 C C . THR A 1 189 ? 9.297 16.125 -12.031 1 94 189 THR A C 1
ATOM 1574 O O . THR A 1 189 ? 8.312 16.406 -11.336 1 94 189 THR A O 1
ATOM 1577 N N . THR A 1 190 ? 10.445 16.828 -11.961 1 94.5 190 THR A N 1
ATOM 1578 C CA . THR A 1 190 ? 10.578 17.969 -11.07 1 94.5 190 THR A CA 1
ATOM 1579 C C . THR A 1 190 ? 9.641 19.094 -11.5 1 94.5 190 THR A C 1
ATOM 1581 O O . THR A 1 190 ? 8.992 19.734 -10.664 1 94.5 190 THR A O 1
ATOM 1584 N N . GLY A 1 191 ? 9.523 19.297 -12.766 1 95 191 GLY A N 1
ATOM 1585 C CA . GLY A 1 191 ? 8.617 20.312 -13.273 1 95 191 GLY A CA 1
ATOM 1586 C C . GLY A 1 191 ? 7.16 20.031 -12.977 1 95 191 GLY A C 1
ATOM 1587 O O . GLY A 1 191 ? 6.414 20.938 -12.586 1 95 191 GLY A O 1
ATOM 1588 N N . LEU A 1 192 ? 6.793 18.844 -13.125 1 94.19 192 LEU A N 1
ATOM 1589 C CA . LEU A 1 192 ? 5.418 18.453 -12.82 1 94.19 192 LEU A CA 1
ATOM 1590 C C . LEU A 1 192 ? 5.125 18.609 -11.336 1 94.19 192 LEU A C 1
ATOM 1592 O O . LEU A 1 192 ? 4.051 19.062 -10.953 1 94.19 192 LEU A O 1
ATOM 1596 N N . TYR A 1 193 ? 6.125 18.188 -10.539 1 95.31 193 TYR A N 1
ATOM 1597 C CA . TYR A 1 193 ? 5.953 18.344 -9.094 1 95.31 193 TYR A CA 1
ATOM 1598 C C . TYR A 1 193 ? 5.766 19.812 -8.727 1 95.31 193 TYR A C 1
ATOM 1600 O O . TYR A 1 193 ? 4.855 20.156 -7.965 1 95.31 193 TYR A O 1
ATOM 1608 N N . LEU A 1 194 ? 6.594 20.656 -9.305 1 94.75 194 LEU A N 1
ATOM 1609 C CA . LEU A 1 194 ? 6.531 22.078 -8.992 1 94.75 194 LEU A CA 1
ATOM 1610 C C . LEU A 1 194 ? 5.215 22.688 -9.477 1 94.75 194 LEU A C 1
ATOM 1612 O O . LEU A 1 194 ? 4.656 23.578 -8.82 1 94.75 194 LEU A O 1
ATOM 1616 N N . THR A 1 195 ? 4.672 22.219 -10.547 1 94.5 195 THR A N 1
ATOM 1617 C CA . THR A 1 195 ? 3.393 22.719 -11.047 1 94.5 195 THR A CA 1
ATOM 1618 C C . THR A 1 195 ? 2.258 22.344 -10.102 1 94.5 195 THR A C 1
ATOM 1620 O O . THR A 1 195 ? 1.418 23.172 -9.766 1 94.5 195 THR A O 1
ATOM 1623 N N . PHE A 1 196 ? 2.281 21.109 -9.656 1 91.88 196 PHE A N 1
ATOM 1624 C CA . PHE A 1 196 ? 1.26 20.672 -8.719 1 91.88 196 PHE A CA 1
ATOM 1625 C C . PHE A 1 196 ? 1.378 21.422 -7.398 1 91.88 196 PHE A C 1
ATOM 1627 O O . PHE A 1 196 ? 0.368 21.797 -6.793 1 91.88 196 PHE A O 1
ATOM 1634 N N . LYS A 1 197 ? 2.596 21.609 -6.988 1 92.75 197 LYS A N 1
ATOM 1635 C CA . LYS A 1 197 ? 2.828 22.312 -5.727 1 92.75 197 LYS A CA 1
ATOM 1636 C C . LYS A 1 197 ? 2.381 23.766 -5.816 1 92.75 197 LYS A C 1
ATOM 1638 O O . LYS A 1 197 ? 1.807 24.297 -4.867 1 92.75 197 LYS A O 1
ATOM 1643 N N . LEU A 1 198 ? 2.594 24.359 -6.934 1 93.56 198 LEU A N 1
ATOM 1644 C CA . LEU A 1 198 ? 2.197 25.75 -7.129 1 93.56 198 LEU A CA 1
ATOM 1645 C C . LEU A 1 198 ? 0.685 25.906 -7.02 1 93.56 198 LEU A C 1
ATOM 1647 O O . LEU A 1 198 ? 0.198 26.844 -6.367 1 93.56 198 LEU A O 1
ATOM 1651 N N . THR A 1 199 ? -0.015 25 -7.52 1 90.94 199 THR A N 1
ATOM 1652 C CA . THR A 1 199 ? -1.472 25.047 -7.449 1 90.94 199 THR A CA 1
ATOM 1653 C C . THR A 1 199 ? -1.949 24.922 -6.004 1 90.94 199 THR A C 1
ATOM 1655 O O . THR A 1 199 ? -2.836 25.656 -5.574 1 90.94 199 THR A O 1
ATOM 1658 N N . SER A 1 200 ? -1.305 24.062 -5.281 1 90.5 200 SER A N 1
ATOM 1659 C CA . SER A 1 200 ? -1.68 23.844 -3.887 1 90.5 200 SER A CA 1
ATOM 1660 C C . SER A 1 200 ? -1.32 25.062 -3.031 1 90.5 200 SER A C 1
ATOM 1662 O O . SER A 1 200 ? -2.1 25.469 -2.168 1 90.5 200 SER A O 1
ATOM 1664 N N . VAL A 1 201 ? -0.194 25.703 -3.33 1 93.69 201 VAL A N 1
ATOM 1665 C CA . VAL A 1 201 ? 0.287 26.844 -2.549 1 93.69 201 VAL A CA 1
ATOM 1666 C C . VAL A 1 201 ? -0.578 28.078 -2.832 1 93.69 201 VAL A C 1
ATOM 1668 O O . VAL A 1 201 ? -0.865 28.859 -1.928 1 93.69 201 VAL A O 1
ATOM 1671 N N . VAL A 1 202 ? -1.081 28.219 -3.998 1 94.25 202 VAL A N 1
ATOM 1672 C CA . VAL A 1 202 ? -1.922 29.359 -4.359 1 94.25 202 VAL A CA 1
ATOM 1673 C C . VAL A 1 202 ? -3.23 29.297 -3.574 1 94.25 202 VAL A C 1
ATOM 1675 O O . VAL A 1 202 ? -3.695 30.312 -3.057 1 94.25 202 VAL A O 1
ATOM 1678 N N . GLU A 1 203 ? -3.758 28.109 -3.48 1 90.62 203 GLU A N 1
ATOM 1679 C CA . GLU A 1 203 ? -4.988 27.938 -2.717 1 90.62 203 GLU A CA 1
ATOM 1680 C C . GLU A 1 203 ? -4.785 28.312 -1.252 1 90.62 203 GLU A C 1
ATOM 1682 O O . GLU A 1 203 ? -5.645 28.969 -0.647 1 90.62 203 GLU A O 1
ATOM 1687 N N . LYS A 1 204 ? -3.676 27.969 -0.725 1 93.5 204 LYS A N 1
ATOM 1688 C CA . LYS A 1 204 ? -3.398 28.266 0.677 1 93.5 204 LYS A CA 1
ATOM 1689 C C . LYS A 1 204 ? -3.117 29.766 0.877 1 93.5 204 LYS A C 1
ATOM 1691 O O . LYS A 1 204 ? -3.471 30.328 1.911 1 93.5 204 LYS A O 1
ATOM 1696 N N . ILE A 1 205 ? -2.484 30.344 -0.073 1 95.69 205 ILE A N 1
ATOM 1697 C CA . ILE A 1 205 ? -2.223 31.781 -0.029 1 95.69 205 ILE A CA 1
ATOM 1698 C C . ILE A 1 205 ? -3.545 32.562 -0.053 1 95.69 205 ILE A C 1
ATOM 1700 O O . ILE A 1 205 ? -3.74 33.5 0.725 1 95.69 205 ILE A O 1
ATOM 1704 N N . GLN A 1 206 ? -4.453 32.125 -0.818 1 93.38 206 GLN A N 1
ATOM 1705 C CA . GLN A 1 206 ? -5.766 32.75 -0.896 1 93.38 206 GLN A CA 1
ATOM 1706 C C . GLN A 1 206 ? -6.512 32.625 0.429 1 93.38 206 GLN A C 1
ATOM 1708 O O . GLN A 1 206 ? -7.102 33.625 0.905 1 93.38 206 GLN A O 1
ATOM 1713 N N . SER A 1 207 ? -6.441 31.438 0.907 1 91.88 207 SER A N 1
ATOM 1714 C CA . SER A 1 207 ? -7.105 31.234 2.189 1 91.88 207 SER A CA 1
ATOM 1715 C C . SER A 1 207 ? -6.496 32.094 3.279 1 91.88 207 SER A C 1
ATOM 1717 O O . SER A 1 207 ? -7.207 32.625 4.145 1 91.88 207 SER A O 1
ATOM 1719 N N . PHE A 1 208 ? -5.238 32.281 3.248 1 94.19 208 PHE A N 1
ATOM 1720 C CA . PHE A 1 208 ? -4.543 33.125 4.215 1 94.19 208 PHE A CA 1
ATOM 1721 C C . PHE A 1 208 ? -4.953 34.562 4.062 1 94.19 208 PHE A C 1
ATOM 1723 O O . PHE A 1 208 ? -5.266 35.25 5.051 1 94.19 208 PHE A O 1
ATOM 1730 N N . PHE A 1 209 ? -5.051 35.062 2.9 1 92.44 209 PHE A N 1
ATOM 1731 C CA . PHE A 1 209 ? -5.406 36.469 2.666 1 92.44 209 PHE A CA 1
ATOM 1732 C C . PHE A 1 209 ? -6.879 36.719 2.982 1 92.44 209 PHE A C 1
ATOM 1734 O O . PHE A 1 209 ? -7.246 37.781 3.457 1 92.44 209 PHE A O 1
ATOM 1741 N N . THR A 1 210 ? -7.656 35.719 2.77 1 87.31 210 THR A N 1
ATOM 1742 C CA . THR A 1 210 ? -9.055 35.844 3.158 1 87.31 210 THR A CA 1
ATOM 1743 C C . THR A 1 210 ? -9.188 36 4.672 1 87.31 210 THR A C 1
ATOM 1745 O O . THR A 1 210 ? -9.977 36.812 5.16 1 87.31 210 THR A O 1
ATOM 1748 N N . SER A 1 211 ? -8.398 35.219 5.336 1 90.12 211 SER A N 1
ATOM 1749 C CA . SER A 1 211 ? -8.422 35.312 6.793 1 90.12 211 SER A CA 1
ATOM 1750 C C . SER A 1 211 ? -7.855 36.656 7.262 1 90.12 211 SER A C 1
ATOM 1752 O O . SER A 1 211 ? -8.328 37.219 8.25 1 90.12 211 SER A O 1
ATOM 1754 N N . LEU A 1 212 ? -6.859 37.219 6.598 1 89.25 212 LEU A N 1
ATOM 1755 C CA . LEU A 1 212 ? -6.266 38.5 6.914 1 89.25 212 LEU A CA 1
ATOM 1756 C C . LEU A 1 212 ? -7.262 39.625 6.676 1 89.25 212 LEU A C 1
ATOM 1758 O O . LEU A 1 212 ? -7.367 40.562 7.488 1 89.25 212 LEU A O 1
ATOM 1762 N N . ARG A 1 213 ? -8.031 39.531 5.645 1 84.62 213 ARG A N 1
ATOM 1763 C CA . ARG A 1 213 ? -9.047 40.531 5.32 1 84.62 213 ARG A CA 1
ATOM 1764 C C . ARG A 1 213 ? -10.172 40.531 6.355 1 84.62 213 ARG A C 1
ATOM 1766 O O . ARG A 1 213 ? -10.711 41.594 6.703 1 84.62 213 ARG A O 1
ATOM 1773 N N . ALA A 1 214 ? -10.359 39.312 6.801 1 77.44 214 ALA A N 1
ATOM 1774 C CA . ALA A 1 214 ? -11.391 39.156 7.824 1 77.44 214 ALA A CA 1
ATOM 1775 C C . ALA A 1 214 ? -10.977 39.875 9.117 1 77.44 214 ALA A C 1
ATOM 1777 O O . ALA A 1 214 ? -11.82 40.375 9.859 1 77.44 214 ALA A O 1
ATOM 1778 N N . LEU A 1 215 ? -9.742 39.938 9.391 1 79.44 215 LEU A N 1
ATOM 1779 C CA . LEU A 1 215 ? -9.219 40.594 10.594 1 79.44 215 LEU A CA 1
ATOM 1780 C C . LEU A 1 215 ? -9.234 42.125 10.438 1 79.44 215 LEU A C 1
ATOM 1782 O O . LEU A 1 215 ? -9.492 42.844 11.406 1 79.44 215 LEU A O 1
ATOM 1786 N N . SER A 1 216 ? -8.883 42.719 9.25 1 75 216 SER A N 1
ATOM 1787 C CA . SER A 1 216 ? -8.75 44.156 9.008 1 75 216 SER A CA 1
ATOM 1788 C C . SER A 1 216 ? -10.109 44.844 8.961 1 75 216 SER A C 1
ATOM 1790 O O . SER A 1 216 ? -10.234 46 9.305 1 75 216 SER A O 1
ATOM 1792 N N . HIS A 1 217 ? -11.055 44.25 8.211 1 61.44 217 HIS A N 1
ATOM 1793 C CA . HIS A 1 217 ? -12.32 44.938 8.055 1 61.44 217 HIS A CA 1
ATOM 1794 C C . HIS A 1 217 ? -13.07 45.031 9.375 1 61.44 217 HIS A C 1
ATOM 1796 O O . HIS A 1 217 ? -13.328 44 10.023 1 61.44 217 HIS A O 1
ATOM 1802 N N . LYS A 1 218 ? -12.805 46.094 10.117 1 55.59 218 LYS A N 1
ATOM 1803 C CA . LYS A 1 218 ? -13.594 46.5 11.273 1 55.59 218 LYS A CA 1
ATOM 1804 C C . LYS A 1 218 ? -15.039 46.031 11.133 1 55.59 218 LYS A C 1
ATOM 1806 O O . LYS A 1 218 ? -15.773 45.969 12.125 1 55.59 218 LYS A O 1
ATOM 1811 N N . ASP A 1 219 ? -15.562 46.094 9.844 1 51.5 219 ASP A N 1
ATOM 1812 C CA . ASP A 1 219 ? -16.984 45.812 9.641 1 51.5 219 ASP A CA 1
ATOM 1813 C C . ASP A 1 219 ? -17.297 44.344 9.789 1 51.5 219 ASP A C 1
ATOM 1815 O O . ASP A 1 219 ? -16.469 43.5 9.438 1 51.5 219 ASP A O 1
ATOM 1819 N N . PHE A 1 220 ? -18.094 44.062 10.734 1 54.81 220 PHE A N 1
ATOM 1820 C CA . PHE A 1 220 ? -18.609 42.75 11.094 1 54.81 220 PHE A CA 1
ATOM 1821 C C . PHE A 1 220 ? -18.828 41.875 9.852 1 54.81 220 PHE A C 1
ATOM 1823 O O . PHE A 1 220 ? -19.266 42.375 8.812 1 54.81 220 PHE A O 1
ATOM 1830 N N . HIS A 1 221 ? -18.125 40.781 9.766 1 56.22 221 HIS A N 1
ATOM 1831 C CA . HIS A 1 221 ? -18.203 39.75 8.719 1 56.22 221 HIS A CA 1
ATOM 1832 C C . HIS A 1 221 ? -19.625 39.656 8.164 1 56.22 221 HIS A C 1
ATOM 1834 O O . HIS A 1 221 ? -19.812 39.344 6.992 1 56.22 221 HIS A O 1
ATOM 1840 N N . TYR A 1 222 ? -20.578 40.094 8.977 1 62.06 222 TYR A N 1
ATOM 1841 C CA . TYR A 1 222 ? -21.938 39.812 8.562 1 62.06 222 TYR A CA 1
ATOM 1842 C C . TYR A 1 222 ? -22.703 41.125 8.289 1 62.06 222 TYR A C 1
ATOM 1844 O O . TYR A 1 222 ? -23.828 41.094 7.797 1 62.06 222 TYR A O 1
ATOM 1852 N N . GLY A 1 223 ? -22.078 42.344 8.586 1 67.69 223 GLY A N 1
ATOM 1853 C CA . GLY A 1 223 ? -22.797 43.594 8.43 1 67.69 223 GLY A CA 1
ATOM 1854 C C . GLY A 1 223 ? -22 44.812 8.906 1 67.69 223 GLY A C 1
ATOM 1855 O O . GLY A 1 223 ? -20.766 44.75 8.977 1 67.69 223 GLY A O 1
ATOM 1856 N N . SER A 1 224 ? -22.672 45.938 8.891 1 74.94 224 SER A N 1
ATOM 1857 C CA . SER A 1 224 ? -22.094 47.188 9.367 1 74.94 224 SER A CA 1
ATOM 1858 C C . SER A 1 224 ? -22.797 47.656 10.641 1 74.94 224 SER A C 1
ATOM 1860 O O . SER A 1 224 ? -23.875 47.219 10.977 1 74.94 224 SER A O 1
ATOM 1862 N N . TYR A 1 225 ? -21.938 48.375 11.422 1 79.69 225 TYR A N 1
ATOM 1863 C CA . TYR A 1 225 ? -22.562 48.969 12.594 1 79.69 225 TYR A CA 1
ATOM 1864 C C . TYR A 1 225 ? -23.75 49.844 12.211 1 79.69 225 TYR A C 1
ATOM 1866 O O . TYR A 1 225 ? -23.656 50.656 11.281 1 79.69 225 TYR A O 1
ATOM 1874 N N . ALA A 1 226 ? -24.844 49.625 12.852 1 85.19 226 ALA A N 1
ATOM 1875 C CA . ALA A 1 226 ? -26.078 50.344 12.539 1 85.19 226 ALA A CA 1
ATOM 1876 C C . ALA A 1 226 ? -26.047 51.75 13.086 1 85.19 226 ALA A C 1
ATOM 1878 O O . ALA A 1 226 ? -25.469 52 14.156 1 85.19 226 ALA A O 1
ATOM 1879 N N . THR A 1 227 ? -26.562 52.719 12.297 1 86.12 227 THR A N 1
ATOM 1880 C CA . THR A 1 227 ? -26.734 54.094 12.742 1 86.12 227 THR A CA 1
ATOM 1881 C C . THR A 1 227 ? -27.953 54.219 13.656 1 86.12 227 THR A C 1
ATOM 1883 O O . THR A 1 227 ? -28.797 53.344 13.688 1 86.12 227 THR A O 1
ATOM 1886 N N . SER A 1 228 ? -27.969 55.375 14.43 1 87.69 228 SER A N 1
ATOM 1887 C CA . SER A 1 228 ? -29.078 55.625 15.344 1 87.69 228 SER A CA 1
ATOM 1888 C C . SER A 1 228 ? -30.406 55.656 14.602 1 87.69 228 SER A C 1
ATOM 1890 O O . SER A 1 228 ? -31.438 55.219 15.125 1 87.69 228 SER A O 1
ATOM 1892 N N . GLU A 1 229 ? -30.375 56.125 13.406 1 89.31 229 GLU A N 1
ATOM 1893 C CA . GLU A 1 229 ? -31.594 56.188 12.602 1 89.31 229 GLU A CA 1
ATOM 1894 C C . GLU A 1 229 ? -32.094 54.812 12.195 1 89.31 229 GLU A C 1
ATOM 1896 O O . GLU A 1 229 ? -33.281 54.531 12.219 1 89.31 229 GLU A O 1
ATOM 1901 N N . GLN A 1 230 ? -31.172 53.969 11.875 1 87.88 230 GLN A N 1
ATOM 1902 C CA . GLN A 1 230 ? -31.5 52.625 11.453 1 87.88 230 GLN A CA 1
ATOM 1903 C C . GLN A 1 230 ? -32.031 51.812 12.633 1 87.88 230 GLN A C 1
ATOM 1905 O O . GLN A 1 230 ? -32.938 51 12.469 1 87.88 230 GLN A O 1
ATOM 1910 N N . VAL A 1 231 ? -31.422 51.969 13.797 1 90.62 231 VAL A N 1
ATOM 1911 C CA . VAL A 1 231 ? -31.859 51.281 15 1 90.62 231 VAL A CA 1
ATOM 1912 C C . VAL A 1 231 ? -33.281 51.688 15.344 1 90.62 231 VAL A C 1
ATOM 1914 O O . VAL A 1 231 ? -34.125 50.875 15.695 1 90.62 231 VAL A O 1
ATOM 1917 N N . ALA A 1 232 ? -33.531 53 15.242 1 88.56 232 ALA A N 1
ATOM 1918 C CA . ALA A 1 232 ? -34.875 53.531 15.531 1 88.56 232 ALA A CA 1
ATOM 1919 C C . ALA A 1 232 ? -35.906 52.969 14.555 1 88.56 232 ALA A C 1
ATOM 1921 O O . ALA A 1 232 ? -37.031 52.625 14.945 1 88.56 232 ALA A O 1
ATOM 1922 N N . ALA A 1 233 ? -35.5 52.781 13.359 1 89.06 233 ALA A N 1
ATOM 1923 C CA . ALA A 1 233 ? -36.375 52.281 12.328 1 89.06 233 ALA A CA 1
ATOM 1924 C C . ALA A 1 233 ? -36.688 50.781 12.555 1 89.06 233 ALA A C 1
ATOM 1926 O O . ALA A 1 233 ? -37.781 50.312 12.234 1 89.06 233 ALA A O 1
ATOM 1927 N N . ALA A 1 234 ? -35.75 49.969 12.953 1 86.25 234 ALA A N 1
ATOM 1928 C CA . ALA A 1 234 ? -35.906 48.531 13.148 1 86.25 234 ALA A CA 1
ATOM 1929 C C . ALA A 1 234 ? -36.625 48.219 14.461 1 86.25 234 ALA A C 1
ATOM 1931 O O . ALA A 1 234 ? -37.156 47.094 14.633 1 86.25 234 ALA A O 1
ATOM 1932 N N . GLY A 1 235 ? -36.656 49.062 15.352 1 82.25 235 GLY A N 1
ATOM 1933 C CA . GLY A 1 235 ? -37.156 48.875 16.703 1 82.25 235 GLY A CA 1
ATOM 1934 C C . GLY A 1 235 ? -36.062 48.781 17.75 1 82.25 235 GLY A C 1
ATOM 1935 O O . GLY A 1 235 ? -34.938 48.344 17.438 1 82.25 235 GLY A O 1
ATOM 1936 N N . ASP A 1 236 ? -36 49.562 18.828 1 83.56 236 ASP A N 1
ATOM 1937 C CA . ASP A 1 236 ? -34.969 49.719 19.859 1 83.56 236 ASP A CA 1
ATOM 1938 C C . ASP A 1 236 ? -34.719 48.406 20.578 1 83.56 236 ASP A C 1
ATOM 1940 O O . ASP A 1 236 ? -33.75 48.281 21.359 1 83.56 236 ASP A O 1
ATOM 1944 N N . MET A 1 237 ? -35.438 47.375 20.141 1 89.81 237 MET A N 1
ATOM 1945 C CA . MET A 1 237 ? -35.312 46.094 20.844 1 89.81 237 MET A CA 1
ATOM 1946 C C . MET A 1 237 ? -34.688 45.031 19.953 1 89.81 237 MET A C 1
ATOM 1948 O O . MET A 1 237 ? -35 44.938 18.766 1 89.81 237 MET A O 1
ATOM 1952 N N . CYS A 1 238 ? -33.781 44.312 20.422 1 90.12 238 CYS A N 1
ATOM 1953 C CA . CYS A 1 238 ? -33.156 43.188 19.719 1 90.12 238 CYS A CA 1
ATOM 1954 C C . CYS A 1 238 ? -34.094 42 19.672 1 90.12 238 CYS A C 1
ATOM 1956 O O . CYS A 1 238 ? -34.625 41.594 20.703 1 90.12 238 CYS A O 1
ATOM 1958 N N . ALA A 1 239 ? -34.281 41.375 18.547 1 89.5 239 ALA A N 1
ATOM 1959 C CA . ALA A 1 239 ? -35.219 40.281 18.359 1 89.5 239 ALA A CA 1
ATOM 1960 C C . ALA A 1 239 ? -34.688 39 19.062 1 89.5 239 ALA A C 1
ATOM 1962 O O . ALA A 1 239 ? -35.469 38.094 19.328 1 89.5 239 ALA A O 1
ATOM 1963 N N . ILE A 1 240 ? -33.406 38.906 19.406 1 86.81 240 ILE A N 1
ATOM 1964 C CA . ILE A 1 240 ? -32.781 37.719 19.969 1 86.81 240 ILE A CA 1
ATOM 1965 C C . ILE A 1 240 ? -32.844 37.781 21.5 1 86.81 240 ILE A C 1
ATOM 1967 O O . ILE A 1 240 ? -33.375 36.875 22.141 1 86.81 240 ILE A O 1
ATOM 1971 N N . CYS A 1 241 ? -32.281 38.844 22.031 1 85.31 241 CYS A N 1
ATOM 1972 C CA . CYS A 1 241 ? -32.25 38.938 23.484 1 85.31 241 CYS A CA 1
ATOM 1973 C C . CYS A 1 241 ? -33.5 39.656 24 1 85.31 241 CYS A C 1
ATOM 1975 O O . CYS A 1 241 ? -33.75 39.656 25.203 1 85.31 241 CYS A O 1
ATOM 1977 N N . GLN A 1 242 ? -34.312 40.344 23.172 1 88.75 242 GLN A N 1
ATOM 1978 C CA . GLN A 1 242 ? -35.531 41.094 23.5 1 88.75 242 GLN A CA 1
ATOM 1979 C C . GLN A 1 242 ? -35.25 42.219 24.453 1 88.75 242 GLN A C 1
ATOM 1981 O O . GLN A 1 242 ? -36.125 42.594 25.266 1 88.75 242 GLN A O 1
ATOM 1986 N N . GLU A 1 243 ? -34.031 42.719 24.531 1 89.81 243 GLU A N 1
ATOM 1987 C CA . GLU A 1 243 ? -33.625 43.938 25.266 1 89.81 243 GLU A CA 1
ATOM 1988 C C . GLU A 1 243 ? -33.219 45.031 24.312 1 89.81 243 GLU A C 1
ATOM 1990 O O . GLU A 1 243 ? -33.25 44.875 23.094 1 89.81 243 GLU A O 1
ATOM 1995 N N . LYS A 1 244 ? -32.969 46.281 24.953 1 90.25 244 LYS A N 1
ATOM 1996 C CA . LYS A 1 244 ? -32.5 47.375 24.156 1 90.25 244 LYS A CA 1
ATOM 1997 C C . LYS A 1 244 ? -31.172 47.031 23.453 1 90.25 244 LYS A C 1
ATOM 1999 O O . LYS A 1 244 ? -30.281 46.438 24.078 1 90.25 244 LYS A O 1
ATOM 2004 N N . MET A 1 245 ? -31.125 47.312 22.109 1 88.06 245 MET A N 1
ATOM 2005 C CA . MET A 1 245 ? -29.984 46.875 21.297 1 88.06 245 MET A CA 1
ATOM 2006 C C . MET A 1 245 ? -28.703 47.531 21.781 1 88.06 245 MET A C 1
ATOM 2008 O O . MET A 1 245 ? -28.672 48.719 22.047 1 88.06 245 MET A O 1
ATOM 2012 N N . HIS A 1 246 ? -27.797 46.75 22.047 1 86.56 246 HIS A N 1
ATOM 2013 C CA . HIS A 1 246 ? -26.453 47.188 22.406 1 86.56 246 HIS A CA 1
ATOM 2014 C C . HIS A 1 246 ? -25.469 46.938 21.266 1 86.56 246 HIS A C 1
ATOM 2016 O O . HIS A 1 246 ? -25.297 45.812 20.812 1 86.56 246 HIS A O 1
ATOM 2022 N N . VAL A 1 247 ? -24.828 48.094 20.797 1 82.38 247 VAL A N 1
ATOM 2023 C CA . VAL A 1 247 ? -23.906 48.062 19.672 1 82.38 247 VAL A CA 1
ATOM 2024 C C . VAL A 1 247 ? -24.562 47.375 18.484 1 82.38 247 VAL A C 1
ATOM 2026 O O . VAL A 1 247 ? -24.188 46.25 18.094 1 82.38 247 VAL A O 1
ATOM 2029 N N . PRO A 1 248 ? -25.594 48 17.984 1 87.69 248 PRO A N 1
ATOM 2030 C CA . PRO A 1 248 ? -26.422 47.406 16.922 1 87.69 248 PRO A CA 1
ATOM 2031 C C . PRO A 1 248 ? -25.656 47.219 15.617 1 87.69 248 PRO A C 1
ATOM 2033 O O . PRO A 1 248 ? -24.844 48.062 15.234 1 87.69 248 PRO A O 1
ATOM 2036 N N . ILE A 1 249 ? -25.875 45.969 15.008 1 84.12 249 ILE A N 1
ATOM 2037 C CA . ILE A 1 249 ? -25.281 45.625 13.719 1 84.12 249 ILE A CA 1
ATOM 2038 C C . ILE A 1 249 ? -26.375 45.438 12.672 1 84.12 249 ILE A C 1
ATOM 2040 O O . ILE A 1 249 ? -27.375 44.781 12.93 1 84.12 249 ILE A O 1
ATOM 2044 N N . LEU A 1 250 ? -26.172 46.125 11.547 1 85.75 250 LEU A N 1
ATOM 2045 C CA . LEU A 1 250 ? -27.031 45.969 10.383 1 85.75 250 LEU A CA 1
ATOM 2046 C C . LEU A 1 250 ? -26.484 44.875 9.461 1 85.75 250 LEU A C 1
ATOM 2048 O O . LEU A 1 250 ? -25.391 45 8.93 1 85.75 250 LEU A O 1
ATOM 2052 N N . LEU A 1 251 ? -27.25 43.844 9.383 1 82.88 251 LEU A N 1
ATOM 2053 C CA . LEU A 1 251 ? -26.844 42.75 8.508 1 82.88 251 LEU A CA 1
ATOM 2054 C C . LEU A 1 251 ? -27.094 43.125 7.047 1 82.88 251 LEU A C 1
ATOM 2056 O O . LEU A 1 251 ? -27.734 44.125 6.746 1 82.88 251 LEU A O 1
ATOM 2060 N N . ARG A 1 252 ? -26.547 42.25 6.176 1 78.88 252 ARG A N 1
ATOM 2061 C CA . ARG A 1 252 ? -26.734 42.469 4.742 1 78.88 252 ARG A CA 1
ATOM 2062 C C . ARG A 1 252 ? -28.203 42.375 4.348 1 78.88 252 ARG A C 1
ATOM 2064 O O . ARG A 1 252 ? -28.625 43 3.371 1 78.88 252 ARG A O 1
ATOM 2071 N N . CYS A 1 253 ? -28.844 41.625 5.133 1 83.06 253 CYS A N 1
ATOM 2072 C CA . CYS A 1 253 ? -30.266 41.469 4.852 1 83.06 253 CYS A CA 1
ATOM 2073 C C . CYS A 1 253 ? -31.062 42.625 5.438 1 83.06 253 CYS A C 1
ATOM 2075 O O . CYS A 1 253 ? -32.281 42.594 5.445 1 83.06 253 CYS A O 1
ATOM 2077 N N . LYS A 1 254 ? -30.422 43.531 6.129 1 85.38 254 LYS A N 1
ATOM 2078 C CA . LYS A 1 254 ? -30.969 44.812 6.605 1 85.38 254 LYS A CA 1
ATOM 2079 C C . LYS A 1 254 ? -31.672 44.625 7.941 1 85.38 254 LYS A C 1
ATOM 2081 O O . LYS A 1 254 ? -32.438 45.5 8.367 1 85.38 254 LYS A O 1
ATOM 2086 N N . HIS A 1 255 ? -31.422 43.531 8.516 1 89.62 255 HIS A N 1
ATOM 2087 C CA . HIS A 1 255 ? -31.906 43.375 9.883 1 89.62 255 HIS A CA 1
ATOM 2088 C C . HIS A 1 255 ? -30.859 43.781 10.898 1 89.62 255 HIS A C 1
ATOM 2090 O O . HIS A 1 255 ? -29.656 43.656 10.648 1 89.62 255 HIS A O 1
ATOM 2096 N N . VAL A 1 256 ? -31.391 44.312 12 1 89.94 256 VAL A N 1
ATOM 2097 C CA . VAL A 1 256 ? -30.484 44.844 13 1 89.94 256 VAL A CA 1
ATOM 2098 C C . VAL A 1 256 ? -30.578 44.031 14.289 1 89.94 256 VAL A C 1
ATOM 2100 O O . VAL A 1 256 ? -31.672 43.688 14.734 1 89.94 256 VAL A O 1
ATOM 2103 N N . PHE A 1 257 ? -29.453 43.625 14.797 1 90.19 257 PHE A N 1
ATOM 2104 C CA . PHE A 1 257 ? -29.344 42.906 16.047 1 90.19 257 PHE A CA 1
ATOM 2105 C C . PHE A 1 257 ? -28.188 43.438 16.891 1 90.19 257 PHE A C 1
ATOM 2107 O O . PHE A 1 257 ? -27.391 44.25 16.422 1 90.19 257 PHE A O 1
ATOM 2114 N N . CYS A 1 258 ? -28.219 43.094 18.219 1 84.31 258 CYS A N 1
ATOM 2115 C CA . CYS A 1 258 ? -27.016 43.312 19.016 1 84.31 258 CYS A CA 1
ATOM 2116 C C . CYS A 1 258 ? -25.812 42.625 18.406 1 84.31 258 CYS A C 1
ATOM 2118 O O . CYS A 1 258 ? -25.938 41.5 17.859 1 84.31 258 CYS A O 1
ATOM 2120 N N . GLU A 1 259 ? -24.766 43.188 18.406 1 80.44 259 GLU A N 1
ATOM 2121 C CA . GLU A 1 259 ? -23.531 42.594 17.922 1 80.44 259 GLU A CA 1
ATOM 2122 C C . GLU A 1 259 ? -23.266 41.25 18.609 1 80.44 259 GLU A C 1
ATOM 2124 O O . GLU A 1 259 ? -22.984 40.25 17.938 1 80.44 259 GLU A O 1
ATOM 2129 N N . ASP A 1 260 ? -23.422 41.188 19.906 1 74.38 260 ASP A N 1
ATOM 2130 C CA . ASP A 1 260 ? -23.141 39.969 20.672 1 74.38 260 ASP A CA 1
ATOM 2131 C C . ASP A 1 260 ? -24.172 38.875 20.359 1 74.38 260 ASP A C 1
ATOM 2133 O O . ASP A 1 260 ? -23.828 37.719 20.234 1 74.38 260 ASP A O 1
ATOM 2137 N N . CYS A 1 261 ? -25.422 39.281 20.25 1 80.31 261 CYS A N 1
ATOM 2138 C CA . CYS A 1 261 ? -26.484 38.344 19.984 1 80.31 261 CYS A CA 1
ATOM 2139 C C . CYS A 1 261 ? -26.328 37.688 18.625 1 80.31 261 CYS A C 1
ATOM 2141 O O . CYS A 1 261 ? -26.422 36.469 18.5 1 80.31 261 CYS A O 1
ATOM 2143 N N . VAL A 1 262 ? -26.062 38.531 17.656 1 80.12 262 VAL A N 1
ATOM 2144 C CA . VAL A 1 262 ? -25.984 38 16.297 1 80.12 262 VAL A CA 1
ATOM 2145 C C . VAL A 1 262 ? -24.703 37.188 16.125 1 80.12 262 VAL A C 1
ATOM 2147 O O . VAL A 1 262 ? -24.688 36.188 15.414 1 80.12 262 VAL A O 1
ATOM 2150 N N . SER A 1 263 ? -23.688 37.594 16.75 1 74.12 263 SER A N 1
ATOM 2151 C CA . SER A 1 263 ? -22.422 36.844 16.719 1 74.12 263 SER A CA 1
ATOM 2152 C C . SER A 1 263 ? -22.609 35.438 17.266 1 74.12 263 SER A C 1
ATOM 2154 O O . SER A 1 263 ? -22.094 34.469 16.688 1 74.12 263 SER A O 1
ATOM 2156 N N . GLU A 1 264 ? -23.312 35.344 18.297 1 72.94 264 GLU A N 1
ATOM 2157 C CA . GLU A 1 264 ? -23.609 34.031 18.891 1 72.94 264 GLU A CA 1
ATOM 2158 C C . GLU A 1 264 ? -24.469 33.188 17.969 1 72.94 264 GLU A C 1
ATOM 2160 O O . GLU A 1 264 ? -24.266 31.969 17.844 1 72.94 264 GLU A O 1
ATOM 2165 N N . TRP A 1 265 ? -25.438 33.781 17.406 1 76.25 265 TRP A N 1
ATOM 2166 C CA . TRP A 1 265 ? -26.328 33.094 16.453 1 76.25 265 TRP A CA 1
ATOM 2167 C C . TRP A 1 265 ? -25.547 32.5 15.289 1 76.25 265 TRP A C 1
ATOM 2169 O O . TRP A 1 265 ? -25.75 31.359 14.914 1 76.25 265 TRP A O 1
ATOM 2179 N N . PHE A 1 266 ? -24.609 33.25 14.766 1 73.5 266 PHE A N 1
ATOM 2180 C CA . PHE A 1 266 ? -23.906 32.875 13.555 1 73.5 266 PHE A CA 1
ATOM 2181 C C . PHE A 1 266 ? -22.812 31.844 13.875 1 73.5 266 PHE A C 1
ATOM 2183 O O . PHE A 1 266 ? -22.188 31.297 12.969 1 73.5 266 PHE A O 1
ATOM 2190 N N . GLU A 1 267 ? -22.609 31.641 15.156 1 65.69 267 GLU A N 1
ATOM 2191 C CA . GLU A 1 267 ? -21.734 30.531 15.516 1 65.69 267 GLU A CA 1
ATOM 2192 C C . GLU A 1 267 ? -22.391 29.188 15.203 1 65.69 267 GLU A C 1
ATOM 2194 O O . GLU A 1 267 ? -21.688 28.203 14.945 1 65.69 267 GLU A O 1
ATOM 2199 N N . ARG A 1 268 ? -23.672 29.297 15.109 1 65.31 268 ARG A N 1
ATOM 2200 C CA . ARG A 1 268 ? -24.438 28.078 14.938 1 65.31 268 ARG A CA 1
ATOM 2201 C C . ARG A 1 268 ? -25.125 28.047 13.578 1 65.31 268 ARG A C 1
ATOM 2203 O O . ARG A 1 268 ? -25.219 27 12.945 1 65.31 268 ARG A O 1
ATOM 2210 N N . GLU A 1 269 ? -25.672 29.188 13.336 1 70.69 269 GLU A N 1
ATOM 2211 C CA . GLU A 1 269 ? -26.453 29.297 12.109 1 70.69 269 GLU A CA 1
ATOM 2212 C C . GLU A 1 269 ? -25.797 30.266 11.125 1 70.69 269 GLU A C 1
ATOM 2214 O O . GLU A 1 269 ? -25 31.109 11.516 1 70.69 269 GLU A O 1
ATOM 2219 N N . ARG A 1 270 ? -26.141 30.016 9.82 1 76.12 270 ARG A N 1
ATOM 2220 C CA . ARG A 1 270 ? -25.578 30.891 8.781 1 76.12 270 ARG A CA 1
ATOM 2221 C C . ARG A 1 270 ? -26.641 31.844 8.234 1 76.12 270 ARG A C 1
ATOM 2223 O O . ARG A 1 270 ? -26.344 32.688 7.379 1 76.12 270 ARG A O 1
ATOM 2230 N N . THR A 1 271 ? -27.734 31.672 8.781 1 81.19 271 THR A N 1
ATOM 2231 C CA . THR A 1 271 ? -28.844 32.438 8.234 1 81.19 271 THR A CA 1
ATOM 2232 C C . THR A 1 271 ? -29.297 33.5 9.242 1 81.19 271 THR A C 1
ATOM 2234 O O . THR A 1 271 ? -29.094 33.344 10.445 1 81.19 271 THR A O 1
ATOM 2237 N N . CYS A 1 272 ? -29.922 34.5 8.766 1 81.62 272 CYS A N 1
ATOM 2238 C CA . CYS A 1 272 ? -30.469 35.562 9.602 1 81.62 272 CYS A CA 1
ATOM 2239 C C . CYS A 1 272 ? -31.578 35.031 10.5 1 81.62 272 CYS A C 1
ATOM 2241 O O . CYS A 1 272 ? -32.406 34.25 10.07 1 81.62 272 CYS A O 1
ATOM 2243 N N . PRO A 1 273 ? -31.578 35.438 11.766 1 85.19 273 PRO A N 1
ATOM 2244 C CA . PRO A 1 273 ? -32.594 34.969 12.711 1 85.19 273 PRO A CA 1
ATOM 2245 C C . PRO A 1 273 ? -34 35.375 12.305 1 85.19 273 PRO A C 1
ATOM 2247 O O . PRO A 1 273 ? -34.969 34.719 12.711 1 85.19 273 PRO A O 1
ATOM 2250 N N . LEU A 1 274 ? -34.156 36.375 11.492 1 86.81 274 LEU A N 1
ATOM 2251 C CA . LEU A 1 274 ? -35.469 36.875 11.164 1 86.81 274 LEU A CA 1
ATOM 2252 C C . LEU A 1 274 ? -35.906 36.406 9.781 1 86.81 274 LEU A C 1
ATOM 2254 O O . LEU A 1 274 ? -37 35.844 9.625 1 86.81 274 LEU A O 1
ATOM 2258 N N . CYS A 1 275 ? -35.062 36.594 8.82 1 84.62 275 CYS A N 1
ATOM 2259 C CA . CYS A 1 275 ? -35.469 36.344 7.449 1 84.62 275 CYS A CA 1
ATOM 2260 C C . CYS A 1 275 ? -34.875 35.062 6.922 1 84.62 275 CYS A C 1
ATOM 2262 O O . CYS A 1 275 ? -35.219 34.594 5.828 1 84.62 275 CYS A O 1
ATOM 2264 N N . ARG A 1 276 ? -33.906 34.469 7.527 1 82.44 276 ARG A N 1
ATOM 2265 C CA . ARG A 1 276 ? -33.25 33.219 7.203 1 82.44 276 ARG A CA 1
ATOM 2266 C C . ARG A 1 276 ? -32.406 33.344 5.949 1 82.44 276 ARG A C 1
ATOM 2268 O O . ARG A 1 276 ? -32 32.344 5.344 1 82.44 276 ARG A O 1
ATOM 2275 N N . ALA A 1 277 ? -32.156 34.562 5.52 1 76.69 277 ALA A N 1
ATOM 2276 C CA . ALA A 1 277 ? -31.234 34.781 4.398 1 76.69 277 ALA A CA 1
ATOM 2277 C C . ALA A 1 277 ? -29.828 34.312 4.746 1 76.69 277 ALA A C 1
ATOM 2279 O O . ALA A 1 277 ? -29.391 34.438 5.891 1 76.69 277 ALA A O 1
ATOM 2280 N N . LEU A 1 278 ? -29.141 33.594 3.791 1 72.94 278 LEU A N 1
ATOM 2281 C CA . LEU A 1 278 ? -27.766 33.188 3.975 1 72.94 278 LEU A CA 1
ATOM 2282 C C . LEU A 1 278 ? -26.844 34.406 4.125 1 72.94 278 LEU A C 1
ATOM 2284 O O . LEU A 1 278 ? -26.672 35.188 3.182 1 72.94 278 LEU A O 1
ATOM 2288 N N . VAL A 1 279 ? -26.516 34.656 5.262 1 66.88 279 VAL A N 1
ATOM 2289 C CA . VAL A 1 279 ? -25.703 35.844 5.543 1 66.88 279 VAL A CA 1
ATOM 2290 C C . VAL A 1 279 ? -24.234 35.469 5.676 1 66.88 279 VAL A C 1
ATOM 2292 O O . VAL A 1 279 ? -23.344 36.188 5.238 1 66.88 279 VAL A O 1
ATOM 2295 N N . LYS A 1 280 ? -24 34.375 6.328 1 61.19 280 LYS A N 1
ATOM 2296 C CA . LYS A 1 280 ? -22.609 33.969 6.527 1 61.19 280 LYS A CA 1
ATOM 2297 C C . LYS A 1 280 ? -22.078 33.219 5.312 1 61.19 280 LYS A C 1
ATOM 2299 O O . LYS A 1 280 ? -22.609 32.188 4.945 1 61.19 280 LYS A O 1
ATOM 2304 N N . PRO A 1 281 ? -21.359 33.938 4.379 1 55 281 PRO A N 1
ATOM 2305 C CA . PRO A 1 281 ? -20.812 33.219 3.232 1 55 281 PRO A CA 1
ATOM 2306 C C . PRO A 1 281 ? -20.125 31.922 3.635 1 55 281 PRO A C 1
ATOM 2308 O O . PRO A 1 281 ? -19.734 31.75 4.793 1 55 281 PRO A O 1
ATOM 2311 N N . ALA A 1 282 ? -20.375 30.859 2.832 1 55.25 282 ALA A N 1
ATOM 2312 C CA . ALA A 1 282 ? -19.812 29.516 2.91 1 55.25 282 ALA A CA 1
ATOM 2313 C C . ALA A 1 282 ? -18.344 29.547 3.283 1 55.25 282 ALA A C 1
ATOM 2315 O O . ALA A 1 282 ? -17.5 29.922 2.459 1 55.25 282 ALA A O 1
ATOM 2316 N N . ASP A 1 283 ? -17.891 30.312 4.426 1 58.22 283 ASP A N 1
ATOM 2317 C CA . ASP A 1 283 ? -16.641 30.906 4.891 1 58.22 283 ASP A CA 1
ATOM 2318 C C . ASP A 1 283 ? -15.602 29.828 5.207 1 58.22 283 ASP A C 1
ATOM 2320 O O . ASP A 1 283 ? -15.938 28.641 5.254 1 58.22 283 ASP A O 1
ATOM 2324 N N . LEU A 1 284 ? -14.398 30.359 5.16 1 69.75 284 LEU A N 1
ATOM 2325 C CA . LEU A 1 284 ? -13.203 29.75 5.715 1 69.75 284 LEU A CA 1
ATOM 2326 C C . LEU A 1 284 ? -13.492 29.125 7.078 1 69.75 284 LEU A C 1
ATOM 2328 O O . LEU A 1 284 ? -14.227 29.703 7.883 1 69.75 284 LEU A O 1
ATOM 2332 N N . ARG A 1 285 ? -13.188 27.906 7.164 1 76.69 285 ARG A N 1
ATOM 2333 C CA . ARG A 1 285 ? -13.328 27.25 8.469 1 76.69 285 ARG A CA 1
ATOM 2334 C C . ARG A 1 285 ? -12.68 28.094 9.562 1 76.69 285 ARG A C 1
ATOM 2336 O O . ARG A 1 285 ? -11.539 28.531 9.422 1 76.69 285 ARG A O 1
ATOM 2343 N N . SER A 1 286 ? -13.461 28.391 10.469 1 81.56 286 SER A N 1
ATOM 2344 C CA . SER A 1 286 ? -12.914 29.141 11.586 1 81.56 286 SER A CA 1
ATOM 2345 C C . SER A 1 286 ? -12.188 28.234 12.57 1 81.56 286 SER A C 1
ATOM 2347 O O . SER A 1 286 ? -12.633 27.109 12.836 1 81.56 286 SER A O 1
ATOM 2349 N N . PHE A 1 287 ? -10.961 28.625 13.047 1 88.06 287 PHE A N 1
ATOM 2350 C CA . PHE A 1 287 ? -10.188 27.922 14.055 1 88.06 287 PHE A CA 1
ATOM 2351 C C . PHE A 1 287 ? -10.148 28.719 15.359 1 88.06 287 PHE A C 1
ATOM 2353 O O . PHE A 1 287 ? -9.133 28.734 16.047 1 88.06 287 PHE A O 1
ATOM 2360 N N . GLY A 1 288 ? -11.242 29.312 15.641 1 86.56 288 GLY A N 1
ATOM 2361 C CA . GLY A 1 288 ? -11.328 30.125 16.844 1 86.56 288 GLY A CA 1
ATOM 2362 C C . GLY A 1 288 ? -11.336 29.312 18.109 1 86.56 288 GLY A C 1
ATOM 2363 O O . GLY A 1 288 ? -11.117 29.844 19.203 1 86.56 288 GLY A O 1
ATOM 2364 N N . ASP A 1 289 ? -11.492 28.047 17.969 1 87.56 289 ASP A N 1
ATOM 2365 C CA . ASP A 1 289 ? -11.516 27.156 19.141 1 87.56 289 ASP A CA 1
ATOM 2366 C C . ASP A 1 289 ? -10.102 26.719 19.516 1 87.56 289 ASP A C 1
ATOM 2368 O O . ASP A 1 289 ? -9.922 25.969 20.469 1 87.56 289 ASP A O 1
ATOM 2372 N N . GLY A 1 290 ? -9.141 27.125 18.781 1 89.88 290 GLY A N 1
ATOM 2373 C CA . GLY A 1 290 ? -7.758 26.812 19.078 1 89.88 290 GLY A CA 1
ATOM 2374 C C . GLY A 1 290 ? -7.305 25.484 18.516 1 89.88 290 GLY A C 1
ATOM 2375 O O . GLY A 1 290 ? -6.195 25.031 18.781 1 89.88 290 GLY A O 1
ATOM 2376 N N . SER A 1 291 ? -8.102 24.844 17.734 1 90.19 291 SER A N 1
ATOM 2377 C CA . SER A 1 291 ? -7.758 23.547 17.172 1 90.19 291 SER A CA 1
ATOM 2378 C C . SER A 1 291 ? -6.777 23.688 16.016 1 90.19 291 SER A C 1
ATOM 2380 O O . SER A 1 291 ? -6.613 24.781 15.469 1 90.19 291 SER A O 1
ATOM 2382 N N . THR A 1 292 ? -6.102 22.641 15.852 1 90.88 292 THR A N 1
ATOM 2383 C CA . THR A 1 292 ? -5.176 22.578 14.727 1 90.88 292 THR A CA 1
ATOM 2384 C C . THR A 1 292 ? -5.5 21.406 13.812 1 90.88 292 THR A C 1
ATOM 2386 O O . THR A 1 292 ? -6.203 20.469 14.227 1 90.88 292 THR A O 1
ATOM 2389 N N . SER A 1 293 ? -5.137 21.5 12.547 1 87.06 293 SER A N 1
ATOM 2390 C CA . SER A 1 293 ? -5.32 20.406 11.602 1 87.06 293 SER A CA 1
ATOM 2391 C C . SER A 1 293 ? -4.484 19.203 12 1 87.06 293 SER A C 1
ATOM 2393 O O . SER A 1 293 ? -3.281 19.312 12.242 1 87.06 293 SER A O 1
ATOM 2395 N N . LEU A 1 294 ? -5.125 18 11.992 1 87.19 294 LEU A N 1
ATOM 2396 C CA . LEU A 1 294 ? -4.461 16.812 12.508 1 87.19 294 LEU A CA 1
ATOM 2397 C C . LEU A 1 294 ? -3.891 15.969 11.359 1 87.19 294 LEU A C 1
ATOM 2399 O O . LEU A 1 294 ? -3.09 15.062 11.594 1 87.19 294 LEU A O 1
ATOM 2403 N N . PHE A 1 295 ? -4.129 16.312 10.188 1 87.31 295 PHE A N 1
ATOM 2404 C CA . PHE A 1 295 ? -3.629 15.523 9.07 1 87.31 295 PHE A CA 1
ATOM 2405 C C . PHE A 1 295 ? -2.199 15.93 8.727 1 87.31 295 PHE A C 1
ATOM 2407 O O . PHE A 1 295 ? -1.857 17.109 8.75 1 87.31 295 PHE A O 1
ATOM 2414 N N . PHE A 1 296 ? -1.467 14.891 8.406 1 87.5 296 PHE A N 1
ATOM 2415 C CA . PHE A 1 296 ? -0.079 15.125 8.023 1 87.5 296 PHE A CA 1
ATOM 2416 C C . PHE A 1 296 ? 0.01 15.625 6.586 1 87.5 296 PHE A C 1
ATOM 2418 O O . PHE A 1 296 ? -0.76 15.188 5.727 1 87.5 296 PHE A O 1
ATOM 2425 N N . GLN A 1 297 ? 0.885 16.516 6.422 1 89.19 297 GLN A N 1
ATOM 2426 C CA . GLN A 1 297 ? 1.169 17.031 5.082 1 89.19 297 GLN A CA 1
ATOM 2427 C C . GLN A 1 297 ? 2.459 16.438 4.531 1 89.19 297 GLN A C 1
ATOM 2429 O O . GLN A 1 297 ? 3.553 16.906 4.848 1 89.19 297 GLN A O 1
ATOM 2434 N N . LEU A 1 298 ? 2.262 15.484 3.639 1 88.38 298 LEU A N 1
ATOM 2435 C CA . LEU A 1 298 ? 3.434 14.789 3.115 1 88.38 298 LEU A CA 1
ATOM 2436 C C . LEU A 1 298 ? 3.938 15.461 1.843 1 88.38 298 LEU A C 1
ATOM 2438 O O . LEU A 1 298 ? 5.113 15.328 1.494 1 88.38 298 LEU A O 1
ATOM 2442 N N . PHE A 1 299 ? 2.996 16.109 1.177 1 88.56 299 PHE A N 1
ATOM 2443 C CA . PHE A 1 299 ? 3.404 16.734 -0.074 1 88.56 299 PHE A CA 1
ATOM 2444 C C . PHE A 1 299 ? 3.082 18.219 -0.06 1 88.56 299 PHE A C 1
ATOM 2446 O O . PHE A 1 299 ? 2.121 18.656 0.585 1 88.56 299 PHE A O 1
ATOM 2453 N N . SER B 1 1 ? -26.094 18.266 14.508 1 47.97 1 SER B N 1
ATOM 2454 C CA . SER B 1 1 ? -24.75 18.812 14.742 1 47.97 1 SER B CA 1
ATOM 2455 C C . SER B 1 1 ? -23.672 17.781 14.414 1 47.97 1 SER B C 1
ATOM 2457 O O . SER B 1 1 ? -22.672 18.109 13.773 1 47.97 1 SER B O 1
ATOM 2459 N N . SER B 1 2 ? -24 16.484 14.75 1 58.34 2 SER B N 1
ATOM 2460 C CA . SER B 1 2 ? -23.062 15.383 14.547 1 58.34 2 SER B CA 1
ATOM 2461 C C . SER B 1 2 ? -22.938 15.031 13.07 1 58.34 2 SER B C 1
ATOM 2463 O O . SER B 1 2 ? -21.828 14.781 12.578 1 58.34 2 SER B O 1
ATOM 2465 N N . SER B 1 3 ? -24.016 15.188 12.438 1 62.12 3 SER B N 1
ATOM 2466 C CA . SER B 1 3 ? -24.031 14.82 11.023 1 62.12 3 SER B CA 1
ATOM 2467 C C . SER B 1 3 ? -23.25 15.82 10.188 1 62.12 3 SER B C 1
ATOM 2469 O O . SER B 1 3 ? -22.547 15.438 9.242 1 62.12 3 SER B O 1
ATOM 2471 N N . SER B 1 4 ? -23.375 17.031 10.562 1 61.41 4 SER B N 1
ATOM 2472 C CA . SER B 1 4 ? -22.641 18.062 9.828 1 61.41 4 SER B CA 1
ATOM 2473 C C . SER B 1 4 ? -21.141 17.922 10.023 1 61.41 4 SER B C 1
ATOM 2475 O O . SER B 1 4 ? -20.375 18.094 9.078 1 61.41 4 SER B O 1
ATOM 2477 N N . TYR B 1 5 ? -20.781 17.438 11.156 1 63.22 5 TYR B N 1
ATOM 2478 C CA . TYR B 1 5 ? -19.375 17.219 11.445 1 63.22 5 TYR B CA 1
ATOM 2479 C C . TYR B 1 5 ? -18.828 16.031 10.656 1 63.22 5 TYR B C 1
ATOM 2481 O O . TYR B 1 5 ? -17.719 16.094 10.133 1 63.22 5 TYR B O 1
ATOM 2489 N N . GLN B 1 6 ? -19.688 15.086 10.547 1 67.75 6 GLN B N 1
ATOM 2490 C CA . GLN B 1 6 ? -19.281 13.898 9.805 1 67.75 6 GLN B CA 1
ATOM 2491 C C . GLN B 1 6 ? -19.094 14.211 8.328 1 67.75 6 GLN B C 1
ATOM 2493 O O . GLN B 1 6 ? -18.156 13.719 7.695 1 67.75 6 GLN B O 1
ATOM 2498 N N . ARG B 1 7 ? -20 14.969 7.922 1 71.5 7 ARG B N 1
ATOM 2499 C CA . ARG B 1 7 ? -19.906 15.367 6.52 1 71.5 7 ARG B CA 1
ATOM 2500 C C . ARG B 1 7 ? -18.672 16.219 6.273 1 71.5 7 ARG B C 1
ATOM 2502 O O . ARG B 1 7 ? -18 16.078 5.246 1 71.5 7 ARG B O 1
ATOM 2509 N N . TYR B 1 8 ? -18.375 16.969 7.223 1 69.69 8 TYR B N 1
ATOM 2510 C CA . TYR B 1 8 ? -17.203 17.828 7.109 1 69.69 8 TYR B CA 1
ATOM 2511 C C . TYR B 1 8 ? -15.922 17 7.145 1 69.69 8 TYR B C 1
ATOM 2513 O O . TYR B 1 8 ? -14.992 17.266 6.379 1 69.69 8 TYR B O 1
ATOM 2521 N N . ASP B 1 9 ? -15.992 15.938 7.855 1 76.94 9 ASP B N 1
ATOM 2522 C CA . ASP B 1 9 ? -14.812 15.078 7.961 1 76.94 9 ASP B CA 1
ATOM 2523 C C . ASP B 1 9 ? -14.562 14.32 6.66 1 76.94 9 ASP B C 1
ATOM 2525 O O . ASP B 1 9 ? -13.422 14.188 6.223 1 76.94 9 ASP B O 1
ATOM 2529 N N . ILE B 1 10 ? -15.609 13.945 6.082 1 78.5 10 ILE B N 1
ATOM 2530 C CA . ILE B 1 10 ? -15.469 13.203 4.836 1 78.5 10 ILE B CA 1
ATOM 2531 C C . ILE B 1 10 ? -14.969 14.133 3.732 1 78.5 10 ILE B C 1
ATOM 2533 O O . ILE B 1 10 ? -14.156 13.727 2.895 1 78.5 10 ILE B O 1
ATOM 2537 N N . GLN B 1 11 ? -15.461 15.328 3.818 1 78.56 11 GLN B N 1
ATOM 2538 C CA . GLN B 1 11 ? -15.031 16.297 2.818 1 78.56 11 GLN B CA 1
ATOM 2539 C C . GLN B 1 11 ? -13.562 16.672 3.012 1 78.56 11 GLN B C 1
ATOM 2541 O O . GLN B 1 11 ? -12.828 16.828 2.037 1 78.56 11 GLN B O 1
ATOM 2546 N N . GLN B 1 12 ? -13.148 16.719 4.207 1 79 12 GLN B N 1
ATOM 2547 C CA . GLN B 1 12 ? -11.75 17.031 4.492 1 79 12 GLN B CA 1
ATOM 2548 C C . GLN B 1 12 ? -10.844 15.883 4.051 1 79 12 GLN B C 1
ATOM 2550 O O . GLN B 1 12 ? -9.758 16.125 3.502 1 79 12 GLN B O 1
ATOM 2555 N N . VAL B 1 13 ? -11.359 14.727 4.215 1 83.75 13 VAL B N 1
ATOM 2556 C CA . VAL B 1 13 ? -10.594 13.555 3.801 1 83.75 13 VAL B CA 1
ATOM 2557 C C . VAL B 1 13 ? -10.508 13.508 2.277 1 83.75 13 VAL B C 1
ATOM 2559 O O . VAL B 1 13 ? -9.453 13.211 1.715 1 83.75 13 VAL B O 1
ATOM 2562 N N . ALA B 1 14 ? -11.609 13.781 1.681 1 82.5 14 ALA B N 1
ATOM 2563 C CA . ALA B 1 14 ? -11.648 13.773 0.221 1 82.5 14 ALA B CA 1
ATOM 2564 C C . ALA B 1 14 ? -10.695 14.812 -0.362 1 82.5 14 ALA B C 1
ATOM 2566 O O . ALA B 1 14 ? -9.984 14.531 -1.333 1 82.5 14 ALA B O 1
ATOM 2567 N N . ARG B 1 15 ? -10.648 15.961 0.219 1 79.88 15 ARG B N 1
ATOM 2568 C CA . ARG B 1 15 ? -9.734 17 -0.244 1 79.88 15 ARG B CA 1
ATOM 2569 C C . ARG B 1 15 ? -8.281 16.594 -0.002 1 79.88 15 ARG B C 1
ATOM 2571 O O . ARG B 1 15 ? -7.418 16.859 -0.839 1 79.88 15 ARG B O 1
ATOM 2578 N N . TRP B 1 16 ? -8.109 15.898 1.081 1 82.69 16 TRP B N 1
ATOM 2579 C CA . TRP B 1 16 ? -6.766 15.43 1.403 1 82.69 16 TRP B CA 1
ATOM 2580 C C . TRP B 1 16 ? -6.297 14.383 0.395 1 82.69 16 TRP B C 1
ATOM 2582 O O . TRP B 1 16 ? -5.156 14.438 -0.073 1 82.69 16 TRP B O 1
ATOM 2592 N N . VAL B 1 17 ? -7.164 13.562 -0.006 1 84.75 17 VAL B N 1
ATOM 2593 C CA . VAL B 1 17 ? -6.844 12.523 -0.978 1 84.75 17 VAL B CA 1
ATOM 2594 C C . VAL B 1 17 ? -6.598 13.148 -2.346 1 84.75 17 VAL B C 1
ATOM 2596 O O . VAL B 1 17 ? -5.676 12.75 -3.062 1 84.75 17 VAL B O 1
ATOM 2599 N N . GLU B 1 18 ? -7.418 14.078 -2.586 1 83.06 18 GLU B N 1
ATOM 2600 C CA . GLU B 1 18 ? -7.277 14.758 -3.873 1 83.06 18 GLU B CA 1
ATOM 2601 C C . GLU B 1 18 ? -5.941 15.484 -3.973 1 83.06 18 GLU B C 1
ATOM 2603 O O . GLU B 1 18 ? -5.355 15.57 -5.055 1 83.06 18 GLU B O 1
ATOM 2608 N N . GLN B 1 19 ? -5.43 15.883 -2.92 1 80.88 19 GLN B N 1
ATOM 2609 C CA . GLN B 1 19 ? -4.172 16.625 -2.922 1 80.88 19 GLN B CA 1
ATOM 2610 C C . GLN B 1 19 ? -2.977 15.68 -2.949 1 80.88 19 GLN B C 1
ATOM 2612 O O . GLN B 1 19 ? -1.916 16.016 -3.475 1 80.88 19 GLN B O 1
ATOM 2617 N N . ILE B 1 20 ? -3.266 14.469 -2.531 1 87.69 20 ILE B N 1
ATOM 2618 C CA . ILE B 1 20 ? -2.139 13.547 -2.418 1 87.69 20 ILE B CA 1
ATOM 2619 C C . ILE B 1 20 ? -2.025 12.711 -3.691 1 87.69 20 ILE B C 1
ATOM 2621 O O . ILE B 1 20 ? -0.938 12.25 -4.039 1 87.69 20 ILE B O 1
ATOM 2625 N N . LEU B 1 21 ? -3.059 12.633 -4.434 1 89.44 21 LEU B N 1
ATOM 2626 C CA . LEU B 1 21 ? -3.156 11.703 -5.551 1 89.44 21 LEU B CA 1
ATOM 2627 C C . LEU B 1 21 ? -2.139 12.039 -6.633 1 89.44 21 LEU B C 1
ATOM 2629 O O . LEU B 1 21 ? -1.387 11.172 -7.082 1 89.44 21 LEU B O 1
ATOM 2633 N N . PRO B 1 22 ? -2.027 13.273 -7.004 1 89.31 22 PRO B N 1
ATOM 2634 C CA . PRO B 1 22 ? -1.054 13.578 -8.055 1 89.31 22 PRO B CA 1
ATOM 2635 C C . PRO B 1 22 ? 0.385 13.305 -7.621 1 89.31 22 PRO B C 1
ATOM 2637 O O . PRO B 1 22 ? 1.201 12.859 -8.438 1 89.31 22 PRO B O 1
ATOM 2640 N N . PHE B 1 23 ? 0.609 13.414 -6.449 1 89.31 23 PHE B N 1
ATOM 2641 C CA . PHE B 1 23 ? 1.964 13.211 -5.949 1 89.31 23 PHE B CA 1
ATOM 2642 C C . PHE B 1 23 ? 2.281 11.727 -5.836 1 89.31 23 PHE B C 1
ATOM 2644 O O . PHE B 1 23 ? 3.395 11.297 -6.145 1 89.31 23 PHE B O 1
ATOM 2651 N N . THR B 1 24 ? 1.271 11.062 -5.441 1 92 24 THR B N 1
ATOM 2652 C CA . THR B 1 24 ? 1.446 9.617 -5.387 1 92 24 THR B CA 1
ATOM 2653 C C . THR B 1 24 ? 1.672 9.047 -6.785 1 92 24 THR B C 1
ATOM 2655 O O . THR B 1 24 ? 2.471 8.125 -6.965 1 92 24 THR B O 1
ATOM 2658 N N . LEU B 1 25 ? 1.03 9.617 -7.719 1 93.12 25 LEU B N 1
ATOM 2659 C CA . LEU B 1 25 ? 1.201 9.195 -9.102 1 93.12 25 LEU B CA 1
ATOM 2660 C C . LEU B 1 25 ? 2.602 9.531 -9.609 1 93.12 25 LEU B C 1
ATOM 2662 O O . LEU B 1 25 ? 3.213 8.742 -10.328 1 93.12 25 LEU B O 1
ATOM 2666 N N . LEU B 1 26 ? 3.062 10.633 -9.18 1 92.62 26 LEU B N 1
ATOM 2667 C CA . LEU B 1 26 ? 4.41 11.031 -9.57 1 92.62 26 LEU B CA 1
ATOM 2668 C C . LEU B 1 26 ? 5.449 10.086 -8.969 1 92.62 26 LEU B C 1
ATOM 2670 O O . LEU B 1 26 ? 6.398 9.688 -9.648 1 92.62 26 LEU B O 1
ATOM 2674 N N . LEU B 1 27 ? 5.219 9.711 -7.797 1 92.44 27 LEU B N 1
ATOM 2675 C CA . LEU B 1 27 ? 6.133 8.781 -7.141 1 92.44 27 LEU B CA 1
ATOM 2676 C C . LEU B 1 27 ? 6.082 7.406 -7.809 1 92.44 27 LEU B C 1
ATOM 2678 O O . LEU B 1 27 ? 7.113 6.738 -7.941 1 92.44 27 LEU B O 1
ATOM 2682 N N . LEU B 1 28 ? 4.934 7.133 -8.234 1 93.19 28 LEU B N 1
ATOM 2683 C CA . LEU B 1 28 ? 4.77 5.863 -8.93 1 93.19 28 LEU B CA 1
ATOM 2684 C C . LEU B 1 28 ? 5.516 5.875 -10.266 1 93.19 28 LEU B C 1
ATOM 2686 O O . LEU B 1 28 ? 6.152 4.883 -10.633 1 93.19 28 LEU B O 1
ATOM 2690 N N . VAL B 1 29 ? 5.457 6.973 -10.945 1 92.5 29 VAL B N 1
ATOM 2691 C CA . VAL B 1 29 ? 6.16 7.113 -12.219 1 92.5 29 VAL B CA 1
ATOM 2692 C C . VAL B 1 29 ? 7.664 7.004 -12 1 92.5 29 VAL B C 1
ATOM 2694 O O . VAL B 1 29 ? 8.367 6.344 -12.766 1 92.5 29 VAL B O 1
ATOM 2697 N N . VAL B 1 30 ? 8.148 7.527 -11 1 91.19 30 VAL B N 1
ATOM 2698 C CA . VAL B 1 30 ? 9.57 7.457 -10.672 1 91.19 30 VAL B CA 1
ATOM 2699 C C . VAL B 1 30 ? 9.953 6.02 -10.32 1 91.19 30 VAL B C 1
ATOM 2701 O O . VAL B 1 30 ? 11 5.527 -10.734 1 91.19 30 VAL B O 1
ATOM 2704 N N . PHE B 1 31 ? 9.086 5.328 -9.641 1 91.44 31 PHE B N 1
ATOM 2705 C CA . PHE B 1 31 ? 9.32 3.939 -9.273 1 91.44 31 PHE B CA 1
ATOM 2706 C C . PHE B 1 31 ? 9.383 3.053 -10.508 1 91.44 31 PHE B C 1
ATOM 2708 O O . PHE B 1 31 ? 10.258 2.189 -10.617 1 91.44 31 PHE B O 1
ATOM 2715 N N . ILE B 1 32 ? 8.531 3.322 -11.367 1 91.31 32 ILE B N 1
ATOM 2716 C CA . ILE B 1 32 ? 8.484 2.549 -12.602 1 91.31 32 ILE B CA 1
ATOM 2717 C C . ILE B 1 32 ? 9.742 2.82 -13.43 1 91.31 32 ILE B C 1
ATOM 2719 O O . ILE B 1 32 ? 10.328 1.899 -14.008 1 91.31 32 ILE B O 1
ATOM 2723 N N . ARG B 1 33 ? 10.172 4.02 -13.477 1 90.81 33 ARG B N 1
ATOM 2724 C CA . ARG B 1 33 ? 11.375 4.367 -14.219 1 90.81 33 ARG B CA 1
ATOM 2725 C C . ARG B 1 33 ? 12.609 3.719 -13.602 1 90.81 33 ARG B C 1
ATOM 2727 O O . ARG B 1 33 ? 13.508 3.277 -14.312 1 90.81 33 ARG B O 1
ATOM 2734 N N . GLN B 1 34 ? 12.57 3.625 -12.297 1 88.44 34 GLN B N 1
ATOM 2735 C CA . GLN B 1 34 ? 13.695 3.016 -11.594 1 88.44 34 GLN B CA 1
ATOM 2736 C C . GLN B 1 34 ? 13.781 1.521 -11.883 1 88.44 34 GLN B C 1
ATOM 2738 O O . GLN B 1 34 ? 14.875 0.96 -11.953 1 88.44 34 GLN B O 1
ATOM 2743 N N . HIS B 1 35 ? 12.688 0.878 -12.008 1 91.06 35 HIS B N 1
ATOM 2744 C CA . HIS B 1 35 ? 12.633 -0.563 -12.227 1 91.06 35 HIS B CA 1
ATOM 2745 C C . HIS B 1 35 ? 12.062 -0.889 -13.609 1 91.06 35 HIS B C 1
ATOM 2747 O O . HIS B 1 35 ? 11.312 -1.853 -13.758 1 91.06 35 HIS B O 1
ATOM 2753 N N . LEU B 1 36 ? 12.375 -0.124 -14.594 1 90.5 36 LEU B N 1
ATOM 2754 C CA . LEU B 1 36 ? 11.797 -0.202 -15.93 1 90.5 36 LEU B CA 1
ATOM 2755 C C . LEU B 1 36 ? 12.047 -1.573 -16.547 1 90.5 36 LEU B C 1
ATOM 2757 O O . LEU B 1 36 ? 11.125 -2.188 -17.094 1 90.5 36 LEU B O 1
ATOM 2761 N N . GLN B 1 37 ? 13.25 -2.08 -16.453 1 90.94 37 GLN B N 1
ATOM 2762 C CA . GLN B 1 37 ? 13.602 -3.359 -17.062 1 90.94 37 GLN B CA 1
ATOM 2763 C C . GLN B 1 37 ? 12.812 -4.504 -16.422 1 90.94 37 GLN B C 1
ATOM 2765 O O . GLN B 1 37 ? 12.289 -5.371 -17.125 1 90.94 37 GLN B O 1
ATOM 2770 N N . GLY B 1 38 ? 12.711 -4.48 -15.094 1 92.25 38 GLY B N 1
ATOM 2771 C CA . GLY B 1 38 ? 11.953 -5.512 -14.406 1 92.25 38 GLY B CA 1
ATOM 2772 C C . GLY B 1 38 ? 10.484 -5.527 -14.789 1 92.25 38 GLY B C 1
ATOM 2773 O O . GLY B 1 38 ? 9.906 -6.594 -15.008 1 92.25 38 GLY B O 1
ATOM 2774 N N . PHE B 1 39 ? 9.984 -4.41 -14.969 1 94.31 39 PHE B N 1
ATOM 2775 C CA . PHE B 1 39 ? 8.57 -4.316 -15.312 1 94.31 39 PHE B CA 1
ATOM 2776 C C . PHE B 1 39 ? 8.336 -4.801 -16.734 1 94.31 39 PHE B C 1
ATOM 2778 O O . PHE B 1 39 ? 7.375 -5.527 -17 1 94.31 39 PHE B O 1
ATOM 2785 N N . PHE B 1 40 ? 9.164 -4.441 -17.562 1 94.38 40 PHE B N 1
ATOM 2786 C CA . PHE B 1 40 ? 9.008 -4.84 -18.953 1 94.38 40 PHE B CA 1
ATOM 2787 C C . PHE B 1 40 ? 9.094 -6.355 -19.094 1 94.38 40 PHE B C 1
ATOM 2789 O O . PHE B 1 40 ? 8.258 -6.969 -19.766 1 94.38 40 PHE B O 1
ATOM 2796 N N . VAL B 1 41 ? 10.07 -6.934 -18.453 1 94.75 41 VAL B N 1
ATOM 2797 C CA . VAL B 1 41 ? 10.25 -8.383 -18.531 1 94.75 41 VAL B CA 1
ATOM 2798 C C . VAL B 1 41 ? 9.062 -9.094 -17.891 1 94.75 41 VAL B C 1
ATOM 2800 O O . VAL B 1 41 ? 8.531 -10.055 -18.453 1 94.75 41 VAL B O 1
ATOM 2803 N N . THR B 1 42 ? 8.609 -8.609 -16.797 1 94.94 42 THR B N 1
ATOM 2804 C CA . THR B 1 42 ? 7.496 -9.234 -16.094 1 94.94 42 THR B CA 1
ATOM 2805 C C . THR B 1 42 ? 6.223 -9.156 -16.938 1 94.94 42 THR B C 1
ATOM 2807 O O . THR B 1 42 ? 5.461 -10.125 -17.016 1 94.94 42 THR B O 1
ATOM 2810 N N . ILE B 1 43 ? 6.047 -8.117 -17.578 1 95.75 43 ILE B N 1
ATOM 2811 C CA . ILE B 1 43 ? 4.855 -7.953 -18.391 1 95.75 43 ILE B CA 1
ATOM 2812 C C . ILE B 1 43 ? 4.941 -8.867 -19.609 1 95.75 43 ILE B C 1
ATOM 2814 O O . ILE B 1 43 ? 3.961 -9.523 -19.969 1 95.75 43 ILE B O 1
ATOM 2818 N N . TRP B 1 44 ? 6.102 -8.93 -20.156 1 96.5 44 TRP B N 1
ATOM 2819 C CA . TRP B 1 44 ? 6.312 -9.773 -21.312 1 96.5 44 TRP B CA 1
ATOM 2820 C C . TRP B 1 44 ? 6.07 -11.242 -20.969 1 96.5 44 TRP B C 1
ATOM 2822 O O . TRP B 1 44 ? 5.285 -11.922 -21.641 1 96.5 44 TRP B O 1
ATOM 2832 N N . ILE B 1 45 ? 6.684 -11.68 -19.938 1 96.12 45 ILE B N 1
ATOM 2833 C CA . ILE B 1 45 ? 6.578 -13.102 -19.609 1 96.12 45 ILE B CA 1
ATOM 2834 C C . ILE B 1 45 ? 5.16 -13.422 -19.156 1 96.12 45 ILE B C 1
ATOM 2836 O O . ILE B 1 45 ? 4.652 -14.516 -19.406 1 96.12 45 ILE B O 1
ATOM 2840 N N . ALA B 1 46 ? 4.516 -12.508 -18.547 1 96.19 46 ALA B N 1
ATOM 2841 C CA . ALA B 1 46 ? 3.127 -12.719 -18.156 1 96.19 46 ALA B CA 1
ATOM 2842 C C . ALA B 1 46 ? 2.217 -12.82 -19.375 1 96.19 46 ALA B C 1
ATOM 2844 O O . ALA B 1 46 ? 1.343 -13.688 -19.438 1 96.19 46 ALA B O 1
ATOM 2845 N N . ALA B 1 47 ? 2.439 -11.961 -20.297 1 96.69 47 ALA B N 1
ATOM 2846 C CA . ALA B 1 47 ? 1.635 -11.984 -21.516 1 96.69 47 ALA B CA 1
ATOM 2847 C C . ALA B 1 47 ? 1.803 -13.297 -22.266 1 96.69 47 ALA B C 1
ATOM 2849 O O . ALA B 1 47 ? 0.82 -13.898 -22.703 1 96.69 47 ALA B O 1
ATOM 2850 N N . VAL B 1 48 ? 2.988 -13.719 -22.344 1 96.88 48 VAL B N 1
ATOM 2851 C CA . VAL B 1 48 ? 3.264 -14.977 -23.031 1 96.88 48 VAL B CA 1
ATOM 2852 C C . VAL B 1 48 ? 2.621 -16.141 -22.281 1 96.88 48 VAL B C 1
ATOM 2854 O O . VAL B 1 48 ? 2.055 -17.047 -22.875 1 96.88 48 VAL B O 1
ATOM 2857 N N . MET B 1 49 ? 2.688 -16.078 -20.984 1 95.69 49 MET B N 1
ATOM 2858 C CA . MET B 1 49 ? 2.094 -17.125 -20.156 1 95.69 49 MET B CA 1
ATOM 2859 C C . MET B 1 49 ? 0.583 -17.188 -20.359 1 95.69 49 MET B C 1
ATOM 2861 O O . MET B 1 49 ? 0.013 -18.266 -20.5 1 95.69 49 MET B O 1
ATOM 2865 N N . PHE B 1 50 ? -0.046 -16.109 -20.453 1 95.88 50 PHE B N 1
ATOM 2866 C CA . PHE B 1 50 ? -1.49 -16.062 -20.641 1 95.88 50 PHE B CA 1
ATOM 2867 C C . PHE B 1 50 ? -1.862 -16.609 -22.016 1 95.88 50 PHE B C 1
ATOM 2869 O O . PHE B 1 50 ? -2.803 -17.391 -22.156 1 95.88 50 PHE B O 1
ATOM 2876 N N . LYS B 1 51 ? -1.146 -16.188 -22.953 1 96.25 51 LYS B N 1
ATOM 2877 C CA . LYS B 1 51 ? -1.406 -16.672 -24.312 1 96.25 51 LYS B CA 1
ATOM 2878 C C . LYS B 1 51 ? -1.138 -18.156 -24.422 1 96.25 51 LYS B C 1
ATOM 2880 O O . LYS B 1 51 ? -1.896 -18.891 -25.062 1 96.25 51 LYS B O 1
ATOM 2885 N N . SER B 1 52 ? -0.009 -18.578 -23.844 1 96.44 52 SER B N 1
ATOM 2886 C CA . SER B 1 52 ? 0.329 -20 -23.859 1 96.44 52 SER B CA 1
ATOM 2887 C C . SER B 1 52 ? -0.75 -20.828 -23.172 1 96.44 52 SER B C 1
ATOM 2889 O O . SER B 1 52 ? -1.079 -21.922 -23.641 1 96.44 52 SER B O 1
ATOM 2891 N N . ASN B 1 53 ? -1.259 -20.328 -22.078 1 95.69 53 ASN B N 1
ATOM 2892 C CA . ASN B 1 53 ? -2.34 -21.031 -21.391 1 95.69 53 ASN B CA 1
ATOM 2893 C C . ASN B 1 53 ? -3.578 -21.156 -22.266 1 95.69 53 ASN B C 1
ATOM 2895 O O . ASN B 1 53 ? -4.223 -22.203 -22.297 1 95.69 53 ASN B O 1
ATOM 2899 N N . ASP B 1 54 ? -3.859 -20.172 -22.953 1 95.94 54 ASP B N 1
ATOM 2900 C CA . ASP B 1 54 ? -5.004 -20.188 -23.859 1 95.94 54 ASP B CA 1
ATOM 2901 C C . ASP B 1 54 ? -4.805 -21.188 -24.984 1 95.94 54 ASP B C 1
ATOM 2903 O O . ASP B 1 54 ? -5.727 -21.922 -25.328 1 95.94 54 ASP B O 1
ATOM 2907 N N . ILE B 1 55 ? -3.668 -21.188 -25.531 1 95.88 55 ILE B N 1
ATOM 2908 C CA . ILE B 1 55 ? -3.344 -22.109 -26.625 1 95.88 55 ILE B CA 1
ATOM 2909 C C . ILE B 1 55 ? -3.473 -23.547 -26.125 1 95.88 55 ILE B C 1
ATOM 2911 O O . ILE B 1 55 ? -4.059 -24.406 -26.812 1 95.88 55 ILE B O 1
ATOM 2915 N N . LEU B 1 56 ? -2.922 -23.844 -24.953 1 95.06 56 LEU B N 1
ATOM 2916 C CA . LEU B 1 56 ? -2.953 -25.188 -24.406 1 95.06 56 LEU B CA 1
ATOM 2917 C C . LEU B 1 56 ? -4.387 -25.625 -24.141 1 95.06 56 LEU B C 1
ATOM 2919 O O . LEU B 1 56 ? -4.75 -26.781 -24.406 1 95.06 56 LEU B O 1
ATOM 2923 N N . ARG B 1 57 ? -5.184 -24.781 -23.625 1 93.69 57 ARG B N 1
ATOM 2924 C CA . ARG B 1 57 ? -6.586 -25.109 -23.375 1 93.69 57 ARG B CA 1
ATOM 2925 C C . ARG B 1 57 ? -7.32 -25.422 -24.672 1 93.69 57 ARG B C 1
ATOM 2927 O O . ARG B 1 57 ? -8.109 -26.375 -24.734 1 93.69 57 ARG B O 1
ATOM 2934 N N . LYS B 1 58 ? -7.051 -24.688 -25.656 1 94 58 LYS B N 1
ATOM 2935 C CA . LYS B 1 58 ? -7.676 -24.922 -26.953 1 94 58 LYS B CA 1
ATOM 2936 C C . LYS B 1 58 ? -7.23 -26.25 -27.547 1 94 58 LYS B C 1
ATOM 2938 O O . LYS B 1 58 ? -8.047 -27 -28.094 1 94 58 LYS B O 1
ATOM 2943 N N . GLN B 1 59 ? -5.945 -26.5 -27.453 1 92.5 59 GLN B N 1
ATOM 2944 C CA . GLN B 1 59 ? -5.426 -27.75 -28 1 92.5 59 GLN B CA 1
ATOM 2945 C C . GLN B 1 59 ? -5.969 -28.953 -27.234 1 92.5 59 GLN B C 1
ATOM 2947 O O . GLN B 1 59 ? -6.203 -30 -27.812 1 92.5 59 GLN B O 1
ATOM 2952 N N . THR B 1 60 ? -6.18 -28.812 -25.906 1 90.88 60 THR B N 1
ATOM 2953 C CA . THR B 1 60 ? -6.738 -29.906 -25.109 1 90.88 60 THR B CA 1
ATOM 2954 C C . THR B 1 60 ? -8.195 -30.156 -25.469 1 90.88 60 THR B C 1
ATOM 2956 O O . THR B 1 60 ? -8.664 -31.297 -25.469 1 90.88 60 THR B O 1
ATOM 2959 N N . ALA B 1 61 ? -8.875 -29.125 -25.812 1 87.81 61 ALA B N 1
ATOM 2960 C CA . ALA B 1 61 ? -10.289 -29.234 -26.156 1 87.81 61 ALA B CA 1
ATOM 2961 C C . ALA B 1 61 ? -10.477 -29.938 -27.5 1 87.81 61 ALA B C 1
ATOM 2963 O O . ALA B 1 61 ? -11.531 -30.531 -27.75 1 87.81 61 ALA B O 1
ATOM 2964 N N . LEU B 1 62 ? -9.5 -29.953 -28.391 1 88.38 62 LEU B N 1
ATOM 2965 C CA . LEU B 1 62 ? -9.602 -30.547 -29.719 1 88.38 62 LEU B CA 1
ATOM 2966 C C . LEU B 1 62 ? -9.578 -32.062 -29.641 1 88.38 62 LEU B C 1
ATOM 2968 O O . LEU B 1 62 ? -10.008 -32.75 -30.562 1 88.38 62 LEU B O 1
ATOM 2972 N N . LYS B 1 63 ? -9.195 -32.656 -28.547 1 79.19 63 LYS B N 1
ATOM 2973 C CA . LYS B 1 63 ? -9.164 -34.094 -28.281 1 79.19 63 LYS B CA 1
ATOM 2974 C C . LYS B 1 63 ? -8.539 -34.875 -29.438 1 79.19 63 LYS B C 1
ATOM 2976 O O . LYS B 1 63 ? -7.371 -34.656 -29.766 1 79.19 63 LYS B O 1
ATOM 2981 N N . GLY B 1 64 ? -9.195 -35.562 -30.203 1 77.38 64 GLY B N 1
ATOM 2982 C CA . GLY B 1 64 ? -8.719 -36.406 -31.297 1 77.38 64 GLY B CA 1
ATOM 2983 C C . GLY B 1 64 ? -8.438 -35.656 -32.562 1 77.38 64 GLY B C 1
ATOM 2984 O O . GLY B 1 64 ? -7.75 -36.156 -33.469 1 77.38 64 GLY B O 1
ATOM 2985 N N . GLU B 1 65 ? -8.781 -34.438 -32.656 1 85.31 65 GLU B N 1
ATOM 2986 C CA . GLU B 1 65 ? -8.609 -33.625 -33.875 1 85.31 65 GLU B CA 1
ATOM 2987 C C . GLU B 1 65 ? -7.312 -32.844 -33.844 1 85.31 65 GLU B C 1
ATOM 2989 O O . GLU B 1 65 ? -7.023 -32.062 -34.75 1 85.31 65 GLU B O 1
ATOM 2994 N N . ARG B 1 66 ? -6.48 -33.094 -32.875 1 89.31 66 ARG B N 1
ATOM 2995 C CA . ARG B 1 66 ? -5.234 -32.344 -32.75 1 89.31 66 ARG B CA 1
ATOM 2996 C C . ARG B 1 66 ? -4.238 -32.75 -33.844 1 89.31 66 ARG B C 1
ATOM 2998 O O . ARG B 1 66 ? -4.152 -33.938 -34.188 1 89.31 66 ARG B O 1
ATOM 3005 N N . LYS B 1 67 ? -3.639 -31.75 -34.406 1 90.81 67 LYS B N 1
ATOM 3006 C CA . LYS B 1 67 ? -2.59 -32 -35.375 1 90.81 67 LYS B CA 1
ATOM 3007 C C . LYS B 1 67 ? -1.221 -32.094 -34.719 1 90.81 67 LYS B C 1
ATOM 3009 O O . LYS B 1 67 ? -0.831 -31.188 -33.969 1 90.81 67 LYS B O 1
ATOM 3014 N N . MET B 1 68 ? -0.459 -33.062 -35 1 92.75 68 MET B N 1
ATOM 3015 C CA . MET B 1 68 ? 0.844 -33.312 -34.375 1 92.75 68 MET B CA 1
ATOM 3016 C C . MET B 1 68 ? 1.834 -32.219 -34.75 1 92.75 68 MET B C 1
ATOM 3018 O O . MET B 1 68 ? 2.633 -31.781 -33.906 1 92.75 68 MET B O 1
ATOM 3022 N N . LEU B 1 69 ? 1.768 -31.672 -35.875 1 94.06 69 LEU B N 1
ATOM 3023 C CA . LEU B 1 69 ? 2.705 -30.641 -36.344 1 94.06 69 LEU B CA 1
ATOM 3024 C C . LEU B 1 69 ? 2.512 -29.344 -35.562 1 94.06 69 LEU B C 1
ATOM 3026 O O . LEU B 1 69 ? 3.484 -28.672 -35.219 1 94.06 69 LEU B O 1
ATOM 3030 N N . ILE B 1 70 ? 1.28 -29.031 -35.25 1 94.25 70 ILE B N 1
ATOM 3031 C CA . ILE B 1 70 ? 0.972 -27.812 -34.5 1 94.25 70 ILE B CA 1
ATOM 3032 C C . ILE B 1 70 ? 1.452 -27.953 -33.062 1 94.25 70 ILE B C 1
ATOM 3034 O O . ILE B 1 70 ? 2.037 -27.031 -32.5 1 94.25 70 ILE B O 1
ATOM 3038 N N . LEU B 1 71 ? 1.302 -29.078 -32.531 1 94.88 71 LEU B N 1
ATOM 3039 C CA . LEU B 1 71 ? 1.726 -29.328 -31.141 1 94.88 71 LEU B CA 1
ATOM 3040 C C . LEU B 1 71 ? 3.244 -29.266 -31.031 1 94.88 71 LEU B C 1
ATOM 3042 O O . LEU B 1 71 ? 3.777 -28.734 -30.062 1 94.88 71 LEU B O 1
ATOM 3046 N N . VAL B 1 72 ? 3.885 -29.891 -32.031 1 96.31 72 VAL B N 1
ATOM 3047 C CA . VAL B 1 72 ? 5.344 -29.859 -32.031 1 96.31 72 VAL B CA 1
ATOM 3048 C C . VAL B 1 72 ? 5.832 -28.422 -32.188 1 96.31 72 VAL B C 1
ATOM 3050 O O . VAL B 1 72 ? 6.773 -28.016 -31.484 1 96.31 72 VAL B O 1
ATOM 3053 N N . GLY B 1 73 ? 5.195 -27.641 -33 1 96.75 73 GLY B N 1
ATOM 3054 C CA . GLY B 1 73 ? 5.551 -26.234 -33.156 1 96.75 73 GLY B CA 1
ATOM 3055 C C . GLY B 1 73 ? 5.383 -25.438 -31.891 1 96.75 73 GLY B C 1
ATOM 3056 O O . GLY B 1 73 ? 6.25 -24.625 -31.531 1 96.75 73 GLY B O 1
ATOM 3057 N N . ILE B 1 74 ? 4.289 -25.656 -31.219 1 96 74 ILE B N 1
ATOM 3058 C CA . ILE B 1 74 ? 4.016 -24.969 -29.969 1 96 74 ILE B CA 1
ATOM 3059 C C . ILE B 1 74 ? 5.051 -25.359 -28.906 1 96 74 ILE B C 1
ATOM 3061 O O . ILE B 1 74 ? 5.555 -24.5 -28.172 1 96 74 ILE B O 1
ATOM 3065 N N . THR B 1 75 ? 5.395 -26.609 -28.812 1 97.19 75 THR B N 1
ATOM 3066 C CA . THR B 1 75 ? 6.383 -27.094 -27.844 1 97.19 75 THR B CA 1
ATOM 3067 C C . THR B 1 75 ? 7.742 -26.438 -28.094 1 97.19 75 THR B C 1
ATOM 3069 O O . THR B 1 75 ? 8.406 -26.016 -27.156 1 97.19 75 THR B O 1
ATOM 3072 N N . ILE B 1 76 ? 8.109 -26.359 -29.344 1 97.75 76 ILE B N 1
ATOM 3073 C CA . ILE B 1 76 ? 9.391 -25.734 -29.703 1 97.75 76 ILE B CA 1
ATOM 3074 C C . ILE B 1 76 ? 9.375 -24.266 -29.312 1 97.75 76 ILE B C 1
ATOM 3076 O O . ILE B 1 76 ? 10.352 -23.75 -28.766 1 97.75 76 ILE B O 1
ATOM 3080 N N . LEU B 1 77 ? 8.289 -23.562 -29.531 1 97.19 77 LEU B N 1
ATOM 3081 C CA . LEU B 1 77 ? 8.164 -22.156 -29.172 1 97.19 77 LEU B CA 1
ATOM 3082 C C . LEU B 1 77 ? 8.289 -21.953 -27.672 1 97.19 77 LEU B C 1
ATOM 3084 O O . LEU B 1 77 ? 8.969 -21.031 -27.219 1 97.19 77 LEU B O 1
ATOM 3088 N N . PHE B 1 78 ? 7.68 -22.859 -26.922 1 97.62 78 PHE B N 1
ATOM 3089 C CA . PHE B 1 78 ? 7.742 -22.766 -25.469 1 97.62 78 PHE B CA 1
ATOM 3090 C C . PHE B 1 78 ? 9.164 -23.016 -24.984 1 97.62 78 PHE B C 1
ATOM 3092 O O . PHE B 1 78 ? 9.648 -22.297 -24.094 1 97.62 78 PHE B O 1
ATOM 3099 N N . VAL B 1 79 ? 9.828 -24 -25.531 1 97.75 79 VAL B N 1
ATOM 3100 C CA . VAL B 1 79 ? 11.195 -24.328 -25.125 1 97.75 79 VAL B CA 1
ATOM 3101 C C . VAL B 1 79 ? 12.133 -23.172 -25.453 1 97.75 79 VAL B C 1
ATOM 3103 O O . VAL B 1 79 ? 12.969 -22.797 -24.625 1 97.75 79 VAL B O 1
ATOM 3106 N N . VAL B 1 80 ? 11.953 -22.562 -26.562 1 97.56 80 VAL B N 1
ATOM 3107 C CA . VAL B 1 80 ? 12.805 -21.453 -26.984 1 97.56 80 VAL B CA 1
ATOM 3108 C C . VAL B 1 80 ? 12.578 -20.266 -26.062 1 97.56 80 VAL B C 1
ATOM 3110 O O . VAL B 1 80 ? 13.531 -19.578 -25.688 1 97.56 80 VAL B O 1
ATOM 3113 N N . HIS B 1 81 ? 11.352 -20.031 -25.719 1 97.62 81 HIS B N 1
ATOM 3114 C CA . HIS B 1 81 ? 11.039 -18.891 -24.859 1 97.62 81 HIS B CA 1
ATOM 3115 C C . HIS B 1 81 ? 11.664 -19.078 -23.469 1 97.62 81 HIS B C 1
ATOM 3117 O O . HIS B 1 81 ? 12.297 -18.156 -22.938 1 97.62 81 HIS B O 1
ATOM 3123 N N . VAL B 1 82 ? 11.57 -20.219 -22.859 1 96.38 82 VAL B N 1
ATOM 3124 C CA . VAL B 1 82 ? 12.102 -20.484 -21.531 1 96.38 82 VAL B CA 1
ATOM 3125 C C . VAL B 1 82 ? 13.625 -20.438 -21.562 1 96.38 82 VAL B C 1
ATOM 3127 O O . VAL B 1 82 ? 14.25 -19.797 -20.703 1 96.38 82 VAL B O 1
ATOM 3130 N N . SER B 1 83 ? 14.164 -21.094 -22.562 1 95.94 83 SER B N 1
ATOM 3131 C CA . SER B 1 83 ? 15.617 -21.078 -22.688 1 95.94 83 SER B CA 1
ATOM 3132 C C . SER B 1 83 ? 16.141 -19.688 -22.969 1 95.94 83 SER B C 1
ATOM 3134 O O . SER B 1 83 ? 17.203 -19.297 -22.484 1 95.94 83 SER B O 1
ATOM 3136 N N . GLY B 1 84 ? 15.422 -18.922 -23.719 1 95.12 84 GLY B N 1
ATOM 3137 C CA . GLY B 1 84 ? 15.805 -17.547 -24.031 1 95.12 84 GLY B CA 1
ATOM 3138 C C . GLY B 1 84 ? 15.82 -16.641 -22.812 1 95.12 84 GLY B C 1
ATOM 3139 O O . GLY B 1 84 ? 16.75 -15.852 -22.625 1 95.12 84 GLY B O 1
ATOM 3140 N N . VAL B 1 85 ? 14.828 -16.797 -21.969 1 93.69 85 VAL B N 1
ATOM 3141 C CA . VAL B 1 85 ? 14.75 -15.961 -20.766 1 93.69 85 VAL B CA 1
ATOM 3142 C C . VAL B 1 85 ? 15.898 -16.297 -19.828 1 93.69 85 VAL B C 1
ATOM 3144 O O . VAL B 1 85 ? 16.562 -15.414 -19.297 1 93.69 85 VAL B O 1
ATOM 3147 N N . TYR B 1 86 ? 16.219 -17.547 -19.594 1 93.44 86 TYR B N 1
ATOM 3148 C CA . TYR B 1 86 ? 17.312 -17.938 -18.703 1 93.44 86 TYR B CA 1
ATOM 3149 C C . TYR B 1 86 ? 18.672 -17.609 -19.312 1 93.44 86 TYR B C 1
ATOM 3151 O O . TYR B 1 86 ? 19.625 -17.328 -18.594 1 93.44 86 TYR B O 1
ATOM 3159 N N . TRP B 1 87 ? 18.672 -17.594 -20.656 1 92.62 87 TRP B N 1
ATOM 3160 C CA . TRP B 1 87 ? 19.906 -17.219 -21.312 1 92.62 87 TRP B CA 1
ATOM 3161 C C . TRP B 1 87 ? 20.172 -15.719 -21.172 1 92.62 87 TRP B C 1
ATOM 3163 O O . TRP B 1 87 ? 21.312 -15.297 -20.953 1 92.62 87 TRP B O 1
ATOM 3173 N N . CYS B 1 88 ? 19.156 -14.93 -21.234 1 89.94 88 CYS B N 1
ATOM 3174 C CA . CYS B 1 88 ? 19.281 -13.484 -21.094 1 89.94 88 CYS B CA 1
ATOM 3175 C C . CYS B 1 88 ? 19.703 -13.102 -19.688 1 89.94 88 CYS B C 1
ATOM 3177 O O . CYS B 1 88 ? 20.406 -12.102 -19.484 1 89.94 88 CYS B O 1
ATOM 3179 N N . TYR B 1 89 ? 19.328 -13.914 -18.688 1 88.38 89 TYR B N 1
ATOM 3180 C CA . TYR B 1 89 ? 19.656 -13.602 -17.297 1 88.38 89 TYR B CA 1
ATOM 3181 C C . TYR B 1 89 ? 20.641 -14.609 -16.734 1 88.38 89 TYR B C 1
ATOM 3183 O O . TYR B 1 89 ? 20.562 -14.961 -15.555 1 88.38 89 TYR B O 1
ATOM 3191 N N . LYS B 1 90 ? 21.5 -15.125 -17.516 1 82.88 90 LYS B N 1
ATOM 3192 C CA . LYS B 1 90 ? 22.5 -16.125 -17.141 1 82.88 90 LYS B CA 1
ATOM 3193 C C . LYS B 1 90 ? 23.422 -15.594 -16.047 1 82.88 90 LYS B C 1
ATOM 3195 O O . LYS B 1 90 ? 23.812 -16.328 -15.133 1 82.88 90 LYS B O 1
ATOM 3200 N N . ASN B 1 91 ? 23.609 -14.344 -16.078 1 77.44 91 ASN B N 1
ATOM 3201 C CA . ASN B 1 91 ? 24.531 -13.758 -15.109 1 77.44 91 ASN B CA 1
ATOM 3202 C C . ASN B 1 91 ? 23.812 -13.375 -13.82 1 77.44 91 ASN B C 1
ATOM 3204 O O . ASN B 1 91 ? 24.469 -13 -12.836 1 77.44 91 ASN B O 1
ATOM 3208 N N . GLY B 1 92 ? 22.516 -13.594 -13.898 1 71.5 92 GLY B N 1
ATOM 3209 C CA . GLY B 1 92 ? 21.781 -13.219 -12.711 1 71.5 92 GLY B CA 1
ATOM 3210 C C . GLY B 1 92 ? 21.562 -14.375 -11.742 1 71.5 92 GLY B C 1
ATOM 3211 O O . GLY B 1 92 ? 22.031 -15.492 -11.992 1 71.5 92 GLY B O 1
ATOM 3212 N N . ASP B 1 93 ? 21.172 -14.133 -10.539 1 79.12 93 ASP B N 1
ATOM 3213 C CA . ASP B 1 93 ? 20.906 -15.117 -9.492 1 79.12 93 ASP B CA 1
ATOM 3214 C C . ASP B 1 93 ? 19.547 -15.773 -9.688 1 79.12 93 ASP B C 1
ATOM 3216 O O . ASP B 1 93 ? 18.875 -16.125 -8.719 1 79.12 93 ASP B O 1
ATOM 3220 N N . LEU B 1 94 ? 19.234 -15.984 -11.016 1 86.38 94 LEU B N 1
ATOM 3221 C CA . LEU B 1 94 ? 17.906 -16.531 -11.25 1 86.38 94 LEU B CA 1
ATOM 3222 C C . LEU B 1 94 ? 17.922 -18.062 -11.117 1 86.38 94 LEU B C 1
ATOM 3224 O O . LEU B 1 94 ? 16.938 -18.656 -10.664 1 86.38 94 LEU B O 1
ATOM 3228 N N . ILE B 1 95 ? 19.062 -18.719 -11.398 1 86.38 95 ILE B N 1
ATOM 3229 C CA . ILE B 1 95 ? 19.094 -20.172 -11.539 1 86.38 95 ILE B CA 1
ATOM 3230 C C . ILE B 1 95 ? 19.25 -20.812 -10.164 1 86.38 95 ILE B C 1
ATOM 3232 O O . ILE B 1 95 ? 18.719 -21.906 -9.922 1 86.38 95 ILE B O 1
ATOM 3236 N N . ARG B 1 96 ? 19.781 -20.188 -9.25 1 87.19 96 ARG B N 1
ATOM 3237 C CA . ARG B 1 96 ? 20.062 -20.781 -7.945 1 87.19 96 ARG B CA 1
ATOM 3238 C C . ARG B 1 96 ? 18.766 -21.109 -7.203 1 87.19 96 ARG B C 1
ATOM 3240 O O . ARG B 1 96 ? 18.594 -22.234 -6.734 1 87.19 96 ARG B O 1
ATOM 3247 N N . PRO B 1 97 ? 17.891 -20.172 -7.25 1 87.06 97 PRO B N 1
ATOM 3248 C CA . PRO B 1 97 ? 16.656 -20.516 -6.551 1 87.06 97 PRO B CA 1
ATOM 3249 C C . PRO B 1 97 ? 15.836 -21.578 -7.277 1 87.06 97 PRO B C 1
ATOM 3251 O O . PRO B 1 97 ? 15.008 -22.25 -6.664 1 87.06 97 PRO B O 1
ATOM 3254 N N . LEU B 1 98 ? 16.141 -21.703 -8.531 1 88.5 98 LEU B N 1
ATOM 3255 C CA . LEU B 1 98 ? 15.422 -22.719 -9.305 1 88.5 98 LEU B CA 1
ATOM 3256 C C . LEU B 1 98 ? 15.75 -24.109 -8.797 1 88.5 98 LEU B C 1
ATOM 3258 O O . LEU B 1 98 ? 14.891 -25 -8.797 1 88.5 98 LEU B O 1
ATOM 3262 N N . VAL B 1 99 ? 17.016 -24.234 -8.273 1 87.88 99 VAL B N 1
ATOM 3263 C CA . VAL B 1 99 ? 17.453 -25.531 -7.754 1 87.88 99 VAL B CA 1
ATOM 3264 C C . VAL B 1 99 ? 17.375 -25.531 -6.23 1 87.88 99 VAL B C 1
ATOM 3266 O O . VAL B 1 99 ? 18.094 -26.266 -5.562 1 87.88 99 VAL B O 1
ATOM 3269 N N . MET B 1 100 ? 16.688 -24.656 -5.59 1 89.94 100 MET B N 1
ATOM 3270 C CA . MET B 1 100 ? 16.406 -24.594 -4.156 1 89.94 100 MET B CA 1
ATOM 3271 C C . MET B 1 100 ? 17.672 -24.203 -3.383 1 89.94 100 MET B C 1
ATOM 3273 O O . MET B 1 100 ? 17.875 -24.656 -2.258 1 89.94 100 MET B O 1
ATOM 3277 N N . LEU B 1 101 ? 18.484 -23.406 -4.016 1 89.88 101 LEU B N 1
ATOM 3278 C CA . LEU B 1 101 ? 19.656 -22.875 -3.344 1 89.88 101 LEU B CA 1
ATOM 3279 C C . LEU B 1 101 ? 19.516 -21.375 -3.078 1 89.88 101 LEU B C 1
ATOM 3281 O O . LEU B 1 101 ? 19 -20.641 -3.928 1 89.88 101 LEU B O 1
ATOM 3285 N N . PRO B 1 102 ? 19.906 -21.016 -1.905 1 89.25 102 PRO B N 1
ATOM 3286 C CA . PRO B 1 102 ? 19.812 -19.578 -1.599 1 89.25 102 PRO B CA 1
ATOM 3287 C C . PRO B 1 102 ? 20.828 -18.75 -2.381 1 89.25 102 PRO B C 1
ATOM 3289 O O . PRO B 1 102 ? 21.906 -19.25 -2.738 1 89.25 102 PRO B O 1
ATOM 3292 N N . PRO B 1 103 ? 20.406 -17.562 -2.705 1 87.94 103 PRO B N 1
ATOM 3293 C CA . PRO B 1 103 ? 21.344 -16.672 -3.379 1 87.94 103 PRO B CA 1
ATOM 3294 C C . PRO B 1 103 ? 22.594 -16.391 -2.535 1 87.94 103 PRO B C 1
ATOM 3296 O O . PRO B 1 103 ? 22.547 -16.531 -1.31 1 87.94 103 PRO B O 1
ATOM 3299 N N . LYS B 1 104 ? 23.594 -16.047 -3.15 1 87.19 104 LYS B N 1
ATOM 3300 C CA . LYS B 1 104 ? 24.875 -15.82 -2.484 1 87.19 104 LYS B CA 1
ATOM 3301 C C . LYS B 1 104 ? 24.812 -14.578 -1.602 1 87.19 104 LYS B C 1
ATOM 3303 O O . LYS B 1 104 ? 25.312 -14.586 -0.471 1 87.19 104 LYS B O 1
ATOM 3308 N N . GLU B 1 105 ? 24.172 -13.555 -2.105 1 88.81 105 GLU B N 1
ATOM 3309 C CA . GLU B 1 105 ? 24.031 -12.312 -1.357 1 88.81 105 GLU B CA 1
ATOM 3310 C C . GLU B 1 105 ? 22.578 -12.023 -1.001 1 88.81 105 GLU B C 1
ATOM 3312 O O . GLU B 1 105 ? 21.672 -12.602 -1.594 1 88.81 105 GLU B O 1
ATOM 3317 N N . ILE B 1 106 ? 22.438 -11.297 -0.022 1 89.69 106 ILE B N 1
ATOM 3318 C CA . ILE B 1 106 ? 21.094 -10.875 0.365 1 89.69 106 ILE B CA 1
ATOM 3319 C C . ILE B 1 106 ? 20.516 -9.953 -0.707 1 89.69 106 ILE B C 1
ATOM 3321 O O . ILE B 1 106 ? 21.031 -8.859 -0.942 1 89.69 106 ILE B O 1
ATOM 3325 N N . PRO B 1 107 ? 19.484 -10.422 -1.338 1 89.62 107 PRO B N 1
ATOM 3326 C CA . PRO B 1 107 ? 18.891 -9.594 -2.391 1 89.62 107 PRO B CA 1
ATOM 3327 C C . PRO B 1 107 ? 18.078 -8.43 -1.836 1 89.62 107 PRO B C 1
ATOM 3329 O O . PRO B 1 107 ? 17.438 -8.562 -0.789 1 89.62 107 PRO B O 1
ATOM 3332 N N . PRO B 1 108 ? 18.203 -7.383 -2.564 1 90.31 108 PRO B N 1
ATOM 3333 C CA . PRO B 1 108 ? 17.266 -6.32 -2.211 1 90.31 108 PRO B CA 1
ATOM 3334 C C . PRO B 1 108 ? 15.805 -6.738 -2.408 1 90.31 108 PRO B C 1
ATOM 3336 O O . PRO B 1 108 ? 15.516 -7.648 -3.191 1 90.31 108 PRO B O 1
ATOM 3339 N N . PHE B 1 109 ? 15 -6.141 -1.772 1 90.38 109 PHE B N 1
ATOM 3340 C CA . PHE B 1 109 ? 13.602 -6.551 -1.705 1 90.38 109 PHE B CA 1
ATOM 3341 C C . PHE B 1 109 ? 13.008 -6.664 -3.102 1 90.38 109 PHE B C 1
ATOM 3343 O O . PHE B 1 109 ? 12.422 -7.688 -3.451 1 90.38 109 PHE B O 1
ATOM 3350 N N . TRP B 1 110 ? 13.062 -5.652 -3.932 1 90.19 110 TRP B N 1
ATOM 3351 C CA . TRP B 1 110 ? 12.422 -5.637 -5.242 1 90.19 110 TRP B CA 1
ATOM 3352 C C . TRP B 1 110 ? 13.094 -6.633 -6.188 1 90.19 110 TRP B C 1
ATOM 3354 O O . TRP B 1 110 ? 12.445 -7.164 -7.098 1 90.19 110 TRP B O 1
ATOM 3364 N N . HIS B 1 111 ? 14.383 -6.883 -5.934 1 91.81 111 HIS B N 1
ATOM 3365 C CA . HIS B 1 111 ? 15.062 -7.895 -6.734 1 91.81 111 HIS B CA 1
ATOM 3366 C C . HIS B 1 111 ? 14.594 -9.297 -6.359 1 91.81 111 HIS B C 1
ATOM 3368 O O . HIS B 1 111 ? 14.469 -10.164 -7.223 1 91.81 111 HIS B O 1
ATOM 3374 N N . ALA B 1 112 ? 14.352 -9.484 -5.047 1 92.88 112 ALA B N 1
ATOM 3375 C CA . ALA B 1 112 ? 13.812 -10.766 -4.602 1 92.88 112 ALA B CA 1
ATOM 3376 C C . ALA B 1 112 ? 12.461 -11.055 -5.246 1 92.88 112 ALA B C 1
ATOM 3378 O O . ALA B 1 112 ? 12.227 -12.156 -5.742 1 92.88 112 ALA B O 1
ATOM 3379 N N . ILE B 1 113 ? 11.633 -10.055 -5.324 1 93.94 113 ILE B N 1
ATOM 3380 C CA . ILE B 1 113 ? 10.305 -10.211 -5.922 1 93.94 113 ILE B CA 1
ATOM 3381 C C . ILE B 1 113 ? 10.445 -10.523 -7.41 1 93.94 113 ILE B C 1
ATOM 3383 O O . ILE B 1 113 ? 9.742 -11.391 -7.934 1 93.94 113 ILE B O 1
ATOM 3387 N N . PHE B 1 114 ? 11.367 -9.852 -8.039 1 93.88 114 PHE B N 1
ATOM 3388 C CA . PHE B 1 114 ? 11.586 -10.039 -9.469 1 93.88 114 PHE B CA 1
ATOM 3389 C C . PHE B 1 114 ? 12.031 -11.469 -9.758 1 93.88 114 PHE B C 1
ATOM 3391 O O . PHE B 1 114 ? 11.477 -12.133 -10.641 1 93.88 114 PHE B O 1
ATOM 3398 N N . VAL B 1 115 ? 12.953 -11.953 -8.984 1 94.06 115 VAL B N 1
ATOM 3399 C CA . VAL B 1 115 ? 13.492 -13.289 -9.195 1 94.06 115 VAL B CA 1
ATOM 3400 C C . VAL B 1 115 ? 12.398 -14.328 -8.977 1 94.06 115 VAL B C 1
ATOM 3402 O O . VAL B 1 115 ? 12.266 -15.273 -9.758 1 94.06 115 VAL B O 1
ATOM 3405 N N . ILE B 1 116 ? 11.609 -14.141 -7.957 1 94.94 116 ILE B N 1
ATOM 3406 C CA . ILE B 1 116 ? 10.562 -15.094 -7.617 1 94.94 116 ILE B CA 1
ATOM 3407 C C . ILE B 1 116 ? 9.492 -15.094 -8.711 1 94.94 116 ILE B C 1
ATOM 3409 O O . ILE B 1 116 ? 9.039 -16.156 -9.148 1 94.94 116 ILE B O 1
ATOM 3413 N N . LEU B 1 117 ? 9.156 -13.93 -9.203 1 95.19 117 LEU B N 1
ATOM 3414 C CA . LEU B 1 117 ? 8.109 -13.812 -10.219 1 95.19 117 LEU B CA 1
ATOM 3415 C C . LEU B 1 117 ? 8.547 -14.445 -11.531 1 95.19 117 LEU B C 1
ATOM 3417 O O . LEU B 1 117 ? 7.777 -15.164 -12.172 1 95.19 117 LEU B O 1
ATOM 3421 N N . VAL B 1 118 ? 9.766 -14.164 -11.891 1 95 118 VAL B N 1
ATOM 3422 C CA . VAL B 1 118 ? 10.273 -14.695 -13.156 1 95 118 VAL B CA 1
ATOM 3423 C C . VAL B 1 118 ? 10.375 -16.219 -13.07 1 95 118 VAL B C 1
ATOM 3425 O O . VAL B 1 118 ? 9.93 -16.922 -13.977 1 95 118 VAL B O 1
ATOM 3428 N N . ASN B 1 119 ? 10.922 -16.688 -12.008 1 95.56 119 ASN B N 1
ATOM 3429 C CA . ASN B 1 119 ? 11.07 -18.141 -11.852 1 95.56 119 ASN B CA 1
ATOM 3430 C C . ASN B 1 119 ? 9.719 -18.828 -11.766 1 95.56 119 ASN B C 1
ATOM 3432 O O . ASN B 1 119 ? 9.539 -19.922 -12.297 1 95.56 119 ASN B O 1
ATOM 3436 N N . ASP B 1 120 ? 8.789 -18.25 -11.062 1 96.06 120 ASP B N 1
ATOM 3437 C CA . ASP B 1 120 ? 7.449 -18.812 -10.977 1 96.06 120 ASP B CA 1
ATOM 3438 C C . ASP B 1 120 ? 6.816 -18.953 -12.359 1 96.06 120 ASP B C 1
ATOM 3440 O O . ASP B 1 120 ? 6.234 -20 -12.68 1 96.06 120 ASP B O 1
ATOM 3444 N N . THR B 1 121 ? 6.965 -17.953 -13.172 1 96.38 121 THR B N 1
ATOM 3445 C CA . THR B 1 121 ? 6.359 -17.938 -14.5 1 96.38 121 THR B CA 1
ATOM 3446 C C . THR B 1 121 ? 7.078 -18.922 -15.43 1 96.38 121 THR B C 1
ATOM 3448 O O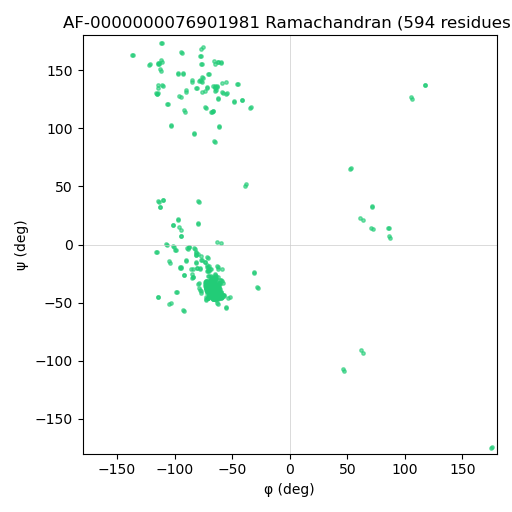 . THR B 1 121 ? 6.438 -19.625 -16.203 1 96.38 121 THR B O 1
ATOM 3451 N N . MET B 1 122 ? 8.383 -18.953 -15.312 1 95.31 122 MET B N 1
ATOM 3452 C CA . MET B 1 122 ? 9.148 -19.844 -16.188 1 95.31 122 MET B CA 1
ATOM 3453 C C . MET B 1 122 ? 8.867 -21.297 -15.844 1 95.31 122 MET B C 1
ATOM 3455 O O . MET B 1 122 ? 8.797 -22.156 -16.734 1 95.31 122 MET B O 1
ATOM 3459 N N . VAL B 1 123 ? 8.727 -21.641 -14.633 1 95.88 123 VAL B N 1
ATOM 3460 C CA . VAL B 1 123 ? 8.422 -23 -14.234 1 95.88 123 VAL B CA 1
ATOM 3461 C C . VAL B 1 123 ? 7.027 -23.391 -14.734 1 95.88 123 VAL B C 1
ATOM 3463 O O . VAL B 1 123 ? 6.805 -24.531 -15.156 1 95.88 123 VAL B O 1
ATOM 3466 N N . ARG B 1 124 ? 6.082 -22.469 -14.672 1 96.75 124 ARG B N 1
ATOM 3467 C CA . ARG B 1 124 ? 4.754 -22.734 -15.211 1 96.75 124 ARG B CA 1
ATOM 3468 C C . ARG B 1 124 ? 4.816 -22.984 -16.719 1 96.75 124 ARG B C 1
ATOM 3470 O O . ARG B 1 124 ? 4.152 -23.891 -17.219 1 96.75 124 ARG B O 1
ATOM 3477 N N . GLN B 1 125 ? 5.648 -22.219 -17.359 1 96.19 125 GLN B N 1
ATOM 3478 C CA . GLN B 1 125 ? 5.812 -22.422 -18.797 1 96.19 125 GLN B CA 1
ATOM 3479 C C . GLN B 1 125 ? 6.465 -23.766 -19.094 1 96.19 125 GLN B C 1
ATOM 3481 O O . GLN B 1 125 ? 6.133 -24.422 -20.078 1 96.19 125 GLN B O 1
ATOM 3486 N N . THR B 1 126 ? 7.379 -24.156 -18.266 1 96.12 126 THR B N 1
ATOM 3487 C CA . THR B 1 126 ? 8.008 -25.469 -18.422 1 96.12 126 THR B CA 1
ATOM 3488 C C . THR B 1 126 ? 6.988 -26.578 -18.234 1 96.12 126 THR B C 1
ATOM 3490 O O . THR B 1 126 ? 7.008 -27.578 -18.969 1 96.12 126 THR B O 1
ATOM 3493 N N . ALA B 1 127 ? 6.133 -26.406 -17.25 1 96.62 127 ALA B N 1
ATOM 3494 C CA . ALA B 1 127 ? 5.078 -27.391 -17.047 1 96.62 127 ALA B CA 1
ATOM 3495 C C . ALA B 1 127 ? 4.164 -27.484 -18.266 1 96.62 127 ALA B C 1
ATOM 3497 O O . ALA B 1 127 ? 3.637 -28.562 -18.562 1 96.62 127 ALA B O 1
ATOM 3498 N N . MET B 1 128 ? 3.961 -26.391 -18.906 1 96.69 128 MET B N 1
ATOM 3499 C CA . MET B 1 128 ? 3.135 -26.391 -20.125 1 96.69 128 MET B CA 1
ATOM 3500 C C . MET B 1 128 ? 3.801 -27.188 -21.234 1 96.69 128 MET B C 1
ATOM 3502 O O . MET B 1 128 ? 3.117 -27.797 -22.062 1 96.69 128 MET B O 1
ATOM 3506 N N . ILE B 1 129 ? 5.117 -27.203 -21.281 1 97 129 ILE B N 1
ATOM 3507 C CA . ILE B 1 129 ? 5.844 -28.031 -22.234 1 97 129 ILE B CA 1
ATOM 3508 C C . ILE B 1 129 ? 5.562 -29.5 -21.984 1 97 129 ILE B C 1
ATOM 3510 O O . ILE B 1 129 ? 5.281 -30.266 -22.906 1 97 129 ILE B O 1
ATOM 3514 N N . VAL B 1 130 ? 5.59 -29.859 -20.734 1 97 130 VAL B N 1
ATOM 3515 C CA . VAL B 1 130 ? 5.32 -31.25 -20.359 1 97 130 VAL B CA 1
ATOM 3516 C C . VAL B 1 130 ? 3.883 -31.609 -20.719 1 97 130 VAL B C 1
ATOM 3518 O O . VAL B 1 130 ? 3.623 -32.688 -21.234 1 97 130 VAL B O 1
ATOM 3521 N N . LYS B 1 131 ? 2.986 -30.719 -20.5 1 96.25 131 LYS B N 1
ATO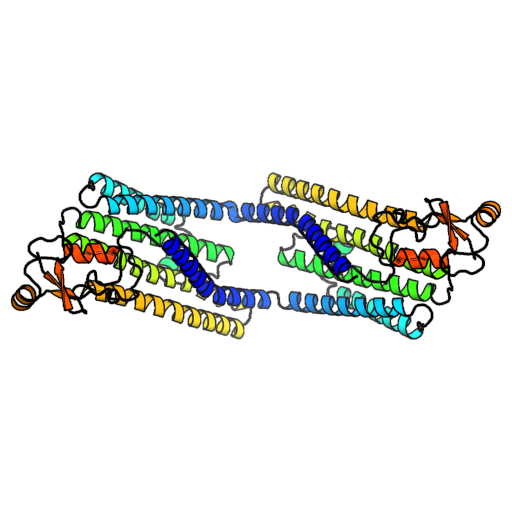M 3522 C CA . LYS B 1 131 ? 1.59 -30.969 -20.828 1 96.25 131 LYS B CA 1
ATOM 3523 C C . LYS B 1 131 ? 1.415 -31.156 -22.344 1 96.25 131 LYS B C 1
ATOM 3525 O O . LYS B 1 131 ? 0.625 -32 -22.781 1 96.25 131 LYS B O 1
ATOM 3530 N N . CYS B 1 132 ? 2.178 -30.375 -23.078 1 95.31 132 CYS B N 1
ATOM 3531 C CA . CYS B 1 132 ? 2.107 -30.516 -24.531 1 95.31 132 CYS B CA 1
ATOM 3532 C C . CYS B 1 132 ? 2.625 -31.875 -24.969 1 95.31 132 CYS B C 1
ATOM 3534 O O . CYS B 1 132 ? 2.049 -32.5 -25.859 1 95.31 132 CYS B O 1
ATOM 3536 N N . ILE B 1 133 ? 3.691 -32.312 -24.391 1 95.56 133 ILE B N 1
ATOM 3537 C CA . ILE B 1 133 ? 4.25 -33.625 -24.703 1 95.56 133 ILE B CA 1
ATOM 3538 C C . ILE B 1 133 ? 3.238 -34.719 -24.359 1 95.56 133 ILE B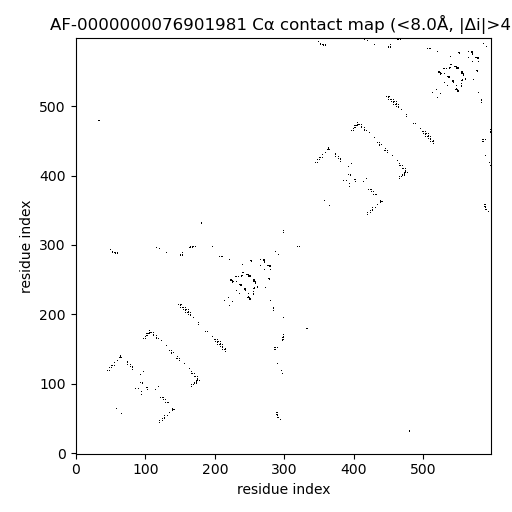 C 1
ATOM 3540 O O . ILE B 1 133 ? 3.078 -35.688 -25.109 1 95.56 133 ILE B O 1
ATOM 3544 N N . LEU B 1 134 ? 2.508 -34.531 -23.266 1 94.25 134 LEU B N 1
ATOM 3545 C CA . LEU B 1 134 ? 1.483 -35.5 -22.859 1 94.25 134 LEU B CA 1
ATOM 3546 C C . LEU B 1 134 ? 0.34 -35.531 -23.875 1 94.25 134 LEU B C 1
ATOM 3548 O O . LEU B 1 134 ? -0.194 -36.594 -24.188 1 94.25 134 LEU B O 1
ATOM 3552 N N . LEU B 1 135 ? -0.002 -34.344 -24.359 1 92.94 135 LEU B N 1
ATOM 3553 C CA . LEU B 1 135 ? -1.065 -34.281 -25.359 1 92.94 135 LEU B CA 1
ATOM 3554 C C . LEU B 1 135 ? -0.643 -34.969 -26.641 1 92.94 135 LEU B C 1
ATOM 3556 O O . LEU B 1 135 ? -1.474 -35.562 -27.328 1 92.94 135 LEU B O 1
ATOM 3560 N N . MET B 1 136 ? 0.64 -34.875 -27.016 1 92.5 136 MET B N 1
ATOM 3561 C CA . MET B 1 136 ? 1.151 -35.562 -28.188 1 92.5 136 MET B CA 1
ATOM 3562 C C . MET B 1 136 ? 1.137 -37.094 -27.984 1 92.5 136 MET B C 1
ATOM 3564 O O . MET B 1 136 ? 0.807 -37.844 -28.906 1 92.5 136 MET B O 1
ATOM 3568 N N . TYR B 1 137 ? 1.434 -37.469 -26.781 1 90.62 137 TYR B N 1
ATOM 3569 C CA . TYR B 1 137 ? 1.493 -38.906 -26.469 1 90.62 137 TYR B CA 1
ATOM 3570 C C . TYR B 1 137 ? 0.105 -39.531 -26.516 1 90.62 137 TYR B C 1
ATOM 3572 O O . TYR B 1 137 ? -0.066 -40.656 -27.016 1 90.62 137 TYR B O 1
ATOM 3580 N N . TYR B 1 138 ? -0.965 -38.875 -26.031 1 85.94 138 TYR B N 1
ATOM 3581 C CA . TYR B 1 138 ? -2.314 -39.438 -25.953 1 85.94 138 TYR B CA 1
ATOM 3582 C C . TYR B 1 138 ? -3.143 -39 -27.156 1 85.94 138 TYR B C 1
ATOM 3584 O O . TYR B 1 138 ? -4.375 -39.031 -27.109 1 85.94 138 TYR B O 1
ATOM 3592 N N . ARG B 1 139 ? -2.629 -38.625 -28.234 1 80.62 139 ARG B N 1
ATOM 3593 C CA . ARG B 1 139 ? -3.334 -38.125 -29.406 1 80.62 139 ARG B CA 1
ATOM 3594 C C . ARG B 1 139 ? -4.242 -39.188 -30 1 80.62 139 ARG B C 1
ATOM 3596 O O . ARG B 1 139 ? -5.375 -38.906 -30.391 1 80.62 139 ARG B O 1
ATOM 3603 N N . ASN B 1 140 ? -3.746 -40.438 -30.109 1 72.19 140 ASN B N 1
ATOM 3604 C CA . ASN B 1 140 ? -4.469 -41.469 -30.844 1 72.19 140 ASN B CA 1
ATOM 3605 C C . ASN B 1 140 ? -5.332 -42.312 -29.922 1 72.19 140 ASN B C 1
ATOM 3607 O O . ASN B 1 140 ? -5.805 -43.406 -30.297 1 72.19 140 ASN B O 1
ATOM 3611 N N . THR B 1 141 ? -5.477 -41.812 -28.734 1 66.56 141 THR B N 1
ATOM 3612 C CA . THR B 1 141 ? -6.148 -42.719 -27.828 1 66.56 141 THR B CA 1
ATOM 3613 C C . THR B 1 141 ? -7.652 -42.438 -27.797 1 66.56 141 THR B C 1
ATOM 3615 O O . THR B 1 141 ? -8.086 -41.312 -28.031 1 66.56 141 THR B O 1
ATOM 3618 N N . LYS B 1 142 ? -8.453 -43.469 -28.031 1 64.81 142 LYS B N 1
ATOM 3619 C CA . LYS B 1 142 ? -9.914 -43.406 -27.953 1 64.81 142 LYS B CA 1
ATOM 3620 C C . LYS B 1 142 ? -10.414 -43.906 -26.594 1 64.81 142 LYS B C 1
ATOM 3622 O O . LYS B 1 142 ? -9.727 -44.656 -25.906 1 64.81 142 LYS B O 1
ATOM 3627 N N . GLY B 1 143 ? -11.461 -43.406 -26.047 1 59.34 143 GLY B N 1
ATOM 3628 C CA . GLY B 1 143 ? -12.305 -43.719 -24.906 1 59.34 143 GLY B CA 1
ATOM 3629 C C . GLY B 1 143 ? -11.578 -43.625 -23.578 1 59.34 143 GLY B C 1
ATOM 3630 O O . GLY B 1 143 ? -11.508 -42.531 -23 1 59.34 143 GLY B O 1
ATOM 3631 N N . ARG B 1 144 ? -11 -44.812 -23.078 1 60.53 144 ARG B N 1
ATOM 3632 C CA . ARG B 1 144 ? -10.336 -44.969 -21.781 1 60.53 144 ARG B CA 1
ATOM 3633 C C . ARG B 1 144 ? -9.062 -44.125 -21.719 1 60.53 144 ARG B C 1
ATOM 3635 O O . ARG B 1 144 ? -8.727 -43.562 -20.656 1 60.53 144 ARG B O 1
ATOM 3642 N N . SER B 1 145 ? -8.539 -43.875 -22.75 1 70.88 145 SER B N 1
ATOM 3643 C CA . SER B 1 145 ? -7.242 -43.219 -22.781 1 70.88 145 SER B CA 1
ATOM 3644 C C . SER B 1 145 ? -7.402 -41.688 -22.594 1 70.88 145 SER B C 1
ATOM 3646 O O . SER B 1 145 ? -6.504 -41.031 -22.078 1 70.88 145 SER B O 1
ATOM 3648 N N . TYR B 1 146 ? -8.633 -41.219 -22.781 1 74.69 146 TYR B N 1
ATOM 3649 C CA . TYR B 1 146 ? -8.867 -39.781 -22.609 1 74.69 146 TYR B CA 1
ATOM 3650 C C . TYR B 1 146 ? -8.969 -39.406 -21.125 1 74.69 146 TYR B C 1
ATOM 3652 O O . TYR B 1 146 ? -8.492 -38.344 -20.719 1 74.69 146 TYR B O 1
ATOM 3660 N N . ARG B 1 147 ? -9.484 -40.312 -20.391 1 74.5 147 ARG B N 1
ATOM 3661 C CA . ARG B 1 147 ? -9.562 -40.094 -18.953 1 74.5 147 ARG B CA 1
ATOM 3662 C C . ARG B 1 147 ? -8.172 -40.094 -18.328 1 74.5 147 ARG B C 1
ATOM 3664 O O . ARG B 1 147 ? -7.883 -39.281 -17.453 1 74.5 147 ARG B O 1
ATOM 3671 N N . ARG B 1 148 ? -7.418 -41 -18.766 1 82.69 148 ARG B N 1
ATOM 3672 C CA . ARG B 1 148 ? -6.055 -41.062 -18.25 1 82.69 148 ARG B CA 1
ATOM 3673 C C . ARG B 1 148 ? -5.27 -39.812 -18.609 1 82.69 148 ARG B C 1
ATOM 3675 O O . ARG B 1 148 ? -4.449 -39.344 -17.812 1 82.69 148 ARG B O 1
ATOM 3682 N N . GLN B 1 149 ? -5.586 -39.219 -19.797 1 87.12 149 GLN B N 1
ATOM 3683 C CA . GLN B 1 149 ? -4.949 -37.969 -20.203 1 87.12 149 GLN B CA 1
ATOM 3684 C C . GLN B 1 149 ? -5.285 -36.844 -19.234 1 87.12 149 GLN B C 1
ATOM 3686 O O . GLN B 1 149 ? -4.402 -36.094 -18.812 1 87.12 149 GLN B O 1
ATOM 3691 N N . GLY B 1 150 ? -6.535 -36.75 -18.875 1 86.56 150 GLY B N 1
ATOM 3692 C CA . GLY B 1 150 ? -6.965 -35.719 -17.938 1 86.56 150 GLY B CA 1
ATOM 3693 C C . GLY B 1 150 ? -6.363 -35.875 -16.562 1 86.56 150 GLY B C 1
ATOM 3694 O O . GLY B 1 150 ? -6.012 -34.875 -15.914 1 86.56 150 GLY B O 1
ATOM 3695 N N . GLN B 1 151 ? -6.258 -37.062 -16.141 1 86.5 151 GLN B N 1
ATOM 3696 C CA . GLN B 1 151 ? -5.672 -37.344 -14.828 1 86.5 151 GLN B CA 1
ATOM 3697 C C . GLN B 1 151 ? -4.184 -37 -14.812 1 86.5 151 GLN B C 1
ATOM 3699 O O . GLN B 1 151 ? -3.672 -36.469 -13.82 1 86.5 151 GLN B O 1
ATOM 3704 N N . MET B 1 152 ? -3.531 -37.312 -15.922 1 91.94 152 MET B N 1
ATOM 3705 C CA . MET B 1 152 ? -2.105 -37.031 -16.016 1 91.94 152 MET B CA 1
ATOM 3706 C C . MET B 1 152 ? -1.873 -35.5 -16.031 1 91.94 152 MET B C 1
ATOM 3708 O O . MET B 1 152 ? -0.932 -35 -15.422 1 91.94 152 MET B O 1
ATOM 3712 N N . LEU B 1 153 ? -2.756 -34.781 -16.781 1 94 153 LEU B N 1
ATOM 3713 C CA . LEU B 1 153 ? -2.654 -33.312 -16.812 1 94 153 LEU B CA 1
ATOM 3714 C C . LEU B 1 153 ? -2.867 -32.719 -15.422 1 94 153 LEU B C 1
ATOM 3716 O O . LEU B 1 153 ? -2.176 -31.797 -15.031 1 94 153 LEU B O 1
ATOM 3720 N N . THR B 1 154 ? -3.768 -33.312 -14.688 1 92.38 154 THR B N 1
ATOM 3721 C CA . THR B 1 154 ? -4.043 -32.844 -13.328 1 92.38 154 THR B CA 1
ATOM 3722 C C . THR B 1 154 ? -2.861 -33.156 -12.406 1 92.38 154 THR B C 1
ATOM 3724 O O . THR B 1 154 ? -2.512 -32.312 -11.555 1 92.38 154 THR B O 1
ATOM 3727 N N . LEU B 1 155 ? -2.291 -34.281 -12.609 1 93.44 155 LEU B N 1
ATOM 3728 C CA . LEU B 1 155 ? -1.135 -34.656 -11.805 1 93.44 155 LEU B CA 1
ATOM 3729 C C . LEU B 1 155 ? 0.031 -33.688 -12.055 1 93.44 155 LEU B C 1
ATOM 3731 O O . LEU B 1 155 ? 0.701 -33.25 -11.109 1 93.44 155 LEU B O 1
ATOM 3735 N N . VAL B 1 156 ? 0.272 -33.312 -13.312 1 96.19 156 VAL B N 1
ATOM 3736 C CA . VAL B 1 156 ? 1.347 -32.406 -13.664 1 96.19 156 VAL B CA 1
ATOM 3737 C C . VAL B 1 156 ? 1.1 -31.031 -13.008 1 96.19 156 VAL B C 1
ATOM 3739 O O . VAL B 1 156 ? 2.031 -30.406 -12.508 1 96.19 156 VAL B O 1
ATOM 3742 N N . GLU B 1 157 ? -0.143 -30.656 -12.969 1 95.19 157 GLU B N 1
ATOM 3743 C CA . GLU B 1 157 ? -0.468 -29.359 -12.375 1 95.19 157 GLU B CA 1
ATOM 3744 C C . GLU B 1 157 ? -0.242 -29.375 -10.859 1 95.19 157 GLU B C 1
ATOM 3746 O O . GLU B 1 157 ? 0.267 -28.406 -10.297 1 95.19 157 GLU B O 1
ATOM 3751 N N . TYR B 1 158 ? -0.586 -30.438 -10.227 1 94.75 158 TYR B N 1
ATOM 3752 C CA . TYR B 1 158 ? -0.4 -30.484 -8.781 1 94.75 158 TYR B CA 1
ATOM 3753 C C . TYR B 1 158 ? 1.077 -30.609 -8.422 1 94.75 158 TYR B C 1
ATOM 3755 O O . TYR B 1 158 ? 1.521 -30.078 -7.398 1 94.75 158 TYR B O 1
ATOM 3763 N N . PHE B 1 159 ? 1.79 -31.297 -9.281 1 96.31 159 PHE B N 1
ATOM 3764 C CA . PHE B 1 159 ? 3.236 -31.297 -9.094 1 96.31 159 PHE B CA 1
ATOM 3765 C C . PHE B 1 159 ? 3.809 -29.906 -9.266 1 96.31 159 PHE B C 1
ATOM 3767 O O . PHE B 1 159 ? 4.691 -29.484 -8.516 1 96.31 159 PHE B O 1
ATOM 3774 N N . LEU B 1 160 ? 3.293 -29.219 -10.234 1 96.38 160 LEU B N 1
ATOM 3775 C CA . LEU B 1 160 ? 3.717 -27.844 -10.477 1 96.38 160 LEU B CA 1
ATOM 3776 C C . LEU B 1 160 ? 3.396 -26.953 -9.281 1 96.38 160 LEU B C 1
ATOM 3778 O O . LEU B 1 160 ? 4.234 -26.156 -8.859 1 96.38 160 LEU B O 1
ATOM 3782 N N . LEU B 1 161 ? 2.207 -27.094 -8.727 1 94.38 161 LEU B N 1
ATOM 3783 C CA . LEU B 1 161 ? 1.789 -26.281 -7.59 1 94.38 161 LEU B CA 1
ATOM 3784 C C . LEU B 1 161 ? 2.701 -26.531 -6.391 1 94.38 161 LEU B C 1
ATOM 3786 O O . LEU B 1 161 ? 3.031 -25.594 -5.66 1 94.38 161 LEU B O 1
ATOM 3790 N N . LEU B 1 162 ? 3.086 -27.734 -6.25 1 95.12 162 LEU B N 1
ATOM 3791 C CA . LEU B 1 162 ? 4.004 -28.078 -5.164 1 95.12 162 LEU B CA 1
ATOM 3792 C C . LEU B 1 162 ? 5.367 -27.438 -5.391 1 95.12 162 LEU B C 1
ATOM 3794 O O . LEU B 1 162 ? 5.926 -26.812 -4.48 1 95.12 162 LEU B O 1
ATOM 3798 N N . TYR B 1 163 ? 5.891 -27.531 -6.551 1 96.06 163 TYR B N 1
ATOM 3799 C CA . TYR B 1 163 ? 7.195 -26.969 -6.863 1 96.06 163 TYR B CA 1
ATOM 3800 C C . TYR B 1 163 ? 7.164 -25.453 -6.746 1 96.06 163 TYR B C 1
ATOM 3802 O O . TYR B 1 163 ? 8.117 -24.844 -6.242 1 96.06 163 TYR B O 1
ATOM 3810 N N . ARG B 1 164 ? 6.086 -24.828 -7.207 1 95.12 164 ARG B N 1
ATOM 3811 C CA . ARG B 1 164 ? 5.926 -23.375 -7.129 1 95.12 164 ARG B CA 1
ATOM 3812 C C . ARG B 1 164 ? 5.926 -22.906 -5.676 1 95.12 164 ARG B C 1
ATOM 3814 O O . ARG B 1 164 ? 6.367 -21.797 -5.383 1 95.12 164 ARG B O 1
ATOM 3821 N N . ALA B 1 165 ? 5.41 -23.734 -4.812 1 93.31 165 ALA B N 1
ATOM 3822 C CA . ALA B 1 165 ? 5.352 -23.375 -3.396 1 93.31 165 ALA B CA 1
ATOM 3823 C C . ALA B 1 165 ? 6.742 -23.391 -2.771 1 93.31 165 ALA B C 1
ATOM 3825 O O . ALA B 1 165 ? 7 -22.672 -1.803 1 93.31 165 ALA B O 1
ATOM 3826 N N . LEU B 1 166 ? 7.656 -24.078 -3.338 1 94.75 166 LEU B N 1
ATOM 3827 C CA . LEU B 1 166 ? 8.992 -24.234 -2.77 1 94.75 166 LEU B CA 1
ATOM 3828 C C . LEU B 1 166 ? 9.953 -23.219 -3.355 1 94.75 166 LEU B C 1
ATOM 3830 O O . LEU B 1 166 ? 10.945 -22.859 -2.719 1 94.75 166 LEU B O 1
ATOM 3834 N N . LEU B 1 167 ? 9.641 -22.688 -4.449 1 94.19 167 LEU B N 1
ATOM 3835 C CA . LEU B 1 167 ? 10.57 -21.859 -5.227 1 94.19 167 LEU B CA 1
ATOM 3836 C C . LEU B 1 167 ? 10.938 -20.594 -4.469 1 94.19 167 LEU B C 1
ATOM 3838 O O . LEU B 1 167 ? 12.109 -20.203 -4.438 1 94.19 167 LEU B O 1
ATOM 3842 N N . PRO B 1 168 ? 9.977 -19.922 -3.787 1 94.62 168 PRO B N 1
ATOM 3843 C CA . PRO B 1 168 ? 10.328 -18.672 -3.123 1 94.62 168 PRO B CA 1
ATOM 3844 C C . PRO B 1 168 ? 11.117 -18.891 -1.829 1 94.62 168 PRO B C 1
ATOM 3846 O O . PRO B 1 168 ? 11.727 -17.953 -1.313 1 94.62 168 PRO B O 1
ATOM 3849 N N . ALA B 1 169 ? 11.188 -20.047 -1.302 1 94.44 169 ALA B N 1
ATOM 3850 C CA . ALA B 1 169 ? 11.688 -20.328 0.042 1 94.44 169 ALA B CA 1
ATOM 3851 C C . ALA B 1 169 ? 13.164 -19.984 0.16 1 94.44 169 ALA B C 1
ATOM 3853 O O . ALA B 1 169 ? 13.578 -19.297 1.098 1 94.44 169 ALA B O 1
ATOM 3854 N N . PRO B 1 170 ? 14 -20.344 -0.826 1 94.38 170 PRO B N 1
ATOM 3855 C CA . PRO B 1 170 ? 15.422 -20.031 -0.675 1 94.38 170 PRO B CA 1
ATOM 3856 C C . PRO B 1 170 ? 15.695 -18.531 -0.762 1 94.38 170 PRO B C 1
ATOM 3858 O O . PRO B 1 170 ? 16.594 -18.016 -0.095 1 94.38 170 PRO B O 1
ATOM 3861 N N . VAL B 1 171 ? 14.938 -17.875 -1.529 1 94.25 171 VAL B N 1
ATOM 3862 C CA . VAL B 1 171 ? 15.141 -16.438 -1.706 1 94.25 171 VAL B CA 1
ATOM 3863 C C . VAL B 1 171 ? 14.734 -15.695 -0.433 1 94.25 171 VAL B C 1
ATOM 3865 O O . VAL B 1 171 ? 15.5 -14.883 0.084 1 94.25 171 VAL B O 1
ATOM 3868 N N . TRP B 1 172 ? 13.547 -16.062 0.135 1 93.5 172 TRP B N 1
ATOM 3869 C CA . TRP B 1 172 ? 13.07 -15.406 1.346 1 93.5 172 TRP B CA 1
ATOM 3870 C C . TRP B 1 172 ? 13.883 -15.852 2.561 1 93.5 172 TRP B C 1
ATOM 3872 O O . TRP B 1 172 ? 14.078 -15.07 3.5 1 93.5 172 TRP B O 1
ATOM 3882 N N . TYR B 1 173 ? 14.352 -17.094 2.494 1 93.5 173 TYR B N 1
ATOM 3883 C CA . TYR B 1 173 ? 15.234 -17.562 3.559 1 93.5 173 TYR B CA 1
ATOM 3884 C C . TYR B 1 173 ? 16.484 -16.688 3.662 1 93.5 173 TYR B C 1
ATOM 3886 O O . TYR B 1 173 ? 16.844 -16.25 4.754 1 93.5 173 TYR B O 1
ATOM 3894 N N . ARG B 1 174 ? 17.094 -16.375 2.58 1 92.56 174 ARG B N 1
ATOM 3895 C CA . ARG B 1 174 ? 18.281 -15.531 2.562 1 92.56 174 ARG B CA 1
ATOM 3896 C C . ARG B 1 174 ? 17.938 -14.094 2.934 1 92.56 174 ARG B C 1
ATOM 3898 O O . ARG B 1 174 ? 18.719 -13.414 3.6 1 92.56 174 ARG B O 1
ATOM 3905 N N . PHE B 1 175 ? 16.75 -13.672 2.551 1 92.88 175 PHE B N 1
ATOM 3906 C CA . PHE B 1 175 ? 16.312 -12.312 2.818 1 92.88 175 PHE B CA 1
ATOM 3907 C C . PHE B 1 175 ? 16.125 -12.086 4.312 1 92.88 175 PHE B C 1
ATOM 3909 O O . PHE B 1 175 ? 16.547 -11.07 4.859 1 92.88 175 PHE B O 1
ATOM 3916 N N . PHE B 1 176 ? 15.531 -13.055 4.988 1 92 176 PHE B N 1
ATOM 3917 C CA . PHE B 1 176 ? 15.211 -12.898 6.402 1 92 176 PHE B CA 1
ATOM 3918 C C . PHE B 1 176 ? 16.438 -13.164 7.266 1 92 176 PHE B C 1
ATOM 3920 O O . PHE B 1 176 ? 16.516 -12.703 8.406 1 92 176 PHE B O 1
ATOM 3927 N N . LEU B 1 177 ? 17.391 -13.852 6.719 1 89.88 177 LEU B N 1
ATOM 3928 C CA . LEU B 1 177 ? 18.594 -14.172 7.492 1 89.88 177 LEU B CA 1
ATOM 3929 C C . LEU B 1 177 ? 19.547 -12.977 7.535 1 89.88 177 LEU B C 1
ATOM 3931 O O . LEU B 1 177 ? 20.609 -13.062 8.141 1 89.88 177 LEU B O 1
ATOM 3935 N N . ASN B 1 178 ? 19.078 -11.852 7.258 1 85.88 178 ASN B N 1
ATOM 3936 C CA . ASN B 1 178 ? 19.891 -10.648 7.324 1 85.88 178 ASN B CA 1
ATOM 3937 C C . ASN B 1 178 ? 20.266 -10.297 8.766 1 85.88 178 ASN B C 1
ATOM 3939 O O . ASN B 1 178 ? 19.406 -9.922 9.555 1 85.88 178 ASN B O 1
ATOM 3943 N N . LYS B 1 179 ? 21.516 -10.367 9.109 1 85.25 179 LYS B N 1
ATOM 3944 C CA . LYS B 1 179 ? 22.016 -10.18 10.469 1 85.25 179 LYS B CA 1
ATOM 3945 C C . LYS B 1 179 ? 22.141 -8.695 10.812 1 85.25 179 LYS B C 1
ATOM 3947 O O . LYS B 1 179 ? 22.375 -8.336 11.969 1 85.25 179 LYS B O 1
ATOM 3952 N N . GLU B 1 180 ? 21.938 -7.883 9.828 1 83.62 180 GLU B N 1
ATOM 3953 C CA . GLU B 1 180 ? 22.062 -6.449 10.078 1 83.62 180 GLU B CA 1
ATOM 3954 C C . GLU B 1 180 ? 21.031 -5.969 11.086 1 83.62 180 GLU B C 1
ATOM 3956 O O . GLU B 1 180 ? 21.266 -4.988 11.805 1 83.62 180 GLU B O 1
ATOM 3961 N N . TYR B 1 181 ? 20.016 -6.707 11.297 1 81.44 181 TYR B N 1
ATOM 3962 C CA . TYR B 1 181 ? 18.938 -6.281 12.195 1 81.44 181 TYR B CA 1
ATOM 3963 C C . TYR B 1 181 ? 19.062 -6.965 13.547 1 81.44 181 TYR B C 1
ATOM 3965 O O . TYR B 1 181 ? 18.219 -6.75 14.43 1 81.44 181 TYR B O 1
ATOM 3973 N N . GLY B 1 182 ? 19.969 -7.805 13.805 1 88.31 182 GLY B N 1
ATOM 3974 C CA . GLY B 1 182 ? 20.141 -8.586 15.023 1 88.31 182 GLY B CA 1
ATOM 3975 C C . GLY B 1 182 ? 20.047 -10.078 14.789 1 88.31 182 GLY B C 1
ATOM 3976 O O . GLY B 1 182 ? 19.188 -10.539 14.047 1 88.31 182 GLY B O 1
ATOM 3977 N N . SER B 1 183 ? 20.922 -10.742 15.414 1 90.69 183 SER B N 1
ATOM 3978 C CA . SER B 1 183 ? 20.984 -12.188 15.219 1 90.69 183 SER B CA 1
ATOM 3979 C C . SER B 1 183 ? 19.734 -12.875 15.766 1 90.69 183 SER B C 1
ATOM 3981 O O . SER B 1 183 ? 19.172 -13.773 15.125 1 90.69 183 SER B O 1
ATOM 3983 N N . LEU B 1 184 ? 19.281 -12.383 16.828 1 92.56 184 LEU B N 1
ATOM 3984 C CA . LEU B 1 184 ? 18.109 -12.992 17.422 1 92.56 184 LEU B CA 1
ATOM 3985 C C . LEU B 1 184 ? 16.859 -12.688 16.609 1 92.56 184 LEU B C 1
ATOM 3987 O O . LEU B 1 184 ? 16.047 -13.586 16.344 1 92.56 184 LEU B O 1
ATOM 3991 N N . PHE B 1 185 ? 16.734 -11.477 16.234 1 92.44 185 PHE B N 1
ATOM 3992 C CA . PHE B 1 185 ? 15.578 -11.07 15.43 1 92.44 185 PHE B CA 1
ATOM 3993 C C . PHE B 1 185 ? 15.555 -11.805 14.094 1 92.44 185 PHE B C 1
ATOM 3995 O O . PHE B 1 185 ? 14.508 -12.289 13.664 1 92.44 185 PHE B O 1
ATOM 4002 N N . SER B 1 186 ? 16.688 -11.898 13.5 1 92.56 186 SER B N 1
ATOM 4003 C CA . SER B 1 186 ? 16.781 -12.578 12.219 1 92.56 186 SER B CA 1
ATOM 4004 C C . SER B 1 186 ? 16.438 -14.062 12.352 1 92.56 186 SER B C 1
ATOM 4006 O O . SER B 1 186 ? 15.734 -14.617 11.508 1 92.56 186 SER B O 1
ATOM 4008 N N . SER B 1 187 ? 16.891 -14.711 13.398 1 94.25 187 SER B N 1
ATOM 4009 C CA . SER B 1 187 ? 16.625 -16.125 13.617 1 94.25 187 SER B CA 1
ATOM 4010 C C . SER B 1 187 ? 15.141 -16.375 13.898 1 94.25 187 SER B C 1
ATOM 4012 O O . SER B 1 187 ? 14.555 -17.344 13.414 1 94.25 187 SER B O 1
ATOM 4014 N N . LEU B 1 188 ? 14.562 -15.453 14.602 1 93.94 188 LEU B N 1
ATOM 4015 C CA . LEU B 1 188 ? 13.156 -15.594 14.938 1 93.94 188 LEU B CA 1
ATOM 4016 C C . LEU B 1 188 ? 12.273 -15.406 13.711 1 93.94 188 LEU B C 1
ATOM 4018 O O . LEU B 1 188 ? 11.359 -16.188 13.477 1 93.94 188 LEU B O 1
ATOM 4022 N N . THR B 1 189 ? 12.602 -14.375 12.945 1 93.94 189 THR B N 1
ATOM 4023 C CA . THR B 1 189 ? 11.82 -14.109 11.75 1 93.94 189 THR B CA 1
ATOM 4024 C C . THR B 1 189 ? 11.977 -15.242 10.734 1 93.94 189 THR B C 1
ATOM 4026 O O . THR B 1 189 ? 11 -15.656 10.102 1 93.94 189 THR B O 1
ATOM 4029 N N . THR B 1 190 ? 13.203 -15.773 10.602 1 94.38 190 THR B N 1
ATOM 4030 C CA . THR B 1 190 ? 13.438 -16.891 9.703 1 94.38 190 THR B CA 1
ATOM 4031 C C . THR B 1 190 ? 12.688 -18.141 10.172 1 94.38 190 THR B C 1
ATOM 4033 O O . THR B 1 190 ? 12.094 -18.859 9.367 1 94.38 190 THR B O 1
ATOM 4036 N N . GLY B 1 191 ? 12.656 -18.344 11.438 1 95 191 GLY B N 1
ATOM 4037 C CA . GLY B 1 191 ? 11.93 -19.484 11.992 1 95 191 GLY B CA 1
ATOM 4038 C C . GLY B 1 191 ? 10.43 -19.391 11.773 1 95 191 GLY B C 1
ATOM 4039 O O . GLY B 1 191 ? 9.797 -20.391 11.422 1 95 191 GLY B O 1
ATOM 4040 N N . LEU B 1 192 ? 9.914 -18.266 11.945 1 94 192 LEU B N 1
ATOM 4041 C CA . LEU B 1 192 ? 8.492 -18.062 11.719 1 94 192 LEU B CA 1
ATOM 4042 C C . LEU B 1 192 ? 8.141 -18.266 10.242 1 94 192 LEU B C 1
ATOM 4044 O O . LEU B 1 192 ? 7.121 -18.875 9.922 1 94 192 LEU B O 1
ATOM 4048 N N . TYR B 1 193 ? 9.031 -17.719 9.391 1 94.94 193 TYR B N 1
ATOM 4049 C CA . TYR B 1 193 ? 8.812 -17.891 7.965 1 94.94 193 TYR B CA 1
ATOM 4050 C C . TYR B 1 193 ? 8.805 -19.375 7.598 1 94.94 193 TYR B C 1
ATOM 4052 O O . TYR B 1 193 ? 7.922 -19.844 6.879 1 94.94 193 TYR B O 1
ATOM 4060 N N . LEU B 1 194 ? 9.766 -20.109 8.133 1 94.62 194 LEU B N 1
ATOM 4061 C CA . LEU B 1 194 ? 9.883 -21.531 7.816 1 94.62 194 LEU B CA 1
ATOM 4062 C C . LEU B 1 194 ? 8.688 -22.312 8.359 1 94.62 194 LEU B C 1
ATOM 4064 O O . LEU B 1 194 ? 8.227 -23.266 7.727 1 94.62 194 LEU B O 1
ATOM 4068 N N . THR B 1 195 ? 8.148 -21.922 9.453 1 94.25 195 THR B N 1
ATOM 4069 C CA . THR B 1 195 ? 6.973 -22.594 10.008 1 94.25 195 THR B CA 1
ATOM 4070 C C . THR B 1 195 ? 5.75 -22.375 9.125 1 94.25 195 THR B C 1
ATOM 4072 O O . THR B 1 195 ? 5.016 -23.312 8.828 1 94.25 195 THR B O 1
ATOM 4075 N N . PHE B 1 196 ? 5.582 -21.156 8.688 1 91.56 196 PHE B N 1
ATOM 4076 C CA . PHE B 1 196 ? 4.461 -20.859 7.805 1 91.56 196 PHE B CA 1
ATOM 4077 C C . PHE B 1 196 ? 4.613 -21.578 6.473 1 91.56 196 PHE B C 1
ATOM 4079 O O . PHE B 1 196 ? 3.637 -22.094 5.918 1 91.56 196 PHE B O 1
ATOM 4086 N N . LYS B 1 197 ? 5.816 -21.594 5.996 1 92.5 197 LYS B N 1
ATOM 4087 C CA . LYS B 1 197 ? 6.078 -22.266 4.723 1 92.5 197 LYS B CA 1
ATOM 4088 C C . LYS B 1 197 ? 5.84 -23.766 4.828 1 92.5 197 LYS B C 1
ATOM 4090 O O . LYS B 1 197 ? 5.297 -24.375 3.906 1 92.5 197 LYS B O 1
ATOM 4095 N N . LEU B 1 198 ? 6.18 -24.328 5.93 1 93.25 198 LEU B N 1
ATOM 4096 C CA . LEU B 1 198 ? 5.988 -25.766 6.137 1 93.25 198 LEU B CA 1
ATOM 4097 C C . LEU B 1 198 ? 4.508 -26.125 6.105 1 93.25 198 LEU B C 1
ATOM 4099 O O . LEU B 1 198 ? 4.117 -27.109 5.473 1 93.25 198 LEU B O 1
ATOM 4103 N N . THR B 1 199 ? 3.719 -25.312 6.645 1 90.62 199 THR B N 1
ATOM 4104 C CA . THR B 1 199 ? 2.281 -25.562 6.652 1 90.62 199 THR B CA 1
ATOM 4105 C C . THR B 1 199 ? 1.718 -25.5 5.234 1 90.62 199 THR B C 1
ATOM 4107 O O . THR B 1 199 ? 0.918 -26.359 4.844 1 90.62 199 THR B O 1
ATOM 4110 N N . SER B 1 200 ? 2.199 -24.562 4.484 1 90.19 200 SER B N 1
ATOM 4111 C CA . SER B 1 200 ? 1.729 -24.406 3.111 1 90.19 200 SER B CA 1
ATOM 4112 C C . SER B 1 200 ? 2.207 -25.562 2.234 1 90.19 200 SER B C 1
ATOM 4114 O O . SER B 1 200 ? 1.449 -26.078 1.411 1 90.19 200 SER B O 1
ATOM 4116 N N . VAL B 1 201 ? 3.424 -26.047 2.467 1 93.44 201 VAL B N 1
ATOM 4117 C CA . VAL B 1 201 ? 4.016 -27.109 1.658 1 93.44 201 VAL B CA 1
ATOM 4118 C C . VAL B 1 201 ? 3.34 -28.438 1.978 1 93.44 201 VAL B C 1
ATOM 4120 O O . VAL B 1 201 ? 3.119 -29.266 1.085 1 93.44 201 VAL B O 1
ATOM 4123 N N . VAL B 1 202 ? 2.92 -28.656 3.174 1 94.06 202 VAL B N 1
ATOM 4124 C CA . VAL B 1 202 ? 2.26 -29.891 3.568 1 94.06 202 VAL B CA 1
ATOM 4125 C C . VAL B 1 202 ? 0.918 -30.016 2.85 1 94.06 202 VAL B C 1
ATOM 4127 O O . VAL B 1 202 ? 0.57 -31.078 2.352 1 94.06 202 VAL B O 1
ATOM 4130 N N . GLU B 1 203 ? 0.237 -28.906 2.777 1 90.31 203 GLU B N 1
ATOM 4131 C CA . GLU B 1 203 ? -1.043 -28.906 2.078 1 90.31 203 GLU B CA 1
ATOM 4132 C C . GLU B 1 203 ? -0.865 -29.25 0.602 1 90.31 203 GLU B C 1
ATOM 4134 O O . GLU B 1 203 ? -1.658 -30.016 0.037 1 90.31 203 GLU B O 1
ATOM 4139 N N . LYS B 1 204 ? 0.151 -28.75 0.027 1 93.38 204 LYS B N 1
ATOM 4140 C CA . LYS B 1 204 ? 0.395 -29.016 -1.389 1 93.38 204 LYS B CA 1
ATOM 4141 C C . LYS B 1 204 ? 0.863 -30.453 -1.61 1 93.38 204 LYS B C 1
ATOM 4143 O O . LYS B 1 204 ? 0.539 -31.062 -2.629 1 93.38 204 LYS B O 1
ATOM 4148 N N . ILE B 1 205 ? 1.618 -30.953 -0.701 1 95.62 205 ILE B N 1
ATOM 4149 C CA . ILE B 1 205 ? 2.068 -32.344 -0.768 1 95.62 205 ILE B CA 1
ATOM 4150 C C . ILE B 1 205 ? 0.867 -33.281 -0.683 1 95.62 205 ILE B C 1
ATOM 4152 O O . ILE B 1 205 ? 0.762 -34.25 -1.454 1 95.62 205 ILE B O 1
ATOM 4156 N N . GLN B 1 206 ? -0.054 -32.969 0.136 1 93.25 206 GLN B N 1
ATOM 4157 C CA . GLN B 1 206 ? -1.259 -33.781 0.275 1 93.25 206 GLN B CA 1
ATOM 4158 C C . GLN B 1 206 ? -2.082 -33.781 -1.01 1 93.25 206 GLN B C 1
ATOM 4160 O O . GLN B 1 206 ? -2.555 -34.812 -1.461 1 93.25 206 GLN B O 1
ATOM 4165 N N . SER B 1 207 ? -2.191 -32.562 -1.491 1 91.62 207 SER B N 1
ATOM 4166 C CA . SER B 1 207 ? -2.939 -32.469 -2.738 1 91.62 207 SER B CA 1
ATOM 4167 C C . SER B 1 207 ? -2.27 -33.25 -3.859 1 91.62 207 SER B C 1
ATOM 4169 O O . SER B 1 207 ? -2.949 -33.844 -4.691 1 91.62 207 SER B O 1
ATOM 4171 N N . PHE B 1 208 ? -1.004 -33.25 -3.9 1 94.12 208 PHE B N 1
ATOM 4172 C CA . PHE B 1 208 ? -0.247 -33.969 -4.906 1 94.12 208 PHE B CA 1
ATOM 4173 C C . PHE B 1 208 ? -0.45 -35.469 -4.738 1 94.12 208 PHE B C 1
ATOM 4175 O O . PHE B 1 208 ? -0.716 -36.188 -5.715 1 94.12 208 PHE B O 1
ATOM 4182 N N . PHE B 1 209 ? -0.426 -36 -3.584 1 92.38 209 PHE B N 1
ATOM 4183 C CA . PHE B 1 209 ? -0.577 -37.406 -3.34 1 92.38 209 PHE B CA 1
ATOM 4184 C C . PHE B 1 209 ? -2.014 -37.875 -3.586 1 92.38 209 PHE B C 1
ATOM 4186 O O . PHE B 1 209 ? -2.254 -38.969 -4.051 1 92.38 209 PHE B O 1
ATOM 4193 N N . THR B 1 210 ? -2.908 -37 -3.322 1 87.19 210 THR B N 1
ATOM 4194 C CA . THR B 1 210 ? -4.297 -37.312 -3.645 1 87.19 210 THR B CA 1
ATOM 4195 C C . THR B 1 210 ? -4.477 -37.469 -5.152 1 87.19 210 THR B C 1
ATOM 4197 O O . THR B 1 210 ? -5.172 -38.375 -5.605 1 87.19 210 THR B O 1
ATOM 4200 N N . SER B 1 211 ? -3.838 -36.594 -5.844 1 90.12 211 SER B N 1
ATOM 4201 C CA . SER B 1 211 ? -3.916 -36.719 -7.297 1 90.12 211 SER B CA 1
ATOM 4202 C C . SER B 1 211 ? -3.199 -37.969 -7.801 1 90.12 211 SER B C 1
ATOM 4204 O O . SER B 1 211 ? -3.637 -38.594 -8.766 1 90.12 211 SER B O 1
ATOM 4206 N N . LEU B 1 212 ? -2.104 -38.375 -7.195 1 89.19 212 LEU B N 1
ATOM 4207 C CA . LEU B 1 212 ? -1.353 -39.562 -7.547 1 89.19 212 LEU B CA 1
ATOM 4208 C C . LEU B 1 212 ? -2.172 -40.812 -7.266 1 89.19 212 LEU B C 1
ATOM 4210 O O . LEU B 1 212 ? -2.199 -41.75 -8.078 1 89.19 212 LEU B O 1
ATOM 4214 N N . ARG B 1 213 ? -2.893 -40.844 -6.191 1 84.44 213 ARG B N 1
ATOM 4215 C CA . ARG B 1 213 ? -3.742 -41.969 -5.82 1 84.44 213 ARG B CA 1
ATOM 4216 C C . ARG B 1 213 ? -4.91 -42.094 -6.793 1 84.44 213 ARG B C 1
ATOM 4218 O O . ARG B 1 213 ? -5.32 -43.219 -7.113 1 84.44 213 ARG B O 1
ATOM 4225 N N . ALA B 1 214 ? -5.297 -40.906 -7.215 1 77.38 214 ALA B N 1
ATOM 4226 C CA . ALA B 1 214 ? -6.391 -40.938 -8.188 1 77.38 214 ALA B CA 1
ATOM 4227 C C . ALA B 1 214 ? -5.949 -41.562 -9.5 1 77.38 214 ALA B C 1
ATOM 4229 O O . ALA B 1 214 ? -6.758 -42.188 -10.203 1 77.38 214 ALA B O 1
ATOM 4230 N N . LEU B 1 215 ? -4.738 -41.469 -9.852 1 79.31 215 LEU B N 1
ATOM 4231 C CA . LEU B 1 215 ? -4.191 -42.031 -11.078 1 79.31 215 LEU B CA 1
ATOM 4232 C C . LEU B 1 215 ? -3.996 -43.531 -10.93 1 79.31 215 LEU B C 1
ATOM 4234 O O . LEU B 1 215 ? -4.207 -44.281 -11.883 1 79.31 215 LEU B O 1
ATOM 4238 N N . SER B 1 216 ? -3.477 -44.094 -9.75 1 74.81 216 SER B N 1
ATOM 4239 C CA . SER B 1 216 ? -3.139 -45.5 -9.531 1 74.81 216 SER B CA 1
ATOM 4240 C C . SER B 1 216 ? -4.391 -46.344 -9.406 1 74.81 216 SER B C 1
ATOM 4242 O O . SER B 1 216 ? -4.375 -47.531 -9.75 1 74.81 216 SER B O 1
ATOM 4244 N N . HIS B 1 217 ? -5.363 -45.906 -8.594 1 61.16 217 HIS B N 1
ATOM 4245 C CA . HIS B 1 217 ? -6.52 -46.75 -8.367 1 61.16 217 HIS B CA 1
ATOM 4246 C C . HIS B 1 217 ? -7.316 -46.938 -9.656 1 61.16 217 HIS B C 1
ATOM 4248 O O . HIS B 1 217 ? -7.738 -45.969 -10.289 1 61.16 217 HIS B O 1
ATOM 4254 N N . LYS B 1 218 ? -6.926 -47.969 -10.422 1 55.12 218 LYS B N 1
ATOM 4255 C CA . LYS B 1 218 ? -7.711 -48.469 -11.539 1 55.12 218 LYS B CA 1
ATOM 4256 C C . LYS B 1 218 ? -9.203 -48.219 -11.32 1 55.12 218 LYS B C 1
ATOM 4258 O O . LYS B 1 218 ? -9.984 -48.25 -12.273 1 55.12 218 LYS B O 1
ATOM 4263 N N . ASP B 1 219 ? -9.664 -48.344 -10.016 1 51.41 219 ASP B N 1
ATOM 4264 C CA . ASP B 1 219 ? -11.102 -48.281 -9.734 1 51.41 219 ASP B CA 1
ATOM 4265 C C . ASP B 1 219 ? -11.617 -46.844 -9.867 1 51.41 219 ASP B C 1
ATOM 4267 O O . ASP B 1 219 ? -10.906 -45.906 -9.57 1 51.41 219 ASP B O 1
ATOM 4271 N N . PHE B 1 220 ? -12.5 -46.688 -10.773 1 54.75 220 PHE B N 1
ATOM 4272 C CA . PHE B 1 220 ? -13.227 -45.469 -11.117 1 54.75 220 PHE B CA 1
ATOM 4273 C C . PHE B 1 220 ? -13.477 -44.625 -9.867 1 54.75 220 PHE B C 1
ATOM 4275 O O . PHE B 1 220 ? -13.766 -45.156 -8.797 1 54.75 220 PHE B O 1
ATOM 4282 N N . HIS B 1 221 ? -12.938 -43.438 -9.844 1 56.22 221 HIS B N 1
ATOM 4283 C CA . HIS B 1 221 ? -13.102 -42.406 -8.805 1 56.22 221 HIS B CA 1
ATOM 4284 C C . HIS B 1 221 ? -14.477 -42.5 -8.156 1 56.22 221 HIS B C 1
ATOM 4286 O O . HIS B 1 221 ? -14.633 -42.188 -6.98 1 56.22 221 HIS B O 1
ATOM 4292 N N . TYR B 1 222 ? -15.398 -43.062 -8.914 1 61.94 222 TYR B N 1
ATOM 4293 C CA . TYR B 1 222 ? -16.766 -42.969 -8.422 1 61.94 222 TYR B CA 1
ATOM 4294 C C . TYR B 1 222 ? -17.312 -44.375 -8.094 1 61.94 222 TYR B C 1
ATOM 4296 O O . TYR B 1 222 ? -18.422 -44.5 -7.555 1 61.94 222 TYR B O 1
ATOM 4304 N N . GLY B 1 223 ? -16.547 -45.5 -8.414 1 67.62 223 GLY B N 1
ATOM 4305 C CA . GLY B 1 223 ? -17.078 -46.844 -8.219 1 67.62 223 GLY B CA 1
ATOM 4306 C C . GLY B 1 223 ? -16.141 -47.938 -8.734 1 67.62 223 GLY B C 1
ATOM 4307 O O . GLY B 1 223 ? -14.938 -47.719 -8.875 1 67.62 223 GLY B O 1
ATOM 4308 N N . SER B 1 224 ? -16.641 -49.156 -8.672 1 74.88 224 SER B N 1
ATOM 4309 C CA . SER B 1 224 ? -15.93 -50.312 -9.172 1 74.88 224 SER B CA 1
ATOM 4310 C C . SER B 1 224 ? -16.609 -50.906 -10.406 1 74.88 224 SER B C 1
ATOM 4312 O O . SER B 1 224 ? -17.766 -50.594 -10.68 1 74.88 224 SER B O 1
ATOM 4314 N N . TYR B 1 225 ? -15.711 -51.469 -11.227 1 79.56 225 TYR B N 1
ATOM 4315 C CA . TYR B 1 225 ? -16.297 -52.156 -12.367 1 79.56 225 TYR B CA 1
ATOM 4316 C C . TYR B 1 225 ? -17.328 -53.188 -11.914 1 79.56 225 TYR B C 1
ATOM 4318 O O . TYR B 1 225 ? -17.078 -53.969 -10.992 1 79.56 225 TYR B O 1
ATOM 4326 N N . ALA B 1 226 ? -18.484 -53.156 -12.492 1 85.12 226 ALA B N 1
ATOM 4327 C CA . ALA B 1 226 ? -19.578 -54.031 -12.109 1 85.12 226 ALA B CA 1
ATOM 4328 C C . ALA B 1 226 ? -19.375 -55.438 -12.656 1 85.12 226 ALA B C 1
ATOM 4330 O O . ALA B 1 226 ? -18.844 -55.625 -13.75 1 85.12 226 ALA B O 1
ATOM 4331 N N . THR B 1 227 ? -19.719 -56.438 -11.828 1 86.12 227 THR B N 1
ATOM 4332 C CA . THR B 1 227 ? -19.719 -57.844 -12.266 1 86.12 227 THR B CA 1
ATOM 4333 C C . THR B 1 227 ? -20.953 -58.156 -13.109 1 86.12 227 THR B C 1
ATOM 4335 O O . THR B 1 227 ? -21.922 -57.375 -13.094 1 86.12 227 THR B O 1
ATOM 4338 N N . SER B 1 228 ? -20.844 -59.312 -13.875 1 87.62 228 SER B N 1
ATOM 4339 C CA . SER B 1 228 ? -21.953 -59.719 -14.727 1 87.62 228 SER B CA 1
ATOM 4340 C C . SER B 1 228 ? -23.234 -59.938 -13.914 1 87.62 228 SER B C 1
ATOM 4342 O O . SER B 1 228 ? -24.328 -59.625 -14.375 1 87.62 228 SER B O 1
ATOM 4344 N N . GLU B 1 229 ? -23.078 -60.344 -12.727 1 89.19 229 GLU B N 1
ATOM 4345 C CA . GLU B 1 229 ? -24.219 -60.594 -11.859 1 89.19 229 GLU B CA 1
ATOM 4346 C C . GLU B 1 229 ? -24.875 -59.281 -11.422 1 89.19 229 GLU B C 1
ATOM 4348 O O . GLU B 1 229 ? -26.094 -59.188 -11.375 1 89.19 229 GLU B O 1
ATOM 4353 N N . GLN B 1 230 ? -24.062 -58.312 -11.148 1 87.81 230 GLN B N 1
ATOM 4354 C CA . GLN B 1 230 ? -24.562 -57.031 -10.719 1 87.81 230 GLN B CA 1
ATOM 4355 C C . GLN B 1 230 ? -25.266 -56.281 -11.859 1 87.81 230 GLN B C 1
ATOM 4357 O O . GLN B 1 230 ? -26.281 -55.625 -11.641 1 87.81 230 GLN B O 1
ATOM 4362 N N . VAL B 1 231 ? -24.719 -56.406 -13.055 1 90.56 231 VAL B N 1
ATOM 4363 C CA . VAL B 1 231 ? -25.312 -55.781 -14.234 1 90.56 231 VAL B CA 1
ATOM 4364 C C . VAL B 1 231 ? -26.688 -56.406 -14.5 1 90.56 231 VAL B C 1
ATOM 4366 O O . VAL B 1 231 ? -27.656 -55.688 -14.797 1 90.56 231 VAL B O 1
ATOM 4369 N N . ALA B 1 232 ? -26.734 -57.75 -14.375 1 88.56 232 ALA B N 1
ATOM 4370 C CA . ALA B 1 232 ? -28 -58.469 -14.586 1 88.56 232 ALA B CA 1
ATOM 4371 C C . ALA B 1 232 ? -29.047 -58.031 -13.555 1 88.56 232 ALA B C 1
ATOM 4373 O O . ALA B 1 232 ? -30.219 -57.875 -13.883 1 88.56 232 ALA B O 1
ATOM 4374 N N . ALA B 1 233 ? -28.594 -57.781 -12.398 1 88.88 233 ALA B N 1
ATOM 4375 C CA . ALA B 1 233 ? -29.484 -57.375 -11.312 1 88.88 233 ALA B CA 1
ATOM 4376 C C . ALA B 1 233 ? -30 -55.938 -11.523 1 88.88 233 ALA B C 1
ATOM 4378 O O . ALA B 1 233 ? -31.125 -55.625 -11.156 1 88.88 233 ALA B O 1
ATOM 4379 N N . ALA B 1 234 ? -29.234 -55 -11.969 1 86.12 234 ALA B N 1
ATOM 4380 C CA . ALA B 1 234 ? -29.578 -53.594 -12.156 1 86.12 234 ALA B CA 1
ATOM 4381 C C . ALA B 1 234 ? -30.406 -53.406 -13.422 1 86.12 234 ALA B C 1
ATOM 4383 O O . ALA B 1 234 ? -31.109 -52.406 -13.57 1 86.12 234 ALA B O 1
ATOM 4384 N N . GLY B 1 235 ? -30.375 -54.281 -14.328 1 82.12 235 GLY B N 1
ATOM 4385 C CA . GLY B 1 235 ? -30.953 -54.156 -15.648 1 82.12 235 GLY B CA 1
ATOM 4386 C C . GLY B 1 235 ? -29.938 -53.938 -16.75 1 82.12 235 GLY B C 1
ATOM 4387 O O . GLY B 1 235 ? -28.891 -53.344 -16.516 1 82.12 235 GLY B O 1
ATOM 4388 N N . ASP B 1 236 ? -29.859 -54.688 -17.844 1 83.31 236 ASP B N 1
ATOM 4389 C CA . ASP B 1 236 ? -28.875 -54.719 -18.922 1 83.31 236 ASP B CA 1
ATOM 4390 C C . ASP B 1 236 ? -28.844 -53.406 -19.672 1 83.31 236 ASP B C 1
ATOM 4392 O O . ASP B 1 236 ? -27.969 -53.188 -20.516 1 83.31 236 ASP B O 1
ATOM 4396 N N . MET B 1 237 ? -29.672 -52.469 -19.188 1 89.81 237 MET B N 1
ATOM 4397 C CA . MET B 1 237 ? -29.75 -51.188 -19.906 1 89.81 237 MET B CA 1
ATOM 4398 C C . MET B 1 237 ? -29.219 -50.062 -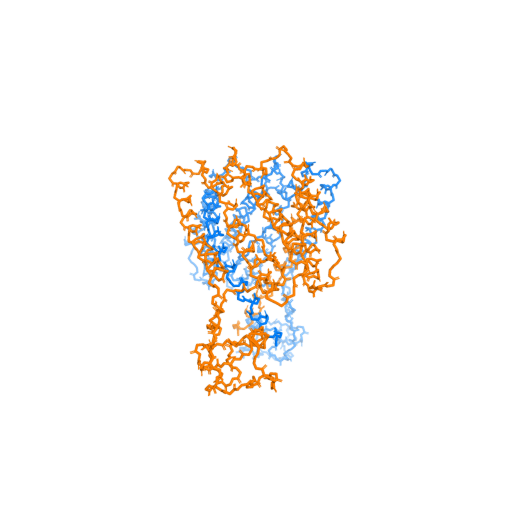19.047 1 89.81 237 MET B C 1
ATOM 4400 O O . MET B 1 237 ? -29.5 -50 -17.859 1 89.81 237 MET B O 1
ATOM 4404 N N . CYS B 1 238 ? -28.484 -49.219 -19.562 1 89.94 238 CYS B N 1
ATOM 4405 C CA . CYS B 1 238 ? -27.984 -48.031 -18.906 1 89.94 238 CYS B CA 1
ATOM 4406 C C . CYS B 1 238 ? -29.062 -46.969 -18.812 1 89.94 238 CYS B C 1
ATOM 4408 O O . CYS B 1 238 ? -29.703 -46.625 -19.812 1 89.94 238 CYS B O 1
ATOM 4410 N N . ALA B 1 239 ? -29.281 -46.375 -17.672 1 89.25 239 ALA B N 1
ATOM 4411 C CA . ALA B 1 239 ? -30.344 -45.406 -17.438 1 89.25 239 ALA B CA 1
ATOM 4412 C C . ALA B 1 239 ? -30.047 -44.094 -18.172 1 89.25 239 ALA B C 1
ATOM 4414 O O . ALA B 1 239 ? -30.953 -43.281 -18.391 1 89.25 239 ALA B O 1
ATOM 4415 N N . ILE B 1 240 ? -28.812 -43.812 -18.594 1 86.5 240 ILE B N 1
ATOM 4416 C CA . ILE B 1 240 ? -28.406 -42.531 -19.203 1 86.5 240 ILE B CA 1
ATOM 4417 C C . ILE B 1 240 ? -28.531 -42.625 -20.719 1 86.5 240 ILE B C 1
ATOM 4419 O O . ILE B 1 240 ? -29.219 -41.812 -21.344 1 86.5 240 ILE B O 1
ATOM 4423 N N . CYS B 1 241 ? -27.859 -43.594 -21.297 1 85 241 CYS B N 1
ATOM 4424 C CA . CYS B 1 241 ? -27.891 -43.719 -22.75 1 85 241 CYS B CA 1
ATOM 4425 C C . CYS B 1 241 ? -29.047 -44.625 -23.188 1 85 241 CYS B C 1
ATOM 4427 O O . CYS B 1 241 ? -29.375 -44.656 -24.375 1 85 241 CYS B O 1
ATOM 4429 N N . GLN B 1 242 ? -29.703 -45.406 -22.312 1 88.62 242 GLN B N 1
ATOM 4430 C CA . GLN B 1 242 ? -30.828 -46.281 -22.562 1 88.62 242 GLN B CA 1
ATOM 4431 C C . GLN B 1 242 ? -30.453 -47.406 -23.531 1 88.62 242 GLN B C 1
ATOM 4433 O O . GLN B 1 242 ? -31.297 -47.906 -24.281 1 88.62 242 GLN B O 1
ATOM 4438 N N . GLU B 1 243 ? -29.172 -47.719 -23.672 1 89.5 243 GLU B N 1
ATOM 4439 C CA . GLU B 1 243 ? -28.656 -48.875 -24.422 1 89.5 243 GLU B CA 1
ATOM 4440 C C . GLU B 1 243 ? -28.031 -49.906 -23.484 1 89.5 243 GLU B C 1
ATOM 4442 O O . GLU B 1 243 ? -28.031 -49.719 -22.266 1 89.5 243 GLU B O 1
ATOM 4447 N N . LYS B 1 244 ? -27.656 -51.094 -24.141 1 90.06 244 LYS B N 1
ATOM 4448 C CA . LYS B 1 244 ? -26.969 -52.125 -23.359 1 90.06 244 LYS B CA 1
ATOM 4449 C C . LYS B 1 244 ? -25.688 -51.594 -22.734 1 90.06 244 LYS B C 1
ATOM 4451 O O . LYS B 1 244 ? -24.922 -50.875 -23.406 1 90.06 244 LYS B O 1
ATOM 4456 N N . MET B 1 245 ? -25.516 -51.844 -21.391 1 87.88 245 MET B N 1
ATOM 4457 C CA . MET B 1 245 ? -24.422 -51.25 -20.641 1 87.88 245 MET B CA 1
ATOM 4458 C C . MET B 1 245 ? -23.078 -51.719 -21.203 1 87.88 245 MET B C 1
ATOM 4460 O O . MET B 1 245 ? -22.891 -52.906 -21.453 1 87.88 245 MET B O 1
ATOM 4464 N N . HIS B 1 246 ? -22.312 -50.812 -21.516 1 86.38 246 HIS B N 1
ATOM 4465 C CA . HIS B 1 246 ? -20.938 -51.062 -21.953 1 86.38 246 HIS B CA 1
ATOM 4466 C C . HIS B 1 246 ? -19.938 -50.688 -20.859 1 86.38 246 HIS B C 1
ATOM 4468 O O . HIS B 1 246 ? -19.906 -49.531 -20.438 1 86.38 246 HIS B O 1
ATOM 4474 N N . VAL B 1 247 ? -19.141 -51.688 -20.422 1 82.44 247 VAL B N 1
ATOM 4475 C CA . VAL B 1 247 ? -18.156 -51.531 -19.359 1 82.44 247 VAL B CA 1
ATOM 4476 C C . VAL B 1 247 ? -18.844 -50.938 -18.125 1 82.44 247 VAL B C 1
ATOM 4478 O O . VAL B 1 247 ? -18.609 -49.781 -17.781 1 82.44 247 VAL B O 1
ATOM 4481 N N . PRO B 1 248 ? -19.734 -51.719 -17.562 1 87.69 248 PRO B N 1
ATOM 4482 C CA . PRO B 1 248 ? -20.578 -51.219 -16.469 1 87.69 248 PRO B CA 1
ATOM 4483 C C . PRO B 1 248 ? -19.766 -50.906 -15.203 1 87.69 248 PRO B C 1
ATOM 4485 O O . PRO B 1 248 ? -18.844 -51.656 -14.867 1 87.69 248 PRO B O 1
ATOM 4488 N N . ILE B 1 249 ? -20.125 -49.719 -14.594 1 84.06 249 ILE B N 1
ATOM 4489 C CA . ILE B 1 249 ? -19.516 -49.281 -13.344 1 84.06 249 ILE B CA 1
ATOM 4490 C C . ILE B 1 249 ? -20.578 -49.219 -12.242 1 84.06 249 ILE B C 1
ATOM 4492 O O . ILE B 1 249 ? -21.672 -48.719 -12.445 1 84.06 249 ILE B O 1
ATOM 4496 N N . LEU B 1 250 ? -20.219 -49.844 -11.125 1 85.56 250 LEU B N 1
ATOM 4497 C CA . LEU B 1 250 ? -21.031 -49.781 -9.914 1 85.56 250 LEU B CA 1
ATOM 4498 C C . LEU B 1 250 ? -20.594 -48.625 -9.031 1 85.56 250 LEU B C 1
ATOM 4500 O O . LEU B 1 250 ? -19.453 -48.594 -8.555 1 85.56 250 LEU B O 1
ATOM 4504 N N . LEU B 1 251 ? -21.5 -47.75 -8.914 1 82.75 251 LEU B N 1
ATOM 4505 C CA . LEU B 1 251 ? -21.203 -46.594 -8.07 1 82.75 251 LEU B CA 1
ATOM 4506 C C . LEU B 1 251 ? -21.312 -46.938 -6.594 1 82.75 251 LEU B C 1
ATOM 4508 O O . LEU B 1 251 ? -21.781 -48.031 -6.25 1 82.75 251 LEU B O 1
ATOM 4512 N N . ARG B 1 252 ? -20.828 -46.031 -5.75 1 78.69 252 ARG B N 1
ATOM 4513 C CA . ARG B 1 252 ? -20.891 -46.25 -4.309 1 78.69 252 ARG B CA 1
ATOM 4514 C C . ARG B 1 252 ? -22.344 -46.344 -3.834 1 78.69 252 ARG B C 1
ATOM 4516 O O . ARG B 1 252 ? -22.625 -47 -2.836 1 78.69 252 ARG B O 1
ATOM 4523 N N . CYS B 1 253 ? -23.125 -45.688 -4.586 1 82.5 253 CYS B N 1
ATOM 4524 C CA . CYS B 1 253 ? -24.547 -45.719 -4.227 1 82.5 253 CYS B CA 1
ATOM 4525 C C . CYS B 1 253 ? -25.203 -47 -4.762 1 82.5 253 CYS B C 1
ATOM 4527 O O . CYS B 1 253 ? -26.422 -47.125 -4.703 1 82.5 253 CYS B O 1
ATOM 4529 N N . LYS B 1 254 ? -24.469 -47.812 -5.488 1 85.38 254 LYS B N 1
ATOM 4530 C CA . LYS B 1 254 ? -24.859 -49.156 -5.93 1 85.38 254 LYS B CA 1
ATOM 4531 C C . LYS B 1 254 ? -25.656 -49.094 -7.227 1 85.38 254 LYS B C 1
ATOM 4533 O O . LYS B 1 254 ? -26.312 -50.062 -7.602 1 85.38 254 LYS B O 1
ATOM 4538 N N . HIS B 1 255 ? -25.594 -48 -7.824 1 89.38 255 HIS B N 1
ATOM 4539 C CA . HIS B 1 255 ? -26.172 -47.906 -9.164 1 89.38 255 HIS B CA 1
ATOM 4540 C C . HIS B 1 255 ? -25.125 -48.188 -10.234 1 89.38 255 HIS B C 1
ATOM 4542 O O . HIS B 1 255 ? -23.953 -47.875 -10.047 1 89.38 255 HIS B O 1
ATOM 4548 N N . VAL B 1 256 ? -25.641 -48.781 -11.289 1 89.88 256 VAL B N 1
ATOM 4549 C CA . VAL B 1 256 ? -24.734 -49.219 -12.336 1 89.88 256 VAL B CA 1
ATOM 4550 C C . VAL B 1 256 ? -25.016 -48.438 -13.617 1 89.88 256 VAL B C 1
ATOM 4552 O O . VAL B 1 256 ? -26.172 -48.25 -14.008 1 89.88 256 VAL B O 1
ATOM 4555 N N . PHE B 1 257 ? -23.984 -47.875 -14.203 1 90 257 PHE B N 1
ATOM 4556 C CA . PHE B 1 257 ? -24.047 -47.156 -15.461 1 90 257 PHE B CA 1
ATOM 4557 C C . PHE B 1 257 ? -22.875 -47.531 -16.359 1 90 257 PHE B C 1
ATOM 4559 O O . PHE B 1 257 ? -21.953 -48.219 -15.93 1 90 257 PHE B O 1
ATOM 4566 N N . CYS B 1 258 ? -23.031 -47.188 -17.688 1 84.19 258 CYS B N 1
ATOM 4567 C CA . CYS B 1 258 ? -21.859 -47.281 -18.547 1 84.19 258 CYS B CA 1
ATOM 4568 C C . CYS B 1 258 ? -20.734 -46.375 -18 1 84.19 258 CYS B C 1
ATOM 4570 O O . CYS B 1 258 ? -21 -45.312 -17.453 1 84.19 258 CYS B O 1
ATOM 4572 N N . GLU B 1 259 ? -19.625 -46.844 -18.047 1 80.38 259 GLU B N 1
ATOM 4573 C CA . GLU B 1 259 ? -18.469 -46.031 -17.641 1 80.38 259 GLU B CA 1
ATOM 4574 C C . GLU B 1 259 ? -18.438 -44.688 -18.344 1 80.38 259 GLU B C 1
ATOM 4576 O O . GLU B 1 259 ? -18.25 -43.656 -17.703 1 80.38 259 GLU B O 1
ATOM 4581 N N . ASP B 1 260 ? -18.672 -44.656 -19.625 1 74.31 260 ASP B N 1
ATOM 4582 C CA . ASP B 1 260 ? -18.609 -43.438 -20.406 1 74.31 260 ASP B CA 1
ATOM 4583 C C . ASP B 1 260 ? -19.75 -42.5 -20.047 1 74.31 260 ASP B C 1
ATOM 4585 O O . ASP B 1 260 ? -19.562 -41.281 -19.938 1 74.31 260 ASP B O 1
ATOM 4589 N N . CYS B 1 261 ? -20.906 -43.062 -19.875 1 80.19 261 CYS B N 1
ATOM 4590 C CA . CYS B 1 261 ? -22.094 -42.281 -19.562 1 80.19 261 CYS B CA 1
ATOM 4591 C C . CYS B 1 261 ? -21.938 -41.594 -18.203 1 80.19 261 CYS B C 1
ATOM 4593 O O . CYS B 1 261 ? -22.203 -40.375 -18.094 1 80.19 261 CYS B O 1
ATOM 4595 N N . VAL B 1 262 ? -21.516 -42.375 -17.266 1 80.06 262 VAL B N 1
ATOM 4596 C CA . VAL B 1 262 ? -21.438 -41.844 -15.906 1 80.06 262 VAL B CA 1
ATOM 4597 C C . VAL B 1 262 ? -20.281 -40.844 -15.812 1 80.06 262 VAL B C 1
ATOM 4599 O O . VAL B 1 262 ? -20.375 -39.844 -15.109 1 80.06 262 VAL B O 1
ATOM 4602 N N . SER B 1 263 ? -19.25 -41.125 -16.5 1 73.94 263 SER B N 1
ATOM 4603 C CA . SER B 1 263 ? -18.109 -40.188 -16.531 1 73.94 263 SER B CA 1
ATOM 4604 C C . SER B 1 263 ? -18.531 -38.844 -17.062 1 73.94 263 SER B C 1
ATOM 4606 O O . SER B 1 263 ? -18.125 -37.812 -16.531 1 73.94 263 SER B O 1
ATOM 4608 N N . GLU B 1 264 ? -19.297 -38.844 -18.062 1 72.94 264 GLU B N 1
ATOM 4609 C CA . GLU B 1 264 ? -19.797 -37.594 -18.641 1 72.94 264 GLU B CA 1
ATOM 4610 C C . GLU B 1 264 ? -20.719 -36.875 -17.672 1 72.94 264 GLU B C 1
ATOM 4612 O O . GLU B 1 264 ? -20.672 -35.625 -17.562 1 72.94 264 GLU B O 1
ATOM 4617 N N . TRP B 1 265 ? -21.562 -37.594 -17.047 1 76.12 265 TRP B N 1
ATOM 4618 C CA . TRP B 1 265 ? -22.484 -37.031 -16.062 1 76.12 265 TRP B CA 1
ATOM 4619 C C . TRP B 1 265 ? -21.719 -36.312 -14.945 1 76.12 265 TRP B C 1
ATOM 4621 O O . TRP B 1 265 ? -22.062 -35.188 -14.562 1 76.12 265 TRP B O 1
ATOM 4631 N N . PHE B 1 266 ? -20.672 -36.938 -14.461 1 73.44 266 PHE B N 1
ATOM 4632 C CA . PHE B 1 266 ? -19.953 -36.438 -13.297 1 73.44 266 PHE B CA 1
ATOM 4633 C C . PHE B 1 266 ? -19.047 -35.25 -13.68 1 73.44 266 PHE B C 1
ATOM 4635 O O . PHE B 1 266 ? -18.453 -34.625 -12.812 1 73.44 266 PHE B O 1
ATOM 4642 N N . GLU B 1 267 ? -18.938 -35.062 -14.977 1 65.62 267 GLU B N 1
ATOM 4643 C CA . GLU B 1 267 ? -18.25 -33.844 -15.391 1 65.62 267 GLU B CA 1
ATOM 4644 C C . GLU B 1 267 ? -19.062 -32.594 -15.047 1 65.62 267 GLU B C 1
ATOM 4646 O O . GLU B 1 267 ? -18.5 -31.516 -14.828 1 65.62 267 GLU B O 1
ATOM 4651 N N . ARG B 1 268 ? -20.297 -32.875 -14.883 1 65 268 ARG B N 1
ATOM 4652 C CA . ARG B 1 268 ? -21.219 -31.766 -14.672 1 65 268 ARG B CA 1
ATOM 4653 C C . ARG B 1 268 ? -21.828 -31.828 -13.273 1 65 268 ARG B C 1
ATOM 4655 O O . ARG B 1 268 ? -22.031 -30.797 -12.641 1 65 268 ARG B O 1
ATOM 4662 N N . GLU B 1 269 ? -22.203 -33.031 -12.992 1 70.38 269 GLU B N 1
ATOM 4663 C CA . GLU B 1 269 ? -22.891 -33.219 -11.727 1 70.38 269 GLU B CA 1
ATOM 4664 C C . GLU B 1 269 ? -22.062 -34.062 -10.766 1 70.38 269 GLU B C 1
ATOM 4666 O O . GLU B 1 269 ? -21.172 -34.812 -11.203 1 70.38 269 GLU B O 1
ATOM 4671 N N . ARG B 1 270 ? -22.344 -33.875 -9.461 1 75.75 270 ARG B N 1
ATOM 4672 C CA . ARG B 1 270 ? -21.609 -34.656 -8.453 1 75.75 270 ARG B CA 1
ATOM 4673 C C . ARG B 1 270 ? -22.5 -35.719 -7.844 1 75.75 270 ARG B C 1
ATOM 4675 O O . ARG B 1 270 ? -22.031 -36.5 -7.004 1 75.75 270 ARG B O 1
ATOM 4682 N N . THR B 1 271 ? -23.641 -35.719 -8.328 1 80.88 271 THR B N 1
ATOM 4683 C CA . THR B 1 271 ? -24.578 -36.656 -7.715 1 80.88 271 THR B CA 1
ATOM 4684 C C . THR B 1 271 ? -24.953 -37.781 -8.688 1 80.88 271 THR B C 1
ATOM 4686 O O . THR B 1 271 ? -24.828 -37.594 -9.906 1 80.88 271 THR B O 1
ATOM 4689 N N . CYS B 1 272 ? -25.406 -38.844 -8.172 1 81.31 272 CYS B N 1
ATOM 4690 C CA . CYS B 1 272 ? -25.844 -39.969 -8.969 1 81.31 272 CYS B CA 1
ATOM 4691 C C . CYS B 1 272 ? -27.062 -39.625 -9.812 1 81.31 272 CYS B C 1
ATOM 4693 O O . CYS B 1 272 ? -27.984 -38.969 -9.328 1 81.31 272 CYS B O 1
ATOM 4695 N N . PRO B 1 273 ? -27.078 -40 -11.07 1 85.06 273 PRO B N 1
ATOM 4696 C CA . PRO B 1 273 ? -28.188 -39.719 -11.969 1 85.06 273 PRO B CA 1
ATOM 4697 C C . PRO B 1 273 ? -29.516 -40.312 -11.484 1 85.06 273 PR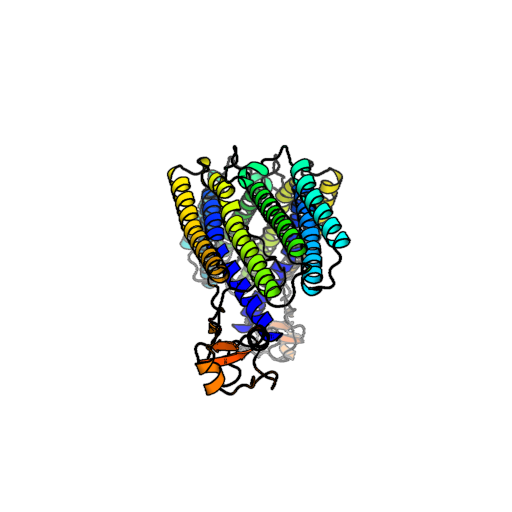O B C 1
ATOM 4699 O O . PRO B 1 273 ? -30.594 -39.812 -11.844 1 85.06 273 PRO B O 1
ATOM 4702 N N . LEU B 1 274 ? -29.469 -41.281 -10.648 1 86.69 274 LEU B N 1
ATOM 4703 C CA . LEU B 1 274 ? -30.688 -42 -10.25 1 86.69 274 LEU B CA 1
ATOM 4704 C 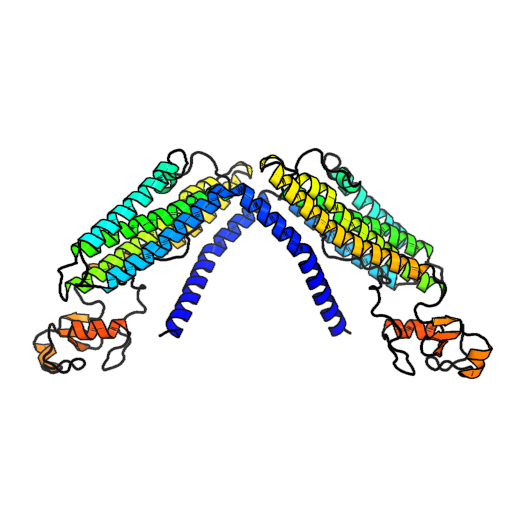C . LEU B 1 274 ? -31.109 -41.594 -8.844 1 86.69 274 LEU B C 1
ATOM 4706 O O . LEU B 1 274 ? -32.25 -41.188 -8.633 1 86.69 274 LEU B O 1
ATOM 4710 N N . CYS B 1 275 ? -30.172 -41.656 -7.93 1 84.25 275 CYS B N 1
ATOM 4711 C CA . CYS B 1 275 ? -30.547 -41.438 -6.539 1 84.25 275 CYS B CA 1
ATOM 4712 C C . CYS B 1 275 ? -30.125 -40.062 -6.051 1 84.25 275 CYS B C 1
ATOM 4714 O O . CYS B 1 275 ? -30.469 -39.656 -4.938 1 84.25 275 CYS B O 1
ATOM 4716 N N . ARG B 1 276 ? -29.281 -39.375 -6.703 1 82.12 276 ARG B N 1
ATOM 4717 C CA . ARG B 1 276 ? -28.797 -38.031 -6.418 1 82.12 276 ARG B CA 1
ATOM 4718 C C . ARG B 1 276 ? -27.859 -38.031 -5.215 1 82.12 276 ARG B C 1
ATOM 4720 O O . ARG B 1 276 ? -27.594 -36.969 -4.633 1 82.12 276 ARG B O 1
ATOM 4727 N N . ALA B 1 277 ? -27.422 -39.156 -4.801 1 76.44 277 ALA B N 1
ATOM 4728 C CA . ALA B 1 277 ? -26.422 -39.25 -3.73 1 76.44 277 ALA B CA 1
ATOM 4729 C C . ALA B 1 277 ? -25.109 -38.594 -4.156 1 76.44 277 ALA B C 1
ATOM 4731 O O . ALA B 1 277 ? -24.719 -38.656 -5.324 1 76.44 277 ALA B O 1
ATOM 4732 N N . LEU B 1 278 ? -24.484 -37.781 -3.232 1 72.44 278 LEU B N 1
ATOM 4733 C CA . LEU B 1 278 ? -23.188 -37.188 -3.494 1 72.44 278 LEU B CA 1
ATOM 4734 C C . LEU B 1 278 ? -22.125 -38.25 -3.693 1 72.44 278 LEU B C 1
ATOM 4736 O O . LEU B 1 278 ? -21.781 -39 -2.76 1 72.44 278 LEU B O 1
ATOM 4740 N N . VAL B 1 279 ? -21.812 -38.469 -4.855 1 66.62 279 VAL B N 1
ATOM 4741 C CA . VAL B 1 279 ? -20.859 -39.531 -5.18 1 66.62 279 VAL B CA 1
ATOM 4742 C C . VAL B 1 279 ? -19.469 -38.938 -5.395 1 66.62 279 VAL B C 1
ATOM 4744 O O . VAL B 1 279 ? -18.469 -39.562 -5.004 1 66.62 279 VAL B O 1
ATOM 4747 N N . LYS B 1 280 ? -19.422 -37.844 -6.047 1 61.19 280 LYS B N 1
ATOM 4748 C CA . LYS B 1 280 ? -18.109 -37.25 -6.32 1 61.19 280 LYS B CA 1
ATOM 4749 C C . LYS B 1 280 ? -17.609 -36.438 -5.129 1 61.19 280 LYS B C 1
ATOM 4751 O O . LYS B 1 280 ? -18.25 -35.469 -4.727 1 61.19 280 LYS B O 1
ATOM 4756 N N . PRO B 1 281 ? -16.766 -37.062 -4.234 1 54.94 281 PRO B N 1
ATOM 4757 C CA . PRO B 1 281 ? -16.25 -36.25 -3.115 1 54.94 281 PRO B CA 1
ATOM 4758 C C . PRO B 1 281 ? -15.766 -34.875 -3.545 1 54.94 281 PRO B C 1
ATOM 4760 O O . PRO B 1 281 ? -15.477 -34.656 -4.723 1 54.94 281 PRO B O 1
ATOM 4763 N N . ALA B 1 282 ? -16.125 -33.875 -2.703 1 55.22 282 ALA B N 1
ATOM 4764 C CA . ALA B 1 282 ? -15.758 -32.469 -2.797 1 55.22 282 ALA B CA 1
ATOM 4765 C C . ALA B 1 282 ? -14.312 -32.312 -3.273 1 55.22 282 ALA B C 1
ATOM 4767 O O . ALA B 1 282 ? -13.375 -32.562 -2.52 1 55.22 282 ALA B O 1
ATOM 4768 N N . ASP B 1 283 ? -13.844 -32.969 -4.461 1 57.75 283 ASP B N 1
ATOM 4769 C CA . ASP B 1 283 ? -12.57 -33.375 -5.039 1 57.75 283 ASP B CA 1
ATOM 4770 C C . ASP B 1 283 ? -11.688 -32.188 -5.375 1 57.75 283 ASP B C 1
ATOM 4772 O O . ASP B 1 283 ? -12.156 -31.047 -5.379 1 57.75 283 ASP B O 1
ATOM 4776 N N . LEU B 1 284 ? -10.43 -32.594 -5.379 1 69.69 284 LEU B N 1
ATOM 4777 C CA . LEU B 1 284 ? -9.352 -31.844 -5.992 1 69.69 284 LEU B CA 1
ATOM 4778 C C . LEU B 1 284 ? -9.781 -31.266 -7.332 1 69.69 284 LEU B C 1
ATOM 4780 O O . LEU B 1 284 ? -10.477 -31.922 -8.109 1 69.69 284 LEU B O 1
ATOM 4784 N N . ARG B 1 285 ? -9.648 -30.016 -7.434 1 76.69 285 ARG B N 1
ATOM 4785 C CA . ARG B 1 285 ? -9.93 -29.391 -8.719 1 76.69 285 ARG B CA 1
ATOM 4786 C C . ARG B 1 285 ? -9.227 -30.141 -9.852 1 76.69 285 ARG B C 1
ATOM 4788 O O . ARG B 1 285 ? -8.031 -30.422 -9.766 1 76.69 285 ARG B O 1
ATOM 4795 N N . SER B 1 286 ? -10.016 -30.531 -10.719 1 81.56 286 SER B N 1
ATOM 4796 C CA . SER B 1 286 ? -9.422 -31.219 -11.875 1 81.56 286 SER B CA 1
ATOM 4797 C C . SER B 1 286 ? -8.875 -30.219 -12.883 1 81.56 286 SER B C 1
ATOM 4799 O O . SER B 1 286 ? -9.484 -29.172 -13.117 1 81.56 286 SER B O 1
ATOM 4801 N N . PHE B 1 287 ? -7.641 -30.453 -13.406 1 88.06 287 PHE B N 1
ATOM 4802 C CA . PHE B 1 287 ? -7.016 -29.641 -14.453 1 88.06 287 PHE B CA 1
ATOM 4803 C C . PHE B 1 287 ? -6.938 -30.438 -15.758 1 88.06 287 PHE B C 1
ATOM 4805 O O . PHE B 1 287 ? -5.957 -30.312 -16.5 1 88.06 287 PHE B O 1
ATOM 4812 N N . GLY B 1 288 ? -7.957 -31.172 -15.984 1 86.75 288 GLY B N 1
ATOM 4813 C CA . GLY B 1 288 ? -7.988 -31.984 -17.188 1 86.75 288 GLY B CA 1
ATOM 4814 C C . GLY B 1 288 ? -8.172 -31.188 -18.453 1 86.75 288 GLY B C 1
ATOM 4815 O O . GLY B 1 288 ? -7.93 -31.688 -19.562 1 86.75 288 GLY B O 1
ATOM 4816 N N . ASP B 1 289 ? -8.484 -29.953 -18.297 1 87.38 289 ASP B N 1
ATOM 4817 C CA . ASP B 1 289 ? -8.68 -29.094 -19.453 1 87.38 289 ASP B CA 1
ATOM 4818 C C . ASP B 1 289 ? -7.359 -28.469 -19.906 1 87.38 289 ASP B C 1
ATOM 4820 O O . ASP B 1 289 ? -7.328 -27.688 -20.859 1 87.38 289 ASP B O 1
ATOM 4824 N N . GLY B 1 290 ? -6.32 -28.734 -19.219 1 89.94 290 GLY B N 1
ATOM 4825 C CA . GLY B 1 290 ? -5.008 -28.234 -19.594 1 89.94 290 GLY B CA 1
ATOM 4826 C C . GLY B 1 290 ? -4.711 -26.859 -19.031 1 89.94 290 GLY B C 1
ATOM 4827 O O . GLY B 1 290 ? -3.691 -26.25 -19.359 1 89.94 290 GLY B O 1
ATOM 4828 N N . SER B 1 291 ? -5.555 -26.312 -18.219 1 89.88 291 SER B N 1
ATOM 4829 C CA . SER B 1 291 ? -5.363 -24.984 -17.672 1 89.88 291 SER B CA 1
ATOM 4830 C C . SER B 1 291 ? -4.32 -24.984 -16.547 1 89.88 291 SER B C 1
ATOM 4832 O O . SER B 1 291 ? -3.98 -26.047 -16.016 1 89.88 291 SER B O 1
ATOM 4834 N N . THR B 1 292 ? -3.775 -23.859 -16.406 1 90.75 292 THR B N 1
ATOM 4835 C CA . THR B 1 292 ? -2.816 -23.672 -15.32 1 90.75 292 THR B CA 1
ATOM 4836 C C . THR B 1 292 ? -3.258 -22.547 -14.391 1 90.75 292 THR B C 1
ATOM 4838 O O . THR B 1 292 ? -4.105 -21.734 -14.766 1 90.75 292 THR B O 1
ATOM 4841 N N . SER B 1 293 ? -2.811 -22.594 -13.156 1 86.81 293 SER B N 1
ATOM 4842 C CA . SER B 1 293 ? -3.098 -21.516 -12.203 1 86.81 293 SER B CA 1
ATOM 4843 C C . SER B 1 293 ? -2.453 -20.203 -12.633 1 86.81 293 SER B C 1
ATOM 4845 O O . SER B 1 293 ? -1.259 -20.172 -12.938 1 86.81 293 SER B O 1
ATOM 4847 N N . LEU B 1 294 ? -3.252 -19.109 -12.602 1 87 294 LEU B N 1
ATOM 4848 C CA . LEU B 1 294 ? -2.779 -17.844 -13.133 1 87 294 LEU B CA 1
ATOM 4849 C C . LEU B 1 294 ? -2.279 -16.922 -12.016 1 87 294 LEU B C 1
ATOM 4851 O O . LEU B 1 294 ? -1.63 -15.914 -12.281 1 87 294 LEU B O 1
ATOM 4855 N N . PHE B 1 295 ? -2.412 -17.297 -10.828 1 87.12 295 PHE B N 1
ATOM 4856 C CA . PHE B 1 295 ? -1.971 -16.453 -9.727 1 87.12 295 PHE B CA 1
ATOM 4857 C C . PHE B 1 295 ? -0.485 -16.656 -9.453 1 87.12 295 PHE B C 1
ATOM 4859 O O . PHE B 1 295 ? 0.015 -17.781 -9.5 1 87.12 295 PHE B O 1
ATOM 4866 N N . PHE B 1 296 ? 0.108 -15.516 -9.188 1 87.19 296 PHE B N 1
ATOM 4867 C CA . PHE B 1 296 ? 1.532 -15.562 -8.875 1 87.19 296 PHE B CA 1
ATOM 4868 C C . PHE B 1 296 ? 1.76 -16.031 -7.445 1 87.19 296 PHE B C 1
ATOM 4870 O O . PHE B 1 296 ? 0.979 -15.703 -6.551 1 87.19 296 PHE B O 1
ATOM 4877 N N . GLN B 1 297 ? 2.762 -16.797 -7.32 1 88.69 297 GLN B N 1
ATOM 4878 C CA . GLN B 1 297 ? 3.176 -17.266 -6 1 88.69 297 GLN B CA 1
ATOM 4879 C C . GLN B 1 297 ? 4.402 -16.5 -5.512 1 88.69 297 GLN B C 1
ATOM 4881 O O . GLN B 1 297 ? 5.531 -16.828 -5.879 1 88.69 297 GLN B O 1
ATOM 4886 N N . LEU B 1 298 ? 4.129 -15.57 -4.633 1 87.62 298 LEU B N 1
ATOM 4887 C CA . LEU B 1 298 ? 5.227 -14.734 -4.156 1 87.62 298 LEU B CA 1
ATOM 4888 C C . LEU B 1 298 ? 5.848 -15.32 -2.893 1 87.62 298 LEU B C 1
ATOM 4890 O O . LEU B 1 298 ? 7.004 -15.039 -2.574 1 87.62 298 LEU B O 1
ATOM 4894 N N . PHE B 1 299 ? 5.031 -16.078 -2.184 1 87.5 299 PHE B N 1
ATOM 4895 C CA . PHE B 1 299 ? 5.543 -16.641 -0.937 1 87.5 299 PHE B CA 1
ATOM 4896 C C . PHE B 1 299 ? 5.328 -18.156 -0.893 1 87.5 299 PHE B C 1
ATOM 4898 O O . PHE B 1 299 ? 4.355 -18.656 -1.453 1 87.5 299 PHE B O 1
#